Protein AF-0000000076581363 (afdb_homodimer)

pLDDT: mean 74.78, std 28.88, range [21.53, 98.62]

InterPro domains:
  IPR032396 Spindle assembly abnormal protein 6, N-terminal [PF16531] (77-187)
  IPR038558 SAS-6, N-terminal domain superfamily [G3DSA:2.170.210.20] (70-236)

Organism: Tetradesmus obliquus (NCBI:txid3088)

Solvent-accessible surface area (backbone atoms only — not comparable to full-atom values): 30279 Å² total; per-residue (Å²): 129,76,54,59,57,47,76,75,52,35,41,80,75,47,73,47,74,32,56,30,30,41,43,71,49,75,80,83,69,60,72,53,54,68,62,58,39,84,84,53,67,73,72,70,56,63,66,53,59,67,66,63,66,73,59,70,81,67,76,77,76,77,81,67,77,71,71,74,74,73,73,75,64,81,61,69,61,43,72,37,73,28,42,37,36,37,28,36,30,62,59,94,86,38,77,58,31,40,35,40,36,41,33,33,84,91,36,73,79,47,43,35,33,30,78,40,31,66,71,57,40,51,54,40,31,62,71,43,67,54,86,72,55,73,88,48,42,65,58,50,50,51,50,53,53,47,39,27,61,76,35,56,86,43,24,43,35,36,37,39,38,42,70,88,55,36,32,36,42,33,36,28,36,51,50,98,87,48,73,43,72,61,40,65,45,67,27,35,58,52,55,65,74,54,47,51,41,47,41,49,40,52,47,50,50,51,51,50,48,36,51,52,47,51,51,52,44,50,51,50,50,53,49,36,56,72,73,40,53,74,61,67,58,47,65,61,53,64,70,56,55,68,74,72,69,77,74,74,76,75,74,74,74,71,78,76,74,74,73,72,78,119,128,77,53,59,58,48,76,74,52,35,42,80,75,46,75,48,74,33,56,31,32,41,41,72,48,75,80,81,67,59,72,55,55,68,62,57,38,84,82,54,72,74,77,71,56,66,68,56,60,67,66,62,65,73,63,68,83,66,77,77,75,77,80,66,77,70,70,73,74,72,73,75,63,83,62,70,62,42,71,38,73,27,39,38,36,37,27,37,29,62,59,96,86,39,77,58,30,41,34,39,36,40,34,34,84,93,37,74,81,48,43,34,32,28,80,40,31,66,70,56,40,51,53,41,30,62,75,44,67,53,87,7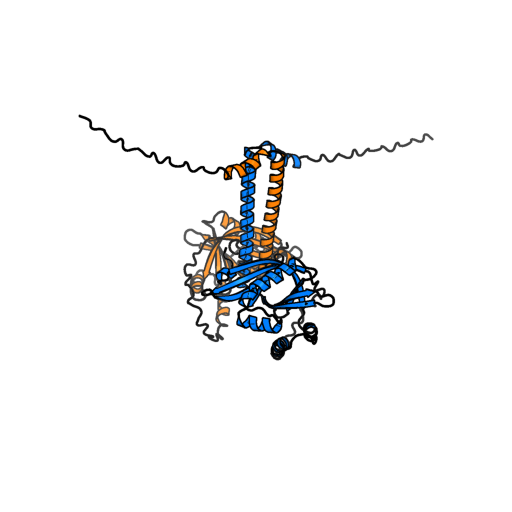0,56,71,89,49,41,66,58,49,52,51,50,53,53,48,40,27,60,77,35,56,86,42,25,44,34,36,37,39,37,40,71,88,56,37,32,38,42,33,36,28,36,51,51,98,87,48,74,43,72,62,40,65,44,68,27,35,57,54,54,65,74,54,47,51,41,47,42,50,40,52,46,49,50,52,52,49,49,35,51,51,46,51,51,51,45,50,52,50,50,52,48,37,55,72,74,39,55,73,61,67,56,46,65,60,49,64,69,55,55,67,75,71,69,77,74,76,75,76,76,74,75,72,79,75,78,76,77,80,77,135

Foldseek 3Di:
DDQLVVVVQKDWDDKDWFWAFEAEDAADDPVCVVCPPPPQDPVVVVVPVVVPPVPPVPPCPCPPDDPDPPCPVCSVRDTATKMKIWIFHDDPRDTQWIKIWIGHPVDLQDIKMFIAGQVNVVVQCVRQVNDDHPVCVVVVVVVLRVCRHPPVVFKHWYWYAYPVQKIKIWIWGDDPVDIRTNGIGIMHRDDPVSSVVSSVVVVVVVVVVVVVVVVVVVVVVVVCCVPPVVVVVVVVVVVPPPPPPPPPPPPPPPPPPPPPPD/DDQLVVVVQKDWDDKDWFWAFEAEDAADDDVCVVCPPPPQDPVVVVVPVVVPPPPPVPPCPCPPDDPDPPCPVCSVRDTATKMKIWIFHDDPRRTAWIKIWIGHPVDLLDIKMFIAGQVNVVVQCVRQVNDDHPVCVSVVVVVLRVCRHPPVVFKHWYWYAYPVQKIKIWIWGDDPVDIRTNGIGIMHRDDPVSSVVSSVVVVVVVVVVVVVVVVVVVVVVVVCCVPPVVVVVVVVVVVPPPPPVPPPPPPPPDPPPPPPDD

Structure (mmCIF, N/CA/C/O backbone):
data_AF-0000000076581363-model_v1
#
loop_
_entity.id
_entity.type
_entity.pdbx_description
1 polymer 'Spindle assembly abnormal protein 6 N-terminal domain-containing protein'
#
loop_
_atom_site.group_PDB
_atom_site.id
_atom_site.type_symbol
_atom_site.label_atom_id
_atom_site.label_alt_id
_atom_site.label_comp_id
_atom_site.label_asym_id
_atom_site.label_entity_id
_atom_site.label_seq_id
_atom_site.pdbx_PDB_ins_code
_atom_site.Cartn_x
_atom_site.Cartn_y
_atom_site.Cartn_z
_atom_site.occupancy
_atom_site.B_iso_or_equiv
_atom_site.auth_seq_id
_atom_site.auth_comp_id
_atom_site.auth_asym_id
_atom_site.auth_atom_id
_atom_site.pdbx_PDB_model_num
ATOM 1 N N . MET A 1 1 ? -6.855 0.628 -13.469 1 62.19 1 MET A N 1
ATOM 2 C CA . MET A 1 1 ? -5.555 0.586 -12.812 1 62.19 1 MET A CA 1
ATOM 3 C C . MET A 1 1 ? -4.73 -0.597 -13.312 1 62.19 1 MET A C 1
ATOM 5 O O . MET A 1 1 ? -5.27 -1.684 -13.531 1 62.19 1 MET A O 1
ATOM 9 N N . GLU A 1 2 ? -3.582 -0.281 -13.891 1 81.69 2 GLU A N 1
ATOM 10 C CA . GLU A 1 2 ? -2.859 -1.189 -14.781 1 81.69 2 GLU A CA 1
ATOM 11 C C . GLU A 1 2 ? -2 -2.168 -13.984 1 81.69 2 GLU A C 1
ATOM 13 O O . GLU A 1 2 ? -1.405 -1.799 -12.969 1 81.69 2 GLU A O 1
ATOM 18 N N . ASP A 1 3 ? -2.16 -3.365 -14.102 1 91.62 3 ASP A N 1
ATOM 19 C CA . ASP A 1 3 ? -1.344 -4.453 -13.578 1 91.62 3 ASP A CA 1
ATOM 20 C C . ASP A 1 3 ? 0.11 -4.312 -14.023 1 91.62 3 ASP A C 1
ATOM 22 O O . ASP A 1 3 ? 0.4 -4.32 -15.219 1 91.62 3 ASP A O 1
ATOM 26 N N . PRO A 1 4 ? 1.033 -4.121 -13.055 1 93.75 4 PRO A N 1
ATOM 27 C CA . PRO A 1 4 ? 2.436 -3.902 -13.406 1 93.75 4 PRO A CA 1
ATOM 28 C C . PRO A 1 4 ? 2.998 -5.004 -14.305 1 93.75 4 PRO A C 1
ATOM 30 O O . PRO A 1 4 ? 3.807 -4.73 -15.195 1 93.75 4 PRO A O 1
ATOM 33 N N . ALA A 1 5 ? 2.615 -6.266 -14.062 1 94.44 5 ALA A N 1
ATOM 34 C CA . ALA A 1 5 ? 3.111 -7.359 -14.898 1 94.44 5 ALA A CA 1
ATOM 35 C C . ALA A 1 5 ? 2.617 -7.223 -16.328 1 94.44 5 ALA A C 1
ATOM 37 O O . ALA A 1 5 ? 3.34 -7.547 -17.281 1 94.44 5 ALA A O 1
ATOM 38 N N . GLN A 1 6 ? 1.426 -6.734 -16.5 1 92.88 6 GLN A N 1
ATOM 39 C CA . GLN A 1 6 ? 0.857 -6.562 -17.828 1 92.88 6 GLN A CA 1
ATOM 40 C C . GLN A 1 6 ? 1.562 -5.441 -18.578 1 92.88 6 GLN A C 1
ATOM 42 O O . GLN A 1 6 ? 1.74 -5.523 -19.797 1 92.88 6 GLN A O 1
ATOM 47 N N . VAL A 1 7 ? 1.907 -4.41 -17.844 1 92 7 VAL A N 1
ATOM 48 C CA . VAL A 1 7 ? 2.65 -3.305 -18.438 1 92 7 VAL A CA 1
ATOM 49 C C . VAL A 1 7 ? 3.973 -3.818 -19 1 92 7 VAL A C 1
ATOM 51 O O . VAL A 1 7 ? 4.461 -3.311 -20.016 1 92 7 VAL A O 1
ATOM 54 N N . LEU A 1 8 ? 4.551 -4.879 -18.375 1 92.56 8 LEU A N 1
ATOM 55 C CA . LEU A 1 8 ? 5.82 -5.457 -18.812 1 92.56 8 LEU A CA 1
ATOM 56 C C . LEU A 1 8 ? 5.605 -6.488 -19.906 1 92.56 8 LEU A C 1
ATOM 58 O O . LEU A 1 8 ? 6.559 -7.141 -20.344 1 92.56 8 LEU A O 1
ATOM 62 N N . GLY A 1 9 ? 4.316 -6.719 -20.312 1 93.44 9 GLY A N 1
ATOM 63 C CA . GLY A 1 9 ? 4.031 -7.59 -21.438 1 93.44 9 GLY A CA 1
ATOM 64 C C . GLY A 1 9 ? 3.648 -9 -21.031 1 93.44 9 GLY A C 1
ATOM 65 O O . GLY A 1 9 ? 3.576 -9.898 -21.859 1 93.44 9 GLY A O 1
ATOM 66 N N . TYR A 1 10 ? 3.443 -9.242 -19.781 1 96 10 TYR A N 1
ATOM 67 C CA . TYR A 1 10 ? 3.064 -10.57 -19.312 1 96 10 TYR A CA 1
ATOM 68 C C . TYR A 1 10 ? 1.554 -10.758 -19.359 1 96 10 TYR A C 1
ATOM 70 O O . TYR A 1 10 ? 0.797 -9.805 -19.172 1 96 10 TYR A O 1
ATOM 78 N N . SER A 1 11 ? 1.166 -11.961 -19.641 1 96.56 11 SER A N 1
ATOM 79 C CA . SER A 1 11 ? -0.238 -12.359 -19.594 1 96.56 11 SER A CA 1
ATOM 80 C C . SER A 1 11 ? -0.472 -13.414 -18.516 1 96.56 11 SER A C 1
ATOM 82 O O . SER A 1 11 ? 0.333 -14.328 -18.344 1 96.56 11 SER A O 1
ATOM 84 N N . GLU A 1 12 ? -1.502 -13.242 -17.844 1 96.81 12 GLU A N 1
ATOM 85 C CA . GLU A 1 12 ? -1.804 -14.156 -16.75 1 96.81 12 GLU A CA 1
ATOM 86 C C . GLU A 1 12 ? -2.381 -15.469 -17.266 1 96.81 12 GLU A C 1
ATOM 88 O O . GLU A 1 12 ? -3.34 -15.469 -18.047 1 96.81 12 GLU A O 1
ATOM 93 N N . LEU A 1 13 ? -1.803 -16.547 -16.859 1 96.38 13 LEU A N 1
ATOM 94 C CA . LEU A 1 13 ? -2.275 -17.875 -17.234 1 96.38 13 LEU A CA 1
ATOM 95 C C . LEU A 1 13 ? -3.205 -18.453 -16.172 1 96.38 13 LEU A C 1
ATOM 97 O O . LEU A 1 13 ? -4.234 -19.047 -16.484 1 96.38 13 LEU A O 1
ATOM 101 N N . PHE A 1 14 ? -2.795 -18.281 -14.969 1 95.31 14 PHE A N 1
ATOM 102 C CA . PHE A 1 14 ? -3.623 -18.766 -13.875 1 95.31 14 PHE A CA 1
ATOM 103 C C . PHE A 1 14 ? -3.287 -18.047 -12.578 1 95.31 14 PHE A C 1
ATOM 105 O O . PHE A 1 14 ? -2.211 -17.453 -12.445 1 95.31 14 PHE A O 1
ATOM 112 N N . GLN A 1 15 ? -4.215 -18.031 -11.672 1 96.12 15 GLN A N 1
ATOM 113 C CA . GLN A 1 15 ? -4.09 -17.469 -10.328 1 96.12 15 GLN A CA 1
ATOM 114 C C . GLN A 1 15 ? -4.855 -18.312 -9.312 1 96.12 15 GLN A C 1
ATOM 116 O O . GLN A 1 15 ? -5.961 -18.781 -9.594 1 96.12 15 GLN A O 1
ATOM 121 N N . ARG A 1 16 ? -4.172 -18.531 -8.18 1 95.25 16 ARG A N 1
ATOM 122 C CA . ARG A 1 16 ? -4.824 -19.344 -7.148 1 95.25 16 ARG A CA 1
ATOM 123 C C . ARG A 1 16 ? -4.27 -19.016 -5.766 1 95.25 16 ARG A C 1
ATOM 125 O O . ARG A 1 16 ? -3.111 -18.609 -5.637 1 95.25 16 ARG A O 1
ATOM 132 N N . VAL A 1 17 ? -5.113 -19.172 -4.797 1 96.94 17 VAL A N 1
ATOM 133 C CA . VAL A 1 17 ? -4.656 -19.109 -3.414 1 96.94 17 VAL A CA 1
ATOM 134 C C . VAL A 1 17 ? -4.328 -20.5 -2.91 1 96.94 17 VAL A C 1
ATOM 136 O O . VAL A 1 17 ? -5.148 -21.422 -3.014 1 96.94 17 VAL A O 1
ATOM 139 N N . VAL A 1 18 ? -3.139 -20.688 -2.443 1 97.5 18 VAL A N 1
ATOM 140 C CA . VAL A 1 18 ? -2.691 -22.031 -2.064 1 97.5 18 VAL A CA 1
ATOM 141 C C . VAL A 1 18 ? -2.01 -21.984 -0.699 1 97.5 18 VAL A C 1
ATOM 143 O O . VAL A 1 18 ? -1.475 -20.938 -0.304 1 97.5 18 VAL A O 1
ATOM 146 N N . PRO A 1 19 ? -2.055 -23.078 -0 1 96.81 19 PRO A N 1
ATOM 147 C CA . PRO A 1 19 ? -1.322 -23.141 1.267 1 96.81 19 PRO A CA 1
ATOM 148 C C . PRO A 1 19 ? 0.18 -23.344 1.071 1 96.81 19 PRO A C 1
ATOM 150 O O . PRO A 1 19 ? 0.599 -24.25 0.349 1 96.81 19 PRO A O 1
ATOM 153 N N . ILE A 1 20 ? 0.962 -22.5 1.645 1 96.56 20 ILE A N 1
ATOM 154 C CA . ILE A 1 20 ? 2.416 -22.609 1.558 1 96.56 20 ILE A CA 1
ATOM 155 C C . ILE A 1 20 ? 3.027 -22.453 2.949 1 96.56 20 ILE A C 1
ATOM 157 O O . ILE A 1 20 ? 2.654 -21.562 3.709 1 96.56 20 ILE A O 1
ATOM 161 N N . GLU A 1 21 ? 3.871 -23.359 3.232 1 94.69 21 GLU A N 1
ATOM 162 C CA . GLU A 1 21 ? 4.602 -23.281 4.492 1 94.69 21 GLU A CA 1
ATOM 163 C C . GLU A 1 21 ? 5.805 -22.344 4.371 1 94.69 21 GLU A C 1
ATOM 165 O O . GLU A 1 21 ? 6.605 -22.469 3.441 1 94.69 21 GLU A O 1
ATOM 170 N N . LEU A 1 22 ? 5.93 -21.438 5.285 1 92.81 22 LEU A N 1
ATOM 171 C CA . LEU A 1 22 ? 7.039 -20.484 5.289 1 92.81 22 LEU A CA 1
ATOM 172 C C . LEU A 1 22 ? 8.117 -20.922 6.273 1 92.81 22 LEU A C 1
ATOM 174 O O . LEU A 1 22 ? 7.824 -21.25 7.422 1 92.81 22 LEU A O 1
ATOM 178 N N . ARG A 1 23 ? 9.328 -20.906 5.746 1 88.94 23 ARG A N 1
ATOM 179 C CA . ARG A 1 23 ? 10.477 -21.219 6.59 1 88.94 23 ARG A CA 1
ATOM 180 C C . ARG A 1 23 ? 11.586 -20.188 6.41 1 88.94 23 ARG A C 1
ATOM 182 O O . ARG A 1 23 ? 11.789 -19.672 5.312 1 88.94 23 ARG A O 1
ATOM 189 N N . SER A 1 24 ? 12.094 -19.656 7.477 1 82.44 24 SER A N 1
ATOM 190 C CA . SER A 1 24 ? 13.203 -18.719 7.391 1 82.44 24 SER A CA 1
ATOM 191 C C . SER A 1 24 ? 14.492 -19.328 7.938 1 82.44 24 SER A C 1
ATOM 193 O O . SER A 1 24 ? 14.461 -20.109 8.883 1 82.44 24 SER A O 1
ATOM 195 N N . PHE A 1 25 ? 15.508 -19.484 7.125 1 63.91 25 PHE A N 1
ATOM 196 C CA . PHE A 1 25 ? 16.766 -20 7.648 1 63.91 25 PHE A CA 1
ATOM 197 C C . PHE A 1 25 ? 17.719 -18.859 7.992 1 63.91 25 PHE A C 1
ATOM 199 O O . PHE A 1 25 ? 17.922 -17.953 7.188 1 63.91 25 PHE A O 1
ATOM 206 N N . PRO A 1 26 ? 18.016 -18.609 9.227 1 51.28 26 PRO A N 1
ATOM 207 C CA . PRO A 1 26 ? 19.047 -17.625 9.562 1 51.28 26 PRO A CA 1
ATOM 208 C C . PRO A 1 26 ? 20.328 -17.797 8.734 1 51.28 26 PRO A C 1
ATOM 210 O O . PRO A 1 26 ? 20.5 -18.844 8.086 1 51.28 26 PRO A O 1
ATOM 213 N N . SER A 1 27 ? 21.297 -16.781 8.672 1 42.31 27 SER A N 1
ATOM 214 C CA . SER A 1 27 ? 22.562 -16.719 7.941 1 42.31 27 SER A CA 1
ATOM 215 C C . SER A 1 27 ? 23.172 -18.109 7.785 1 42.31 27 SER A C 1
ATOM 217 O O . SER A 1 27 ? 23.625 -18.469 6.695 1 42.31 27 SER A O 1
ATOM 219 N N . SER A 1 28 ? 23.953 -18.562 8.898 1 38.03 28 SER A N 1
ATOM 220 C CA . SER A 1 28 ? 25.141 -19.422 8.883 1 38.03 28 SER A CA 1
ATOM 221 C C . SER A 1 28 ? 24.797 -20.828 8.414 1 38.03 28 SER A C 1
ATOM 223 O O . SER A 1 28 ? 25.453 -21.359 7.516 1 38.03 28 SER A O 1
ATOM 225 N N . THR A 1 29 ? 24.453 -21.875 9.469 1 36.19 29 THR A N 1
ATOM 226 C CA . THR A 1 29 ? 24.828 -23.266 9.68 1 36.19 29 THR A CA 1
ATOM 227 C C . THR A 1 29 ? 23.859 -24.203 8.984 1 36.19 29 THR A C 1
ATOM 229 O O . THR A 1 29 ? 24.234 -25.312 8.57 1 36.19 29 THR A O 1
ATOM 232 N N . LEU A 1 30 ? 22.562 -23.984 9.055 1 36.41 30 LEU A N 1
ATOM 233 C CA . LEU A 1 30 ? 21.688 -25.141 8.828 1 36.41 30 LEU A CA 1
ATOM 234 C C . LEU A 1 30 ? 21.516 -25.406 7.34 1 36.41 30 LEU A C 1
ATOM 236 O O . LEU A 1 30 ? 21.234 -26.547 6.938 1 36.41 30 LEU A O 1
ATOM 240 N N . LEU A 1 31 ? 21.438 -24.469 6.527 1 38.97 31 LEU A N 1
ATOM 241 C CA . LEU A 1 31 ? 21.266 -24.828 5.125 1 38.97 31 LEU A CA 1
ATOM 242 C C . LEU A 1 31 ? 22.375 -25.75 4.66 1 38.97 31 LEU A C 1
ATOM 244 O O . LEU A 1 31 ? 22.297 -26.344 3.582 1 38.97 31 LEU A O 1
ATOM 248 N N . GLN A 1 32 ? 23.531 -25.578 5.332 1 34.69 32 GLN A N 1
ATOM 249 C CA . GLN A 1 32 ? 24.609 -26.516 5.02 1 34.69 32 GLN A CA 1
ATOM 250 C C . GLN A 1 32 ? 24.156 -27.953 5.219 1 34.69 32 GLN A C 1
ATOM 252 O O . GLN A 1 32 ? 24.562 -28.844 4.469 1 34.69 32 GLN A O 1
ATOM 257 N N . ARG A 1 33 ? 23.406 -28.203 6.32 1 35.84 33 ARG A N 1
ATOM 258 C CA . ARG A 1 33 ? 23.094 -29.594 6.645 1 35.84 33 ARG A CA 1
ATOM 259 C C . ARG A 1 33 ? 22.047 -30.156 5.691 1 35.84 33 ARG A C 1
ATOM 261 O O . ARG A 1 33 ? 22 -31.359 5.445 1 35.84 33 ARG A O 1
ATOM 268 N N . LEU A 1 34 ? 21.016 -29.344 5.281 1 36.19 34 LEU A N 1
ATOM 269 C CA . LEU A 1 34 ? 20 -29.969 4.445 1 36.19 34 LEU A CA 1
ATOM 270 C C . LEU A 1 34 ? 20.578 -30.391 3.102 1 36.19 34 LEU A C 1
ATOM 272 O O . LEU A 1 34 ? 20.188 -31.422 2.543 1 36.19 34 LEU A O 1
ATOM 276 N N . PHE A 1 35 ? 21.391 -29.516 2.559 1 36.22 35 PHE A N 1
ATOM 277 C CA . PHE A 1 35 ? 21.984 -29.859 1.275 1 36.22 35 PHE A CA 1
ATOM 278 C C . PHE A 1 35 ? 23.156 -30.828 1.47 1 36.22 35 PHE A C 1
ATOM 280 O O . PHE A 1 35 ? 23.797 -31.25 0.499 1 36.22 35 PHE A O 1
ATOM 287 N N . THR A 1 36 ? 23.781 -30.781 2.617 1 34.94 36 THR A N 1
ATOM 288 C CA . THR A 1 36 ? 24.844 -31.766 2.773 1 34.94 36 THR A CA 1
ATOM 289 C C . THR A 1 36 ? 24.266 -33.188 2.85 1 34.94 36 THR A C 1
ATOM 291 O O . THR A 1 36 ? 25 -34.156 2.982 1 34.94 36 THR A O 1
ATOM 294 N N . SER A 1 37 ? 22.938 -33.188 3.082 1 34.16 37 SER A N 1
ATOM 295 C CA . SER A 1 37 ? 22.594 -34.594 3.004 1 34.16 37 SER A CA 1
ATOM 296 C C . SER A 1 37 ? 22.812 -35.125 1.594 1 34.16 37 SER A C 1
ATOM 298 O O . SER A 1 37 ? 22.703 -34.406 0.616 1 34.16 37 SER A O 1
ATOM 300 N N . SER A 1 38 ? 23.562 -36.156 1.401 1 36.81 38 SER A N 1
ATOM 301 C CA . SER A 1 38 ? 24.094 -36.938 0.306 1 36.81 38 SER A CA 1
ATOM 302 C C . SER A 1 38 ? 23.109 -37.062 -0.848 1 36.81 38 SER A C 1
ATOM 304 O O . SER A 1 38 ? 23.453 -37.531 -1.927 1 36.81 38 SER A O 1
ATOM 306 N N . SER A 1 39 ? 21.766 -36.906 -0.599 1 34.28 39 SER A N 1
ATOM 307 C CA . SER A 1 39 ? 20.875 -37.219 -1.71 1 34.28 39 SER A CA 1
ATOM 308 C C . SER A 1 39 ? 20.625 -36.031 -2.598 1 34.28 39 SER A C 1
ATOM 310 O O . SER A 1 39 ? 19.703 -36.031 -3.41 1 34.28 39 SER A O 1
ATOM 312 N N . CYS A 1 40 ? 21.203 -34.844 -2.248 1 34.81 40 CYS A N 1
ATOM 313 C CA . CYS A 1 40 ? 20.953 -33.688 -3.135 1 34.81 40 CYS A CA 1
ATOM 314 C C . CYS A 1 40 ? 21.766 -33.812 -4.418 1 34.81 40 CYS A C 1
ATOM 316 O O . CYS A 1 40 ? 22.969 -34.125 -4.375 1 34.81 40 CYS A O 1
ATOM 318 N N . PRO A 1 41 ? 21.188 -33.844 -5.664 1 32.19 41 PRO A N 1
ATOM 319 C CA . PRO A 1 41 ? 21.984 -34 -6.879 1 32.19 41 PRO A CA 1
ATOM 320 C C . PRO A 1 41 ? 23.125 -32.969 -6.969 1 32.19 41 PRO A C 1
ATOM 322 O O . PRO A 1 41 ? 23.062 -31.906 -6.344 1 32.19 41 PRO A O 1
ATOM 325 N N . SER A 1 42 ? 24.359 -33.219 -7.461 1 35.75 42 SER A N 1
ATOM 326 C CA . SER A 1 42 ? 25.656 -32.594 -7.66 1 35.75 42 SER A CA 1
ATOM 327 C C . SER A 1 42 ? 25.5 -31.141 -8.125 1 35.75 42 SER A C 1
ATOM 329 O O . SER A 1 42 ? 26.328 -30.281 -7.793 1 35.75 42 SER A O 1
ATOM 331 N N . GLY A 1 43 ? 24.625 -30.812 -8.945 1 34.62 43 GLY A N 1
ATOM 332 C CA . GLY A 1 43 ? 24.562 -29.516 -9.617 1 34.62 43 GLY A CA 1
ATOM 333 C C . GLY A 1 43 ? 24.234 -28.375 -8.68 1 34.62 43 GLY A C 1
ATOM 334 O O . GLY A 1 43 ? 24.5 -27.203 -9 1 34.62 43 GLY A O 1
ATOM 335 N N . LEU A 1 44 ? 23.516 -28.578 -7.711 1 35.16 44 LEU A N 1
ATOM 336 C CA . LEU A 1 44 ? 23.188 -27.484 -6.809 1 35.16 44 LEU A CA 1
ATOM 337 C C . LEU A 1 44 ? 24.359 -27.141 -5.906 1 35.16 44 LEU A C 1
ATOM 339 O O . LEU A 1 44 ? 24.312 -26.188 -5.133 1 35.16 44 LEU A O 1
ATOM 343 N N . LYS A 1 45 ? 25.406 -28.031 -5.816 1 35.62 45 LYS A N 1
ATOM 344 C CA . LYS A 1 45 ? 26.625 -27.828 -5.051 1 35.62 45 LYS A CA 1
ATOM 345 C C . LYS A 1 45 ? 27.438 -26.656 -5.594 1 35.62 45 LYS A C 1
ATOM 347 O O . LYS A 1 45 ? 28.031 -25.906 -4.828 1 35.62 45 LYS A O 1
ATOM 352 N N . GLU A 1 46 ? 27.578 -26.469 -6.871 1 37.5 46 GLU A N 1
ATOM 353 C CA . GLU A 1 46 ? 28.438 -25.484 -7.504 1 37.5 46 GLU A CA 1
ATOM 354 C C . GLU A 1 46 ? 27.922 -24.062 -7.266 1 37.5 46 GLU A C 1
ATOM 356 O O . GLU A 1 46 ? 28.688 -23.109 -7.191 1 37.5 46 GLU A O 1
ATOM 361 N N . LEU A 1 47 ? 26.703 -23.891 -7.09 1 33.22 47 LEU A N 1
ATOM 362 C CA . LEU A 1 47 ? 26.234 -22.516 -6.93 1 33.22 47 LEU A CA 1
ATOM 363 C C . LEU A 1 47 ? 26.656 -21.953 -5.578 1 33.22 47 LEU A C 1
ATOM 365 O O . LEU A 1 47 ? 26.891 -20.75 -5.453 1 33.22 47 LEU A O 1
ATOM 369 N N . TYR A 1 48 ? 26.922 -22.781 -4.578 1 35.28 48 TYR A N 1
ATOM 370 C CA . TYR A 1 48 ? 27.281 -22.297 -3.252 1 35.28 48 TYR A CA 1
ATOM 371 C C . TYR A 1 48 ? 28.75 -21.938 -3.182 1 35.28 48 TYR A C 1
ATOM 373 O O . TYR A 1 48 ? 29.188 -21.25 -2.262 1 35.28 48 TYR A O 1
ATOM 381 N N . SER A 1 49 ? 29.594 -22.578 -3.887 1 35.88 49 SER A N 1
ATOM 382 C CA . SER A 1 49 ? 31.016 -22.25 -3.723 1 35.88 49 SER A CA 1
ATOM 383 C C . SER A 1 49 ? 31.281 -20.781 -4.012 1 35.88 49 SER A C 1
ATOM 385 O O . SER A 1 49 ? 32.094 -20.156 -3.346 1 35.88 49 SER A O 1
ATOM 387 N N . ASP A 1 50 ? 30.703 -20.234 -4.961 1 36.06 50 ASP A N 1
ATOM 388 C CA . ASP A 1 50 ? 31.062 -18.875 -5.348 1 36.06 50 ASP A CA 1
ATOM 389 C C . ASP A 1 50 ? 30.578 -17.859 -4.312 1 36.06 50 ASP A C 1
ATOM 391 O O . ASP A 1 50 ? 31.062 -16.734 -4.262 1 36.06 50 ASP A O 1
ATOM 395 N N . LEU A 1 51 ? 29.594 -18.156 -3.535 1 34 51 LEU A N 1
ATOM 396 C CA . LEU A 1 51 ? 29.141 -17.141 -2.592 1 34 51 LEU A CA 1
ATOM 397 C C . LEU A 1 51 ? 30.062 -17.078 -1.387 1 34 51 LEU A C 1
ATOM 399 O O . LEU A 1 51 ? 30.125 -16.047 -0.698 1 34 51 LEU A O 1
ATOM 403 N N . SER A 1 52 ? 30.797 -18.125 -1.043 1 33.38 52 SER A N 1
ATOM 404 C CA . SER A 1 52 ? 31.641 -18.078 0.142 1 33.38 52 SER A CA 1
ATOM 405 C C . SER A 1 52 ? 32.812 -17.141 -0.063 1 33.38 52 SER A C 1
ATOM 407 O O . SER A 1 52 ? 33.312 -16.516 0.887 1 33.38 52 SER A O 1
ATOM 409 N N . ASP A 1 53 ? 33.438 -17.109 -1.224 1 34.66 53 ASP A N 1
ATOM 410 C CA . ASP A 1 53 ? 34.75 -16.484 -1.295 1 34.66 53 ASP A CA 1
ATOM 411 C C . ASP A 1 53 ? 34.656 -14.961 -1.172 1 34.66 53 ASP A C 1
ATOM 413 O O . ASP A 1 53 ? 35.625 -14.273 -0.938 1 34.66 53 ASP A O 1
ATOM 417 N N . SER A 1 54 ? 33.594 -14.359 -1.63 1 31.64 54 SER A N 1
ATOM 418 C CA . SER A 1 54 ? 33.75 -12.914 -1.713 1 31.64 54 SER A CA 1
ATOM 419 C C . SER A 1 54 ? 33.594 -12.258 -0.347 1 31.64 54 SER A C 1
ATOM 421 O O . SER A 1 54 ? 33.562 -11.031 -0.243 1 31.64 54 SER A O 1
ATOM 423 N N . ALA A 1 55 ? 33.281 -12.953 0.782 1 30.61 55 ALA A N 1
ATOM 424 C CA . ALA A 1 55 ? 33.188 -12.297 2.084 1 30.61 55 ALA A CA 1
ATOM 425 C C . ALA A 1 55 ? 34.562 -11.961 2.641 1 30.61 55 ALA A C 1
ATOM 427 O O . ALA A 1 55 ? 34.688 -11.609 3.816 1 30.61 55 ALA A O 1
ATOM 428 N N . GLU A 1 56 ? 35.562 -12.078 1.998 1 31.52 56 GLU A N 1
ATOM 429 C CA . GLU A 1 56 ? 36.781 -11.758 2.771 1 31.52 56 GLU A CA 1
ATOM 430 C C . GLU A 1 56 ? 36.75 -10.32 3.268 1 31.52 56 GLU A C 1
ATOM 432 O O . GLU A 1 56 ? 37.344 -10 4.297 1 31.52 56 GLU A O 1
ATOM 437 N N . GLY A 1 57 ? 36.375 -9.305 2.52 1 30.23 57 GLY A N 1
ATOM 438 C CA . GLY A 1 57 ? 36.75 -7.992 3.027 1 30.23 57 GLY A CA 1
ATOM 439 C C . GLY A 1 57 ? 35.812 -7.48 4.102 1 30.23 57 GLY A C 1
ATOM 440 O O . GLY A 1 57 ? 34.906 -6.695 3.818 1 30.23 57 GLY A O 1
ATOM 441 N N . THR A 1 58 ? 35.344 -8.328 5.051 1 27.67 58 THR A N 1
ATOM 442 C CA . THR A 1 58 ? 34.469 -8.016 6.164 1 27.67 58 THR A CA 1
ATOM 443 C C . THR A 1 58 ? 35.094 -6.98 7.094 1 27.67 58 THR A C 1
ATOM 445 O O . THR A 1 58 ? 36.094 -7.266 7.75 1 27.67 58 THR A O 1
ATOM 448 N N . SER A 1 59 ? 35.375 -5.73 6.652 1 25.86 59 SER A N 1
ATOM 449 C CA . SER A 1 59 ? 35.656 -4.793 7.734 1 25.86 59 SER A CA 1
ATOM 450 C C . SER A 1 59 ? 34.594 -4.875 8.82 1 25.86 59 SER A C 1
ATOM 452 O O . SER A 1 59 ? 33.375 -4.875 8.523 1 25.86 59 SER A O 1
ATOM 454 N N . LYS A 1 60 ? 34.938 -5.297 10 1 28.7 60 LYS A N 1
ATOM 455 C CA . LYS A 1 60 ? 34.344 -5.508 11.32 1 28.7 60 LYS A CA 1
ATOM 456 C C . LYS A 1 60 ? 33.594 -4.262 11.789 1 28.7 60 LYS A C 1
ATOM 458 O O . LYS A 1 60 ? 34.188 -3.373 12.406 1 28.7 60 LYS A O 1
ATOM 463 N N . SER A 1 61 ? 33 -3.352 11.07 1 25.7 61 SER A N 1
ATOM 464 C CA . SER A 1 61 ? 32.344 -2.352 11.883 1 25.7 61 SER A CA 1
ATOM 465 C C . SER A 1 61 ? 31.359 -3.008 12.867 1 25.7 61 SER A C 1
ATOM 467 O O . SER A 1 61 ? 30.594 -3.902 12.492 1 25.7 61 SER A O 1
ATOM 469 N N . THR A 1 62 ? 31.734 -3.184 14.133 1 25.31 62 THR A N 1
ATOM 470 C CA . THR A 1 62 ? 31.109 -3.578 15.391 1 25.31 62 THR A CA 1
ATOM 471 C C . THR A 1 62 ? 29.734 -2.932 15.547 1 25.31 62 THR A C 1
ATOM 473 O O . THR A 1 62 ? 29.625 -1.717 15.727 1 25.31 62 THR A O 1
ATOM 476 N N . LEU A 1 63 ? 28.828 -3.156 14.68 1 22.62 63 LEU A N 1
ATOM 477 C CA . LEU A 1 63 ? 27.469 -2.713 15 1 22.62 63 LEU A CA 1
ATOM 478 C C . LEU A 1 63 ? 27.016 -3.277 16.344 1 22.62 63 LEU A C 1
ATOM 480 O O . LEU A 1 63 ? 26.75 -4.477 16.453 1 22.62 63 LEU A O 1
ATOM 484 N N . SER A 1 64 ? 27.703 -2.967 17.516 1 23.41 64 SER A N 1
ATOM 485 C CA . SER A 1 64 ? 27.406 -3.355 18.891 1 23.41 64 SER A CA 1
ATOM 486 C C . SER A 1 64 ? 25.922 -3.314 19.172 1 23.41 64 SER A C 1
ATOM 488 O O . SER A 1 64 ? 25.375 -4.219 19.812 1 23.41 64 SER A O 1
ATOM 490 N N . GLY A 1 65 ? 25.359 -2.068 19.234 1 24.73 65 GLY A N 1
ATOM 491 C CA . GLY A 1 65 ? 24.312 -1.793 20.188 1 24.73 65 GLY A CA 1
ATOM 492 C C . GLY A 1 65 ? 23.031 -2.551 19.906 1 24.73 65 GLY A C 1
ATOM 493 O O . GLY A 1 65 ? 21.984 -2.238 20.469 1 24.73 65 GLY A O 1
ATOM 494 N N . CYS A 1 66 ? 22.844 -2.82 18.688 1 23.56 66 CYS A N 1
ATOM 495 C CA . CYS A 1 66 ? 21.453 -3.24 18.516 1 23.56 66 CYS A CA 1
ATOM 496 C C . CYS A 1 66 ? 21.156 -4.484 19.344 1 23.56 66 CYS A C 1
ATOM 498 O O . CYS A 1 66 ? 21.938 -5.434 19.359 1 23.56 66 CYS A O 1
ATOM 500 N N . SER A 1 67 ? 20.469 -4.293 20.516 1 26.12 67 SER A N 1
ATOM 501 C CA . SER A 1 67 ? 19.922 -5.34 21.375 1 26.12 67 SER A CA 1
ATOM 502 C C . SER A 1 67 ? 19.703 -6.637 20.609 1 26.12 67 SER A C 1
ATOM 504 O O . SER A 1 67 ? 19.609 -6.625 19.375 1 26.12 67 SER A O 1
ATOM 506 N N . SER A 1 68 ? 19.922 -7.68 21.375 1 26.95 68 SER A N 1
ATOM 507 C CA . SER A 1 68 ? 19.844 -9.109 21.078 1 26.95 68 SER A CA 1
ATOM 508 C C . SER A 1 68 ? 18.719 -9.422 20.109 1 26.95 68 SER A C 1
ATOM 510 O O . SER A 1 68 ? 17.656 -8.789 20.172 1 26.95 68 SER A O 1
ATOM 512 N N . PRO A 1 69 ? 19.078 -9.922 19.047 1 28.92 69 PRO A N 1
ATOM 513 C CA . PRO A 1 69 ? 18.109 -10.508 18.125 1 28.92 69 PRO A CA 1
ATOM 514 C C . PRO A 1 69 ? 16.984 -11.258 18.859 1 28.92 69 PRO A C 1
ATOM 516 O O . PRO A 1 69 ? 17.266 -11.977 19.828 1 28.92 69 PRO A O 1
ATOM 519 N N . MET A 1 70 ? 15.977 -10.523 19.406 1 27.34 70 MET A N 1
ATOM 520 C CA . MET A 1 70 ? 14.844 -11.352 19.812 1 27.34 70 MET A CA 1
ATOM 521 C C . MET A 1 70 ? 14.852 -12.695 19.078 1 27.34 70 MET A C 1
ATOM 523 O O . MET A 1 70 ? 15.031 -12.742 17.859 1 27.34 70 MET A O 1
ATOM 527 N N . SER A 1 71 ? 15.383 -13.719 19.703 1 30.84 71 SER A N 1
ATOM 528 C CA . SER A 1 71 ? 15.273 -15.133 19.375 1 30.84 71 SER A CA 1
ATOM 529 C C . SER A 1 71 ? 13.93 -15.438 18.719 1 30.84 71 SER A C 1
ATOM 531 O O . SER A 1 71 ? 12.93 -15.664 19.406 1 30.84 71 SER A O 1
ATOM 533 N N . THR A 1 72 ? 13.336 -14.469 18.141 1 32.91 72 THR A N 1
ATOM 534 C CA . THR A 1 72 ? 12.188 -15.023 17.422 1 32.91 72 THR A CA 1
ATOM 535 C C . THR A 1 72 ? 12.562 -16.328 16.734 1 32.91 72 THR A C 1
ATOM 537 O O . THR A 1 72 ? 13.117 -16.312 15.625 1 32.91 72 THR A O 1
ATOM 540 N N . THR A 1 73 ? 13.297 -17.219 17.422 1 32.75 73 THR A N 1
ATOM 541 C CA . THR A 1 73 ? 13.5 -18.625 17.109 1 32.75 73 THR A CA 1
ATOM 542 C C . THR A 1 73 ? 12.281 -19.203 16.391 1 32.75 73 THR A C 1
ATOM 544 O O . THR A 1 73 ? 12.422 -20.109 15.555 1 32.75 73 THR A O 1
ATOM 547 N N . ASN A 1 74 ? 11.156 -19.266 17.25 1 33.25 74 ASN A N 1
ATOM 548 C CA . ASN A 1 74 ? 10.062 -20.125 16.781 1 33.25 74 ASN A CA 1
ATOM 549 C C . ASN A 1 74 ? 9.562 -19.703 15.406 1 33.25 74 ASN A C 1
ATOM 551 O O . ASN A 1 74 ? 8.914 -18.656 15.273 1 33.25 74 ASN A O 1
ATOM 555 N N . SER A 1 75 ? 10.328 -19.672 14.406 1 41.19 75 SER A N 1
ATOM 556 C CA . SER A 1 75 ? 9.93 -19.781 13 1 41.19 75 SER A CA 1
ATOM 557 C C . SER A 1 75 ? 8.578 -20.469 12.859 1 41.19 75 SER A C 1
ATOM 559 O O . SER A 1 75 ? 8.508 -21.688 12.727 1 41.19 75 SER A O 1
ATOM 561 N N . SER A 1 76 ? 7.793 -20.453 13.719 1 42.38 76 SER A N 1
ATOM 562 C CA . SER A 1 76 ? 6.535 -21.156 13.508 1 42.38 76 SER A CA 1
ATOM 563 C C . SER A 1 76 ? 6.148 -21.172 12.031 1 42.38 76 SER A C 1
ATOM 565 O O . SER A 1 76 ? 6.004 -20.109 11.422 1 42.38 76 SER A O 1
ATOM 567 N N . ALA A 1 77 ? 6.816 -22.125 11.195 1 57.94 77 ALA A N 1
ATOM 568 C CA . ALA A 1 77 ? 6.426 -22.766 9.945 1 57.94 77 ALA A CA 1
ATOM 569 C C . ALA A 1 77 ? 4.91 -22.781 9.781 1 57.94 77 ALA A C 1
ATOM 571 O O . ALA A 1 77 ? 4.215 -23.578 10.398 1 57.94 77 ALA A O 1
ATOM 572 N N . GLY A 1 78 ? 4.461 -21.562 9.805 1 79.5 78 GLY A N 1
ATOM 573 C CA . GLY A 1 78 ? 3.023 -21.641 9.617 1 79.5 78 GLY A CA 1
ATOM 574 C C . GLY A 1 78 ? 2.613 -21.609 8.156 1 79.5 78 GLY A C 1
ATOM 575 O O . GLY A 1 78 ? 3.381 -21.156 7.301 1 79.5 78 GLY A O 1
ATOM 576 N N . VAL A 1 79 ? 1.732 -22.516 7.934 1 90.75 79 VAL A N 1
ATOM 577 C CA . VAL A 1 79 ? 1.103 -22.547 6.617 1 90.75 79 VAL A CA 1
ATOM 578 C C . VAL A 1 79 ? 0.301 -21.281 6.395 1 90.75 79 VAL A C 1
ATOM 580 O O . VAL A 1 79 ? -0.479 -20.859 7.258 1 90.75 79 VAL A O 1
ATOM 583 N N . GLU A 1 80 ? 0.692 -20.578 5.406 1 92.62 80 GLU A N 1
ATOM 584 C CA . GLU A 1 80 ? -0.017 -19.359 5.023 1 92.62 80 GLU A CA 1
ATOM 585 C C . GLU A 1 80 ? -0.749 -19.547 3.697 1 92.62 80 GLU A C 1
ATOM 587 O O . GLU A 1 80 ? -0.265 -20.25 2.807 1 92.62 80 GLU A O 1
ATOM 592 N N . MET A 1 81 ? -1.904 -18.984 3.625 1 95.38 81 MET A N 1
ATOM 593 C CA . MET A 1 81 ? -2.602 -18.938 2.344 1 95.38 81 MET A CA 1
ATOM 594 C C . MET A 1 81 ? -2.035 -17.844 1.457 1 95.38 81 MET A C 1
ATOM 596 O O . MET A 1 81 ? -2.141 -16.656 1.787 1 95.38 81 MET A O 1
ATOM 600 N N . MET A 1 82 ? -1.409 -18.188 0.342 1 96.5 82 MET A N 1
ATOM 601 C CA . MET A 1 82 ? -0.736 -17.219 -0.521 1 96.5 82 MET A CA 1
ATOM 602 C C . MET A 1 82 ? -1.363 -17.203 -1.911 1 96.5 82 MET A C 1
ATOM 604 O O . MET A 1 82 ? -1.817 -18.234 -2.404 1 96.5 82 MET A O 1
ATOM 608 N N . LYS A 1 83 ? -1.334 -16.062 -2.447 1 97.19 83 LYS A N 1
ATOM 609 C CA . LYS A 1 83 ? -1.764 -15.93 -3.836 1 97.19 83 LYS A CA 1
ATOM 610 C C . LYS A 1 83 ? -0.611 -16.203 -4.797 1 97.19 83 LYS A C 1
ATOM 612 O O . LYS A 1 83 ? 0.437 -15.562 -4.719 1 97.19 83 LYS A O 1
ATOM 617 N N . VAL A 1 84 ? -0.792 -17.156 -5.66 1 98.25 84 VAL A N 1
ATOM 618 C CA . VAL A 1 84 ? 0.214 -17.484 -6.664 1 98.25 84 VAL A CA 1
ATOM 619 C C . VAL A 1 84 ? -0.323 -17.156 -8.062 1 98.25 84 VAL A C 1
ATOM 621 O O . VAL A 1 84 ? -1.419 -17.594 -8.422 1 98.25 84 VAL A O 1
ATOM 624 N N . ARG A 1 85 ? 0.444 -16.391 -8.789 1 97.62 85 ARG A N 1
ATOM 625 C CA . ARG A 1 85 ? 0.12 -16.094 -10.18 1 97.62 85 ARG A CA 1
ATOM 626 C C . ARG A 1 85 ? 1.168 -16.672 -11.125 1 97.62 85 ARG A C 1
ATOM 628 O O . ARG A 1 85 ? 2.367 -16.594 -10.859 1 97.62 85 ARG A O 1
ATOM 635 N N . VAL A 1 86 ? 0.695 -17.297 -12.156 1 98.62 86 VAL A N 1
ATOM 636 C CA . VAL A 1 86 ? 1.567 -17.766 -13.234 1 98.62 86 VAL A CA 1
ATOM 637 C C . VAL A 1 86 ? 1.309 -16.953 -14.5 1 98.62 86 VAL A C 1
ATOM 639 O O . VAL A 1 86 ? 0.176 -16.891 -14.984 1 98.62 86 VAL A O 1
ATOM 642 N N . LEU A 1 87 ? 2.361 -16.312 -14.938 1 98.25 87 LEU A N 1
ATOM 643 C CA . LEU A 1 87 ? 2.256 -15.422 -16.094 1 98.25 87 LEU A CA 1
ATOM 644 C C . LEU A 1 87 ? 3.189 -15.875 -17.203 1 98.25 87 LEU A C 1
ATOM 646 O O . LEU A 1 87 ? 4.172 -16.578 -16.953 1 98.25 87 LEU A O 1
ATOM 650 N N . SER A 1 88 ? 2.867 -15.516 -18.406 1 97.94 88 SER A N 1
ATOM 651 C CA . SER A 1 88 ? 3.717 -15.844 -19.547 1 97.94 88 SER A CA 1
ATOM 652 C C . SER A 1 88 ? 4.027 -14.609 -20.375 1 97.94 88 SER A C 1
ATOM 654 O O . SER A 1 88 ? 3.201 -13.703 -20.484 1 97.94 88 SER A O 1
ATOM 656 N N . HIS A 1 89 ? 5.188 -14.469 -20.781 1 97.56 89 HIS A N 1
ATOM 657 C CA . HIS A 1 89 ? 5.621 -13.461 -21.75 1 97.56 89 HIS A CA 1
ATOM 658 C C . HIS A 1 89 ? 5.777 -14.062 -23.141 1 97.56 89 HIS A C 1
ATOM 660 O O . HIS A 1 89 ? 6.578 -14.977 -23.344 1 97.56 89 HIS A O 1
ATOM 666 N N . VAL A 1 90 ? 4.977 -13.562 -24.094 1 96.12 90 VAL A N 1
ATOM 667 C CA . VAL A 1 90 ? 4.961 -14.117 -25.453 1 96.12 90 VAL A CA 1
ATOM 668 C C . VAL A 1 90 ? 5.352 -13.039 -26.453 1 96.12 90 VAL A C 1
ATOM 670 O O . VAL A 1 90 ? 4.766 -11.953 -26.469 1 96.12 90 VAL A O 1
ATOM 673 N N . VAL A 1 91 ? 6.371 -13.305 -27.188 1 94.44 91 VAL A N 1
ATOM 674 C CA . VAL A 1 91 ? 6.812 -12.422 -28.266 1 94.44 91 VAL A CA 1
ATOM 675 C C . VAL A 1 91 ? 6.781 -13.172 -29.594 1 94.44 91 VAL A C 1
ATOM 677 O O . VAL A 1 91 ? 7.434 -14.203 -29.75 1 94.44 91 VAL A O 1
ATOM 680 N N . GLY A 1 92 ? 5.957 -12.641 -30.562 1 94 92 GLY A N 1
ATOM 681 C CA . GLY A 1 92 ? 5.863 -13.289 -31.859 1 94 92 GLY A CA 1
ATOM 682 C C . GLY A 1 92 ? 5.324 -14.703 -31.781 1 94 92 GLY A C 1
ATOM 683 O O . GLY A 1 92 ? 5.812 -15.602 -32.469 1 94 92 GLY A O 1
ATOM 684 N N . GLY A 1 93 ? 4.555 -14.984 -30.781 1 92.75 93 GLY A N 1
ATOM 685 C CA . GLY A 1 93 ? 3.924 -16.297 -30.656 1 92.75 93 GLY A CA 1
ATOM 686 C C . GLY A 1 93 ? 4.75 -17.281 -29.859 1 92.75 93 GLY A C 1
ATOM 687 O O . GLY A 1 93 ? 4.328 -18.422 -29.641 1 92.75 93 GLY A O 1
ATOM 688 N N . ILE A 1 94 ? 5.914 -16.875 -29.469 1 94 94 ILE A N 1
ATOM 689 C CA . ILE A 1 94 ? 6.789 -17.781 -28.719 1 94 94 ILE A CA 1
ATOM 690 C C . ILE A 1 94 ? 6.863 -17.328 -27.266 1 94 94 ILE A C 1
ATOM 692 O O . ILE A 1 94 ? 7.039 -16.141 -26.984 1 94 94 ILE A O 1
ATOM 696 N N . THR A 1 95 ? 6.703 -18.297 -26.391 1 96 95 THR A N 1
ATOM 697 C CA . THR A 1 95 ? 6.844 -17.984 -24.969 1 96 95 THR A CA 1
ATOM 698 C C . THR A 1 95 ? 8.312 -17.781 -24.609 1 96 95 THR A C 1
ATOM 700 O O . THR A 1 95 ? 9.117 -18.703 -24.688 1 96 95 THR A O 1
ATOM 703 N N . THR A 1 96 ? 8.664 -16.594 -24.141 1 96.88 96 THR A N 1
ATOM 704 C CA . THR A 1 96 ? 10.055 -16.266 -23.875 1 96.88 96 THR A CA 1
ATOM 705 C C . THR A 1 96 ? 10.367 -16.422 -22.391 1 96.88 96 THR A C 1
ATOM 707 O O . THR A 1 96 ? 11.531 -16.531 -22 1 96.88 96 THR A O 1
ATOM 710 N N . SER A 1 97 ? 9.305 -16.391 -21.594 1 97.69 97 SER A N 1
ATOM 711 C CA . SER A 1 97 ? 9.523 -16.547 -20.156 1 97.69 97 SER A CA 1
ATOM 712 C C . SER A 1 97 ? 8.227 -16.891 -19.438 1 97.69 97 SER A C 1
ATOM 714 O O . SER A 1 97 ? 7.141 -16.562 -19.922 1 97.69 97 SER A O 1
ATOM 716 N N . VAL A 1 98 ? 8.312 -17.641 -18.406 1 98.31 98 VAL A N 1
ATOM 717 C CA . VAL A 1 98 ? 7.219 -17.922 -17.484 1 98.31 98 VAL A CA 1
ATOM 718 C C . VAL A 1 98 ? 7.531 -17.312 -16.125 1 98.31 98 VAL A C 1
ATOM 720 O O . VAL A 1 98 ? 8.609 -17.531 -15.562 1 98.31 98 VAL A O 1
ATOM 723 N N . ARG A 1 99 ? 6.605 -16.516 -15.664 1 98.06 99 ARG A N 1
ATOM 724 C CA . ARG A 1 99 ? 6.805 -15.812 -14.406 1 98.06 99 ARG A CA 1
ATOM 725 C C . ARG A 1 99 ? 5.84 -16.312 -13.336 1 98.06 99 ARG A C 1
ATOM 727 O O . ARG A 1 99 ? 4.645 -16.453 -13.594 1 98.06 99 ARG A O 1
ATOM 734 N N . VAL A 1 100 ? 6.359 -16.625 -12.188 1 98.5 100 VAL A N 1
ATOM 735 C CA . VAL A 1 100 ? 5.562 -17.016 -11.031 1 98.5 100 VAL A CA 1
ATOM 736 C C . VAL A 1 100 ? 5.656 -15.945 -9.945 1 98.5 100 VAL A C 1
ATOM 738 O O . VAL A 1 100 ? 6.754 -15.523 -9.578 1 98.5 100 VAL A O 1
ATOM 741 N N . GLU A 1 101 ? 4.562 -15.492 -9.508 1 98.06 101 GLU A N 1
ATOM 742 C CA . GLU A 1 101 ? 4.523 -14.477 -8.453 1 98.06 101 GLU A CA 1
ATOM 743 C C . GLU A 1 101 ? 3.803 -15 -7.219 1 98.06 101 GLU A C 1
ATOM 745 O O . GLU A 1 101 ? 2.787 -15.688 -7.328 1 98.06 101 GLU A O 1
ATOM 750 N N . LEU A 1 102 ? 4.355 -14.648 -6.133 1 97.75 102 LEU A N 1
ATOM 751 C CA . LEU A 1 102 ? 3.775 -15 -4.844 1 97.75 102 LEU A CA 1
ATOM 752 C C . LEU A 1 102 ? 3.488 -13.75 -4.016 1 97.75 102 LEU A C 1
ATOM 754 O O . LEU A 1 102 ? 4.359 -12.891 -3.863 1 97.75 102 LEU A O 1
ATOM 758 N N . SER A 1 103 ? 2.307 -13.617 -3.594 1 96.62 103 SER A N 1
ATOM 759 C CA . SER A 1 103 ? 1.914 -12.516 -2.727 1 96.62 103 SER A CA 1
ATOM 760 C C . SER A 1 103 ? 0.96 -12.984 -1.631 1 96.62 103 SER A C 1
ATOM 762 O O . SER A 1 103 ? 0.46 -14.109 -1.675 1 96.62 103 SER A O 1
ATOM 764 N N . CYS A 1 104 ? 0.814 -12.156 -0.623 1 91.75 104 CYS A N 1
ATOM 765 C CA . CYS A 1 104 ? -0.017 -12.484 0.53 1 91.75 104 CYS A CA 1
ATOM 766 C C . CYS A 1 104 ? -0.934 -11.32 0.892 1 91.75 104 CYS A C 1
ATOM 768 O O . CYS A 1 104 ? -0.508 -10.164 0.883 1 91.75 104 CYS A O 1
ATOM 770 N N . ASP A 1 105 ? -2.133 -11.617 1.222 1 82.94 105 ASP A N 1
ATOM 771 C CA . ASP A 1 105 ? -3.082 -10.578 1.612 1 82.94 105 ASP A CA 1
ATOM 772 C C . ASP A 1 105 ? -2.754 -10.023 2.998 1 82.94 105 ASP A C 1
ATOM 774 O O . ASP A 1 105 ? -3.008 -8.852 3.281 1 82.94 105 ASP A O 1
ATOM 778 N N . ALA A 1 106 ? -2.23 -10.93 3.756 1 84.62 106 ALA A N 1
ATOM 779 C CA . ALA A 1 106 ? -1.927 -10.555 5.133 1 84.62 106 ALA A CA 1
ATOM 780 C C . ALA A 1 106 ? -0.72 -9.617 5.195 1 84.62 106 ALA A C 1
ATOM 782 O O . ALA A 1 106 ? -0.516 -8.922 6.191 1 84.62 106 ALA A O 1
ATOM 783 N N . SER A 1 107 ? 0.069 -9.617 4.18 1 90.94 10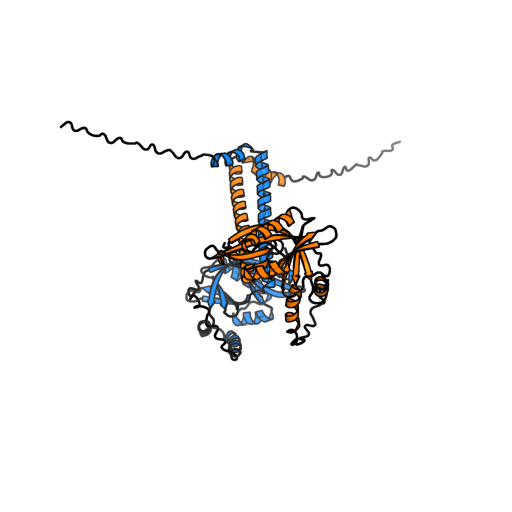7 SER A N 1
ATOM 784 C CA . SER A 1 107 ? 1.241 -8.75 4.086 1 90.94 107 SER A CA 1
ATOM 785 C C . SER A 1 107 ? 1.286 -8.016 2.75 1 90.94 107 SER A C 1
ATOM 787 O O . SER A 1 107 ? 1.773 -8.562 1.756 1 90.94 107 SER A O 1
ATOM 789 N N . LEU A 1 108 ? 0.949 -6.82 2.752 1 92.56 108 LEU A N 1
ATOM 790 C CA . LEU A 1 108 ? 0.719 -6.039 1.542 1 92.56 108 LEU A CA 1
ATOM 791 C C . LEU A 1 108 ? 1.993 -5.934 0.712 1 92.56 108 LEU A C 1
ATOM 793 O O . LEU A 1 108 ? 1.933 -5.828 -0.515 1 92.56 108 LEU A O 1
ATOM 797 N N . PHE A 1 109 ? 3.127 -6.004 1.376 1 95.31 109 PHE A N 1
ATOM 798 C CA . PHE A 1 109 ? 4.379 -5.723 0.682 1 95.31 109 PHE A CA 1
ATOM 799 C C . PHE A 1 109 ? 5.148 -7.008 0.416 1 95.31 109 PHE A C 1
ATOM 801 O O . PHE A 1 109 ? 6.242 -6.977 -0.153 1 95.31 109 PHE A O 1
ATOM 808 N N . PHE A 1 110 ? 4.652 -8.086 0.82 1 95.38 110 PHE A N 1
ATOM 809 C CA . PHE A 1 110 ? 5.25 -9.383 0.521 1 95.38 110 PHE A CA 1
ATOM 810 C C . PHE A 1 110 ? 4.984 -9.773 -0.926 1 95.38 110 PHE A C 1
ATOM 812 O O . PHE A 1 110 ? 3.84 -10.023 -1.309 1 95.38 110 PHE A O 1
ATOM 819 N N . HIS A 1 111 ? 6.078 -9.82 -1.667 1 97 111 HIS A N 1
ATOM 820 C CA . HIS A 1 111 ? 5.945 -10.141 -3.084 1 97 111 HIS A CA 1
ATOM 821 C C . HIS A 1 111 ? 7.242 -10.727 -3.637 1 97 111 HIS A C 1
ATOM 823 O O . HIS A 1 111 ? 8.273 -10.062 -3.646 1 97 111 HIS A O 1
ATOM 829 N N . TYR A 1 112 ? 7.176 -11.945 -4.051 1 97.88 112 TYR A N 1
ATOM 830 C CA . TYR A 1 112 ? 8.312 -12.641 -4.641 1 97.88 112 TYR A CA 1
ATOM 831 C C . TYR A 1 112 ? 7.984 -13.133 -6.043 1 97.88 112 TYR A C 1
ATOM 833 O O . TYR A 1 112 ? 6.816 -13.359 -6.371 1 97.88 112 TYR A O 1
ATOM 841 N N . SER A 1 113 ? 9.023 -13.234 -6.824 1 98.19 113 SER A N 1
ATOM 842 C CA . SER A 1 113 ? 8.781 -13.711 -8.18 1 98.19 113 SER A CA 1
ATOM 843 C C . SER A 1 113 ? 9.945 -14.547 -8.695 1 98.19 113 SER A C 1
ATOM 845 O O . SER A 1 113 ? 11.07 -14.414 -8.203 1 98.19 113 SER A O 1
ATOM 847 N N . ALA A 1 114 ? 9.695 -15.445 -9.508 1 98.12 114 ALA A N 1
ATOM 848 C CA . ALA A 1 114 ? 10.664 -16.188 -10.32 1 98.12 114 ALA A CA 1
ATOM 849 C C . ALA A 1 114 ? 10.367 -16.016 -11.805 1 98.12 114 ALA A C 1
ATOM 851 O O . ALA A 1 114 ? 9.227 -16.203 -12.242 1 98.12 114 ALA A O 1
ATOM 852 N N . ASN A 1 115 ? 11.344 -15.602 -12.484 1 97.69 115 ASN A N 1
ATOM 853 C CA . ASN A 1 115 ? 11.25 -15.523 -13.938 1 97.69 115 ASN A CA 1
ATOM 854 C C . ASN A 1 115 ? 12.086 -16.609 -14.617 1 97.69 115 ASN A C 1
ATOM 856 O O . ASN A 1 115 ? 13.312 -16.594 -14.523 1 97.69 115 ASN A O 1
ATOM 860 N N . VAL A 1 116 ? 11.43 -17.484 -15.359 1 98.31 116 VAL A N 1
ATOM 861 C CA . VAL A 1 116 ? 12.094 -18.656 -15.906 1 98.31 116 VAL A CA 1
ATOM 862 C C . VAL A 1 116 ? 12.102 -18.594 -17.422 1 98.31 116 VAL A C 1
ATOM 864 O O . VAL A 1 116 ? 11.055 -18.719 -18.062 1 98.31 116 VAL A O 1
ATOM 867 N N . SER A 1 117 ? 13.258 -18.391 -17.969 1 97.62 117 SER A N 1
ATOM 868 C CA . SER A 1 117 ? 13.461 -18.5 -19.406 1 97.62 117 SER A CA 1
ATOM 869 C C . SER A 1 117 ? 13.656 -19.938 -19.844 1 97.62 117 SER A C 1
ATOM 871 O O . SER A 1 117 ? 13.844 -20.828 -19 1 97.62 117 SER A O 1
ATOM 873 N N . PRO A 1 118 ? 13.602 -20.172 -21.156 1 97.44 118 PRO A N 1
ATOM 874 C CA . PRO A 1 118 ? 13.883 -21.531 -21.641 1 97.44 118 PRO A CA 1
ATOM 875 C C . PRO A 1 118 ? 15.25 -22.031 -21.203 1 97.44 118 PRO A C 1
ATOM 877 O O . PRO A 1 118 ? 15.383 -23.203 -20.828 1 97.44 118 PRO A O 1
ATOM 880 N N . SER A 1 119 ? 16.219 -21.172 -21.188 1 97.31 119 SER A N 1
ATOM 881 C CA . SER A 1 119 ? 17.562 -21.562 -20.766 1 97.31 119 SER A CA 1
ATOM 882 C C . SER A 1 119 ? 17.609 -21.844 -19.266 1 97.31 119 SER A C 1
ATOM 884 O O . SER A 1 119 ? 18.203 -22.844 -18.844 1 97.31 119 SER A O 1
ATOM 886 N N . ALA A 1 120 ? 16.984 -21 -18.469 1 96.88 120 ALA A N 1
ATOM 887 C CA . ALA A 1 120 ? 16.938 -21.219 -17.031 1 96.88 120 ALA A CA 1
ATOM 888 C C . ALA A 1 120 ? 16.188 -22.5 -16.688 1 96.88 120 ALA A C 1
ATOM 890 O O . ALA A 1 120 ? 16.531 -23.188 -15.727 1 96.88 120 ALA A O 1
ATOM 891 N N . TYR A 1 121 ? 15.195 -22.812 -17.531 1 97.81 121 TYR A N 1
ATOM 892 C CA . TYR A 1 121 ? 14.398 -24.016 -17.297 1 97.81 121 TYR A CA 1
ATOM 893 C C . TYR A 1 121 ? 15.242 -25.266 -17.453 1 97.81 121 TYR A C 1
ATOM 895 O O . TYR A 1 121 ? 15.016 -26.266 -16.766 1 97.81 121 TYR A O 1
ATOM 903 N N . GLU A 1 122 ? 16.156 -25.219 -18.359 1 97.31 122 GLU A N 1
ATOM 904 C CA . GLU A 1 122 ? 17.016 -26.391 -18.562 1 97.31 122 GLU A CA 1
ATOM 905 C C . GLU A 1 122 ? 17.781 -26.75 -17.281 1 97.31 122 GLU A C 1
ATOM 907 O O . GLU A 1 122 ? 17.938 -27.922 -16.953 1 97.31 122 GLU A O 1
ATOM 912 N N . ASP A 1 123 ? 18.188 -25.734 -16.594 1 96.75 123 ASP A N 1
ATOM 913 C CA . ASP A 1 123 ? 18.844 -25.969 -15.312 1 96.75 123 ASP A CA 1
ATOM 914 C C . ASP A 1 123 ? 17.891 -26.578 -14.297 1 96.75 123 ASP A C 1
ATOM 916 O O . ASP A 1 123 ? 18.266 -27.531 -13.586 1 96.75 123 ASP A O 1
ATOM 920 N N . ILE A 1 124 ? 16.703 -26.094 -14.234 1 96.56 124 ILE A N 1
ATOM 921 C CA . ILE A 1 124 ? 15.688 -26.594 -13.312 1 96.56 124 ILE A CA 1
ATOM 922 C C . ILE A 1 124 ? 15.344 -28.047 -13.664 1 96.56 124 ILE A C 1
ATOM 924 O O . ILE A 1 124 ? 15.234 -28.891 -12.773 1 96.56 124 ILE A O 1
ATOM 928 N N . LYS A 1 125 ? 15.172 -28.25 -14.969 1 96.75 125 LYS A N 1
ATOM 929 C CA . LYS A 1 125 ? 14.859 -29.578 -15.484 1 96.75 125 LYS A CA 1
ATOM 930 C C . LYS A 1 125 ? 15.906 -30.594 -15.047 1 96.75 125 LYS A C 1
ATOM 932 O O . LYS A 1 125 ? 15.57 -31.688 -14.578 1 96.75 125 LYS A O 1
ATOM 937 N N . GLU A 1 126 ? 17.109 -30.203 -15.188 1 96.12 126 GLU A N 1
ATOM 938 C CA . GLU A 1 126 ? 18.219 -31.078 -14.805 1 96.12 126 GLU A CA 1
ATOM 939 C C . GLU A 1 126 ? 18.281 -31.25 -13.289 1 96.12 126 GLU A C 1
ATOM 941 O O . GLU A 1 126 ? 18.375 -32.375 -12.805 1 96.12 126 GLU A O 1
ATOM 946 N N . ASP A 1 127 ? 18.141 -30.203 -12.547 1 94.06 127 ASP A N 1
ATOM 947 C CA . ASP A 1 127 ? 18.281 -30.203 -11.094 1 94.06 127 ASP A CA 1
ATOM 948 C C . ASP A 1 127 ? 17.156 -31.016 -10.445 1 94.06 127 ASP A C 1
ATOM 950 O O . ASP A 1 127 ? 17.375 -31.703 -9.438 1 94.06 127 ASP A O 1
ATOM 954 N N . CYS A 1 128 ? 15.922 -30.953 -11.016 1 92.94 128 CYS A N 1
ATOM 955 C CA . CYS A 1 128 ? 14.758 -31.578 -10.398 1 92.94 128 CYS A CA 1
ATOM 956 C C . CYS A 1 128 ? 14.398 -32.875 -11.102 1 92.94 128 CYS A C 1
ATOM 958 O O . CYS A 1 128 ? 13.438 -33.562 -10.719 1 92.94 128 CYS A O 1
ATOM 960 N N . GLY A 1 129 ? 15.195 -33.219 -12.109 1 95.94 129 GLY A N 1
ATOM 961 C CA . GLY A 1 129 ? 14.953 -34.469 -12.812 1 95.94 129 GLY A CA 1
ATOM 962 C C . GLY A 1 129 ? 13.617 -34.5 -13.539 1 95.94 129 GLY A C 1
ATOM 963 O O . GLY A 1 129 ? 12.922 -35.531 -13.516 1 95.94 129 GLY A O 1
ATOM 964 N N . LEU A 1 130 ? 13.289 -33.406 -14.125 1 95.31 130 LEU A N 1
ATOM 965 C CA . LEU A 1 130 ? 12.023 -33.344 -14.844 1 95.31 130 LEU A CA 1
ATOM 966 C C . LEU A 1 130 ? 12.156 -33.938 -16.25 1 95.31 130 LEU A C 1
ATOM 968 O O . LEU A 1 130 ? 13.234 -33.906 -16.844 1 95.31 130 LEU A O 1
ATOM 972 N N . VAL A 1 131 ? 11.008 -34.406 -16.781 1 95.5 131 VAL A N 1
ATOM 973 C CA . VAL A 1 131 ? 11.039 -35.031 -18.109 1 95.5 131 VAL A CA 1
ATOM 974 C C . VAL A 1 131 ? 10.234 -34.188 -19.094 1 95.5 131 VAL A C 1
ATOM 976 O O . VAL A 1 131 ? 10.258 -34.438 -20.297 1 95.5 131 VAL A O 1
ATOM 979 N N . V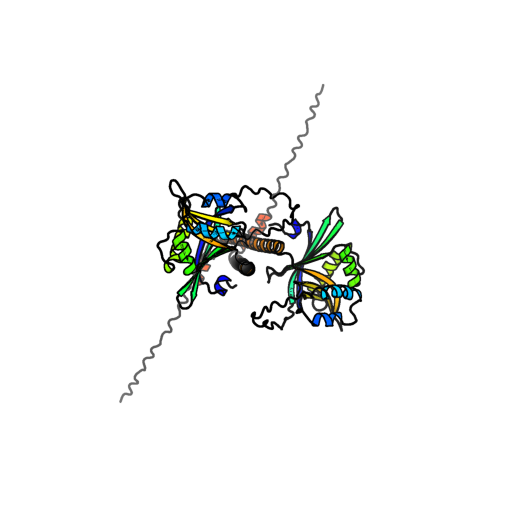AL A 1 132 ? 9.57 -33.25 -18.672 1 96.44 132 VAL A N 1
ATOM 980 C CA . VAL A 1 132 ? 8.742 -32.406 -19.531 1 96.44 132 VAL A CA 1
ATOM 981 C C . VAL A 1 132 ? 9.562 -31.234 -20.047 1 96.44 132 VAL A C 1
ATOM 983 O O . VAL A 1 132 ? 10.492 -30.781 -19.391 1 96.44 132 VAL A O 1
ATOM 986 N N . ASP A 1 133 ? 9.188 -30.703 -21.266 1 96.69 133 ASP A N 1
ATOM 987 C CA . ASP A 1 133 ? 9.898 -29.578 -21.875 1 96.69 133 ASP A CA 1
ATOM 988 C C . ASP A 1 133 ? 9.328 -28.25 -21.391 1 96.69 133 ASP A C 1
ATOM 990 O O . ASP A 1 133 ? 8.367 -28.219 -20.625 1 96.69 133 ASP A O 1
ATOM 994 N N . PHE A 1 134 ? 9.992 -27.125 -21.812 1 97.75 134 PHE A N 1
ATOM 995 C CA . PHE A 1 134 ? 9.625 -25.781 -21.391 1 97.75 134 PHE A CA 1
ATOM 996 C C . PHE A 1 134 ? 8.203 -25.453 -21.812 1 97.75 134 PHE A C 1
ATOM 998 O O . PHE A 1 134 ? 7.473 -24.766 -21.078 1 97.75 134 PHE A O 1
ATOM 1005 N N . ALA A 1 135 ? 7.727 -25.891 -22.891 1 95.69 135 ALA A N 1
ATOM 1006 C CA . ALA A 1 135 ? 6.379 -25.641 -23.391 1 95.69 135 ALA A CA 1
ATOM 1007 C C . ALA A 1 135 ? 5.324 -26.172 -22.422 1 95.69 135 ALA A C 1
ATOM 1009 O O . ALA A 1 135 ? 4.223 -25.625 -22.328 1 95.69 135 ALA A O 1
ATOM 1010 N N . SER A 1 136 ? 5.629 -27.234 -21.688 1 96.81 136 SER A N 1
ATOM 1011 C CA . SER A 1 136 ? 4.695 -27.891 -20.766 1 96.81 136 SER A CA 1
ATOM 1012 C C . SER A 1 136 ? 4.863 -27.359 -19.344 1 96.81 136 SER A C 1
ATOM 1014 O O . SER A 1 136 ? 4.121 -27.75 -18.438 1 96.81 136 SER A O 1
ATOM 1016 N N . PHE A 1 137 ? 5.801 -26.5 -19.188 1 97.62 137 PHE A N 1
ATOM 1017 C CA . PHE A 1 137 ? 6.16 -26.031 -17.844 1 97.62 137 PHE A CA 1
ATOM 1018 C C . PHE A 1 137 ? 4.984 -25.328 -17.188 1 97.62 137 PHE A C 1
ATOM 1020 O O . PHE A 1 137 ? 4.645 -25.625 -16.031 1 97.62 1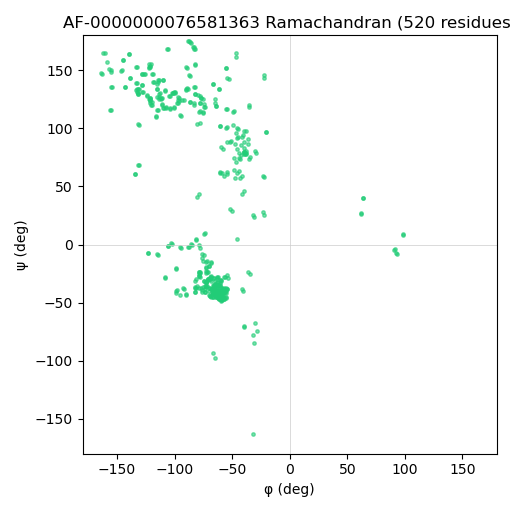37 PHE A O 1
ATOM 1027 N N . PRO A 1 138 ? 4.238 -24.406 -17.859 1 97.5 138 PRO A N 1
ATOM 1028 C CA . PRO A 1 138 ? 3.082 -23.766 -17.234 1 97.5 138 PRO A CA 1
ATOM 1029 C C . PRO A 1 138 ? 2.027 -24.766 -16.766 1 97.5 138 PRO A C 1
ATOM 1031 O O . PRO A 1 138 ? 1.474 -24.625 -15.68 1 97.5 138 PRO A O 1
ATOM 1034 N N . ALA A 1 139 ? 1.786 -25.75 -17.594 1 97.06 139 ALA A N 1
ATOM 1035 C CA . ALA A 1 139 ? 0.811 -26.766 -17.25 1 97.06 139 ALA A CA 1
ATOM 1036 C C . ALA A 1 139 ? 1.263 -27.562 -16.031 1 97.06 139 ALA A C 1
ATOM 1038 O O . ALA A 1 139 ? 0.443 -27.953 -15.188 1 97.06 139 ALA A O 1
ATOM 1039 N N . LEU A 1 140 ? 2.508 -27.875 -16 1 97.75 140 LEU A N 1
ATOM 1040 C CA . LEU A 1 140 ? 3.076 -28.547 -14.844 1 97.75 140 LEU A CA 1
ATOM 1041 C C . LEU A 1 140 ? 2.861 -27.734 -13.57 1 97.75 140 LEU A C 1
ATOM 1043 O O . LEU A 1 140 ? 2.443 -28.281 -12.547 1 97.75 140 LEU A O 1
ATOM 1047 N N . LEU A 1 141 ? 3.152 -26.453 -13.648 1 98 141 LEU A N 1
ATOM 1048 C CA . LEU A 1 141 ? 2.977 -25.562 -12.508 1 98 141 LEU A CA 1
ATOM 1049 C C . LEU A 1 141 ? 1.527 -25.562 -12.031 1 98 141 LEU A C 1
ATOM 1051 O O . LEU A 1 141 ? 1.262 -25.641 -10.828 1 98 141 LEU A O 1
ATOM 1055 N N . LEU A 1 142 ? 0.651 -25.469 -12.977 1 97.88 142 LEU A N 1
ATOM 1056 C CA . LEU A 1 142 ? -0.771 -25.469 -12.648 1 97.88 142 LEU A CA 1
ATOM 1057 C C . LEU A 1 142 ? -1.162 -26.766 -11.938 1 97.88 142 LEU A C 1
ATOM 1059 O O . LEU A 1 142 ? -1.909 -26.734 -10.953 1 97.88 142 LEU A O 1
ATOM 1063 N N . LYS A 1 143 ? -0.689 -27.812 -12.453 1 97.88 143 LYS A N 1
ATOM 1064 C CA . LYS A 1 143 ? -0.98 -29.109 -11.852 1 97.88 143 LYS A CA 1
ATOM 1065 C C . LYS A 1 143 ? -0.473 -29.172 -10.414 1 97.88 143 LYS A C 1
ATOM 1067 O O . LYS A 1 143 ? -1.203 -29.578 -9.508 1 97.88 143 LYS A O 1
ATOM 1072 N N . LEU A 1 144 ? 0.738 -28.766 -10.219 1 97.88 144 LEU A N 1
ATOM 1073 C CA . LEU A 1 144 ? 1.342 -28.797 -8.891 1 97.88 144 LEU A CA 1
ATOM 1074 C C . LEU A 1 144 ? 0.578 -27.906 -7.922 1 97.88 144 LEU A C 1
ATOM 1076 O O . LEU A 1 144 ? 0.303 -28.297 -6.785 1 97.88 144 LEU A O 1
ATOM 1080 N N . LEU A 1 145 ? 0.213 -26.734 -8.375 1 97.94 145 LEU A N 1
ATOM 1081 C CA . LEU A 1 145 ? -0.524 -25.797 -7.539 1 97.94 145 LEU A CA 1
ATOM 1082 C C . LEU A 1 145 ? -1.889 -26.359 -7.156 1 97.94 145 LEU A C 1
ATOM 1084 O O . LEU A 1 145 ? -2.332 -26.203 -6.016 1 97.94 145 LEU A O 1
ATOM 1088 N N . ASN A 1 146 ? -2.527 -27.016 -8.07 1 97.88 146 ASN A N 1
ATOM 1089 C CA . ASN A 1 146 ? -3.816 -27.641 -7.777 1 97.88 146 ASN A CA 1
ATOM 1090 C C . ASN A 1 146 ? -3.676 -28.766 -6.77 1 97.88 146 ASN A C 1
ATOM 1092 O O . ASN A 1 146 ? -4.539 -28.953 -5.91 1 97.88 146 ASN A O 1
ATOM 1096 N N . LEU A 1 147 ? -2.621 -29.5 -6.918 1 97.81 147 LEU A N 1
ATOM 1097 C CA . LEU A 1 147 ? -2.381 -30.594 -5.996 1 97.81 147 LEU A CA 1
ATOM 1098 C C . LEU A 1 147 ? -2.205 -30.094 -4.57 1 97.81 147 LEU A C 1
ATOM 1100 O O . LEU A 1 147 ? -2.643 -30.734 -3.617 1 97.81 147 LEU A O 1
ATOM 1104 N N . LEU A 1 148 ? -1.607 -28.922 -4.383 1 97.38 148 LEU A N 1
ATOM 1105 C CA . LEU A 1 148 ? -1.436 -28.344 -3.059 1 97.38 148 LEU A CA 1
ATOM 1106 C C . LEU A 1 148 ? -2.787 -28.062 -2.408 1 97.38 148 LEU A C 1
ATOM 1108 O O . LEU A 1 148 ? -2.922 -28.156 -1.186 1 97.38 148 LEU A O 1
ATOM 1112 N N . VAL A 1 149 ? -3.707 -27.688 -3.213 1 97.56 149 VAL A N 1
ATOM 1113 C CA . VAL A 1 149 ? -5.027 -27.312 -2.713 1 97.56 149 VAL A CA 1
ATOM 1114 C C . VAL A 1 149 ? -5.867 -28.578 -2.496 1 97.56 149 VAL A C 1
ATOM 1116 O O . VAL A 1 149 ? -6.535 -28.719 -1.47 1 97.56 149 VAL A O 1
ATOM 1119 N N . GLU A 1 150 ? -5.789 -29.5 -3.383 1 97.62 150 GLU A N 1
ATOM 1120 C CA . GLU A 1 150 ? -6.676 -30.656 -3.395 1 97.62 150 GLU A CA 1
ATOM 1121 C C . GLU A 1 150 ? -6.195 -31.734 -2.426 1 97.62 150 GLU A C 1
ATOM 1123 O O . GLU A 1 150 ? -7.004 -32.438 -1.827 1 97.62 150 GLU A O 1
ATOM 1128 N N . GLN A 1 151 ? -4.898 -31.875 -2.332 1 97.62 151 GLN A N 1
ATOM 1129 C CA . GLN A 1 151 ? -4.324 -32.938 -1.505 1 97.62 151 GLN A CA 1
ATOM 1130 C C . GLN A 1 151 ? -3.23 -32.375 -0.595 1 97.62 151 GLN A C 1
ATOM 1132 O O . GLN A 1 151 ? -2.076 -32.812 -0.675 1 97.62 151 GLN A O 1
ATOM 1137 N N . PRO A 1 152 ? -3.559 -31.562 0.382 1 94.12 152 PRO A N 1
ATOM 1138 C CA . PRO A 1 152 ? -2.559 -30.891 1.217 1 94.12 152 PRO A CA 1
ATOM 1139 C C . PRO A 1 152 ? -1.826 -31.859 2.148 1 94.12 152 PRO A C 1
ATOM 1141 O O . PRO A 1 152 ? -0.762 -31.516 2.674 1 94.12 152 PRO A O 1
ATOM 1144 N N . SER A 1 153 ? -2.379 -33.031 2.389 1 93.69 153 SER A N 1
ATOM 1145 C CA . SER A 1 153 ? -1.708 -34 3.234 1 93.69 153 SER A CA 1
ATOM 1146 C C . SER A 1 153 ? -0.597 -34.719 2.475 1 93.69 153 SER A C 1
ATOM 1148 O O . SER A 1 153 ? 0.357 -35.219 3.078 1 93.69 153 SER A O 1
ATOM 1150 N N . THR A 1 154 ? -0.783 -34.75 1.157 1 97 154 THR A N 1
ATOM 1151 C CA . THR A 1 154 ? 0.145 -35.5 0.314 1 97 154 THR A CA 1
ATOM 1152 C C . THR A 1 154 ? 1.173 -34.562 -0.317 1 97 154 THR A C 1
ATOM 1154 O O . THR A 1 154 ? 2.34 -34.938 -0.469 1 97 154 THR A O 1
ATOM 1157 N N . TYR A 1 155 ? 0.722 -33.438 -0.713 1 97.5 155 TYR A N 1
ATOM 1158 C CA . TYR A 1 155 ? 1.591 -32.469 -1.387 1 97.5 155 TYR A CA 1
ATOM 1159 C C . TYR A 1 155 ? 1.787 -31.234 -0.537 1 97.5 155 TYR A C 1
ATOM 1161 O O . TYR A 1 155 ? 0.85 -30.75 0.112 1 97.5 155 TYR A O 1
ATOM 1169 N N . LEU A 1 156 ? 3.031 -30.734 -0.591 1 95.38 156 LEU A N 1
ATOM 1170 C CA . LEU A 1 156 ? 3.396 -29.594 0.253 1 95.38 156 LEU A CA 1
ATOM 1171 C C . LEU A 1 156 ? 4.105 -28.516 -0.561 1 95.38 156 LEU A C 1
ATOM 1173 O O . LEU A 1 156 ? 4.961 -28.828 -1.395 1 95.38 156 LEU A O 1
ATOM 1177 N N . GLY A 1 157 ? 3.676 -27.328 -0.344 1 97.25 157 GLY A N 1
ATOM 1178 C CA . GLY A 1 157 ? 4.418 -26.172 -0.828 1 97.25 157 GLY A CA 1
ATOM 1179 C C . GLY A 1 157 ? 5.242 -25.5 0.25 1 97.25 157 GLY A C 1
ATOM 1180 O O . GLY A 1 157 ? 4.738 -25.203 1.338 1 97.25 157 GLY A O 1
ATOM 1181 N N . LEU A 1 158 ? 6.492 -25.25 -0.091 1 96.06 158 LEU A N 1
ATOM 1182 C CA . LEU A 1 158 ? 7.402 -24.672 0.887 1 96.06 158 LEU A CA 1
ATOM 1183 C C . LEU A 1 158 ? 8.102 -23.438 0.311 1 96.06 158 LEU A C 1
ATOM 1185 O O . LEU A 1 158 ? 8.609 -23.484 -0.812 1 96.06 158 LEU A O 1
ATOM 1189 N N . LEU A 1 159 ? 8.102 -22.406 1.017 1 96.62 159 LEU A N 1
ATOM 1190 C CA . LEU A 1 159 ? 8.883 -21.219 0.688 1 96.62 159 LEU A CA 1
ATOM 1191 C C . LEU A 1 159 ? 9.953 -20.969 1.741 1 96.62 159 LEU A C 1
ATOM 1193 O O . LEU A 1 159 ? 9.641 -20.672 2.895 1 96.62 159 LEU A O 1
ATOM 1197 N N . VAL A 1 160 ? 11.094 -21.062 1.339 1 94.44 160 VAL A N 1
ATOM 1198 C CA . VAL A 1 160 ? 12.227 -20.859 2.246 1 94.44 160 VAL A CA 1
ATOM 1199 C C . VAL A 1 160 ? 12.852 -19.5 1.998 1 94.44 160 VAL A C 1
ATOM 1201 O O . VAL A 1 160 ? 13.445 -19.266 0.944 1 94.44 160 VAL A O 1
ATOM 1204 N N . LEU A 1 161 ? 12.805 -18.672 2.973 1 92.94 161 LEU A N 1
ATOM 1205 C CA . LEU A 1 161 ? 13.398 -17.344 2.873 1 92.94 161 LEU A CA 1
ATOM 1206 C C . LEU A 1 161 ? 14.852 -17.359 3.328 1 92.94 161 LEU A C 1
ATOM 1208 O O . LEU A 1 161 ? 15.164 -17.891 4.395 1 92.94 161 LEU A O 1
ATOM 1212 N N . ARG A 1 162 ? 15.602 -16.734 2.523 1 89.75 162 ARG A N 1
ATOM 1213 C CA . ARG A 1 162 ? 17.031 -16.75 2.822 1 89.75 162 ARG A CA 1
ATOM 1214 C C . ARG A 1 162 ? 17.484 -15.391 3.354 1 89.75 162 ARG A C 1
ATOM 1216 O O . ARG A 1 162 ? 16.797 -14.391 3.188 1 89.75 162 ARG A O 1
ATOM 1223 N N . ALA A 1 163 ? 18.672 -15.352 3.877 1 84.44 163 ALA A N 1
ATOM 1224 C CA . ALA A 1 163 ? 19.219 -14.156 4.52 1 84.44 163 ALA A CA 1
ATOM 1225 C C . ALA A 1 163 ? 19.531 -13.078 3.492 1 84.44 163 ALA A C 1
ATOM 1227 O O . ALA A 1 163 ? 19.453 -11.883 3.795 1 84.44 163 ALA A O 1
ATOM 1228 N N . ASP A 1 164 ? 19.875 -13.516 2.266 1 86 164 ASP A N 1
ATOM 1229 C CA . ASP A 1 164 ? 20.266 -12.562 1.238 1 86 164 ASP A CA 1
ATOM 1230 C C . ASP A 1 164 ? 19.047 -11.93 0.578 1 86 164 ASP A C 1
ATOM 1232 O O . ASP A 1 164 ? 19.172 -11.156 -0.372 1 86 164 ASP A O 1
ATOM 1236 N N . GLY A 1 165 ? 17.922 -12.266 1.078 1 86.81 165 GLY A N 1
ATOM 1237 C CA . GLY A 1 165 ? 16.688 -11.695 0.546 1 86.81 165 GLY A CA 1
ATOM 1238 C C . GLY A 1 165 ? 16.062 -12.539 -0.539 1 86.81 165 GLY A C 1
ATOM 1239 O O . GLY A 1 165 ? 14.945 -12.266 -0.978 1 86.81 165 GLY A O 1
ATOM 1240 N N . SER A 1 166 ? 16.766 -13.562 -0.963 1 93.31 166 SER A N 1
ATOM 1241 C CA . SER A 1 166 ? 16.203 -14.492 -1.938 1 93.31 166 SER A CA 1
ATOM 1242 C C . SER A 1 166 ? 15.352 -15.555 -1.26 1 93.31 166 SER A C 1
ATOM 1244 O O . SER A 1 166 ? 15.25 -15.586 -0.032 1 93.31 166 SER A O 1
ATOM 1246 N N . ALA A 1 167 ? 14.633 -16.312 -2.098 1 96.19 167 ALA A N 1
ATOM 1247 C CA . ALA A 1 167 ? 13.805 -17.406 -1.573 1 96.19 167 ALA A CA 1
ATOM 1248 C C . ALA A 1 167 ? 13.789 -18.594 -2.529 1 96.19 167 ALA A C 1
ATOM 1250 O O . ALA A 1 167 ? 14.188 -18.469 -3.691 1 96.19 167 ALA A O 1
ATOM 1251 N N . VAL A 1 168 ? 13.461 -19.719 -1.972 1 96.62 168 VAL A N 1
ATOM 1252 C CA . VAL A 1 168 ? 13.273 -20.922 -2.775 1 96.62 168 VAL A CA 1
ATOM 1253 C C . VAL A 1 168 ? 11.859 -21.453 -2.578 1 96.62 168 VAL A C 1
ATOM 1255 O O . VAL A 1 168 ? 11.43 -21.688 -1.444 1 96.62 168 VAL A O 1
ATOM 1258 N N . LEU A 1 169 ? 11.195 -21.594 -3.621 1 97.62 169 LEU A N 1
ATOM 1259 C CA . LEU A 1 169 ? 9.891 -22.234 -3.605 1 97.62 169 LEU A CA 1
ATOM 1260 C C . LEU A 1 169 ? 10.008 -23.703 -3.984 1 97.62 169 LEU A C 1
ATOM 1262 O O . LEU A 1 169 ? 10.484 -24.031 -5.074 1 97.62 169 LEU A O 1
ATOM 1266 N N . GLU A 1 170 ? 9.5 -24.516 -3.061 1 97.06 170 GLU A N 1
ATOM 1267 C CA . GLU A 1 170 ? 9.633 -25.969 -3.268 1 97.06 170 GLU A CA 1
ATOM 1268 C C . GLU A 1 170 ? 8.273 -26.656 -3.24 1 97.06 170 GLU A C 1
ATOM 1270 O O . GLU A 1 170 ? 7.461 -26.406 -2.35 1 97.06 170 GLU A O 1
ATOM 1275 N N . PHE A 1 171 ? 8.039 -27.438 -4.277 1 98 171 PHE A N 1
ATOM 1276 C CA . PHE A 1 171 ? 6.918 -28.375 -4.301 1 98 171 PHE A CA 1
ATOM 1277 C C . PHE A 1 171 ? 7.371 -29.781 -3.918 1 98 171 PHE A C 1
ATOM 1279 O O . PHE A 1 171 ? 8.25 -30.344 -4.566 1 98 171 PHE A O 1
ATOM 1286 N N . ALA A 1 172 ? 6.719 -30.234 -2.867 1 97.31 172 ALA A N 1
ATOM 1287 C CA . ALA A 1 172 ? 7.168 -31.531 -2.379 1 97.31 172 ALA A CA 1
ATOM 1288 C C . ALA A 1 172 ? 5.996 -32.5 -2.221 1 97.31 172 ALA A C 1
ATOM 1290 O O . ALA A 1 172 ? 4.855 -32.062 -2.025 1 97.31 172 ALA A O 1
ATOM 1291 N N . GLN A 1 173 ? 6.23 -33.719 -2.438 1 96.88 173 GLN A N 1
ATOM 1292 C CA . GLN A 1 173 ? 5.281 -34.812 -2.162 1 96.88 173 GLN A CA 1
ATOM 1293 C C . GLN A 1 173 ? 5.676 -35.562 -0.904 1 96.88 173 GLN A C 1
ATOM 1295 O O . GLN A 1 173 ? 6.832 -35.969 -0.751 1 96.88 173 GLN A O 1
ATOM 1300 N N . ASN A 1 174 ? 4.742 -35.688 -0.051 1 94.38 174 ASN A N 1
ATOM 1301 C CA . ASN A 1 174 ? 4.957 -36.469 1.149 1 94.38 174 ASN A CA 1
ATOM 1302 C C . ASN A 1 174 ? 4.809 -37.969 0.86 1 94.38 174 ASN A C 1
ATOM 1304 O O . ASN A 1 174 ? 3.695 -38.469 0.688 1 94.38 174 ASN A O 1
ATOM 1308 N N . LEU A 1 175 ? 5.906 -38.562 0.8 1 91.81 175 LEU A N 1
ATOM 1309 C CA . LEU A 1 175 ? 5.891 -40.031 0.689 1 91.81 175 LEU A CA 1
ATOM 1310 C C . LEU A 1 175 ? 5.809 -40.656 2.066 1 91.81 175 LEU A C 1
ATOM 1312 O O . LEU A 1 175 ? 5.668 -39.969 3.076 1 91.81 175 LEU A O 1
ATOM 1316 N N . GLU A 1 176 ? 5.652 -42 2.156 1 90.06 176 GLU A N 1
ATOM 1317 C CA . GLU A 1 176 ? 5.469 -42.719 3.406 1 90.06 176 GLU A CA 1
ATOM 1318 C C . GLU A 1 176 ? 6.598 -42.438 4.391 1 90.06 176 GLU A C 1
ATOM 1320 O O . GLU A 1 176 ? 6.352 -42.219 5.582 1 90.06 176 GLU A O 1
ATOM 1325 N N . PHE A 1 177 ? 7.805 -42.312 3.895 1 91.38 177 PHE A N 1
ATOM 1326 C CA . PHE A 1 177 ? 8.938 -42.25 4.809 1 91.38 177 PHE A CA 1
ATOM 1327 C C . PHE A 1 177 ? 9.742 -40.969 4.59 1 91.38 177 PHE A C 1
ATOM 1329 O O . PHE A 1 177 ? 10.664 -40.656 5.352 1 91.38 177 PHE A O 1
ATOM 1336 N N . LYS A 1 178 ? 9.414 -40.188 3.553 1 90.88 178 LYS A N 1
ATOM 1337 C CA . LYS A 1 178 ? 10.164 -38.969 3.285 1 90.88 178 LYS A CA 1
ATOM 1338 C C . LYS A 1 178 ? 9.383 -38.031 2.379 1 90.88 178 LYS A C 1
ATOM 1340 O O . LYS A 1 178 ? 8.414 -38.438 1.736 1 90.88 178 LYS A O 1
ATOM 1345 N N . ALA A 1 179 ? 9.898 -36.781 2.375 1 89.5 179 ALA A N 1
ATOM 1346 C CA . ALA A 1 179 ? 9.352 -35.781 1.432 1 89.5 179 ALA A CA 1
ATOM 1347 C C . ALA A 1 179 ? 10.219 -35.719 0.178 1 89.5 179 ALA A C 1
ATOM 1349 O O . ALA A 1 179 ? 11.445 -35.594 0.268 1 89.5 179 ALA A O 1
ATOM 1350 N N . MET A 1 180 ? 9.586 -35.875 -0.972 1 94.5 180 MET A N 1
ATOM 1351 C CA . MET A 1 180 ? 10.297 -35.781 -2.242 1 94.5 180 MET A CA 1
ATOM 1352 C C . MET A 1 180 ? 10.055 -34.438 -2.898 1 94.5 180 MET A C 1
ATOM 1354 O O . MET A 1 180 ? 8.906 -34 -3.057 1 94.5 180 MET A O 1
ATOM 1358 N N . SER A 1 181 ? 11.133 -33.812 -3.291 1 94.44 181 SER A N 1
ATOM 1359 C CA . SER A 1 181 ? 11.023 -32.531 -4.016 1 94.44 181 SER A CA 1
ATOM 1360 C C . SER A 1 181 ? 10.641 -32.781 -5.473 1 94.44 181 SER A C 1
ATOM 1362 O O . SER A 1 181 ? 11.305 -33.531 -6.18 1 94.44 181 SER A O 1
ATOM 1364 N N . LEU A 1 182 ? 9.562 -32.219 -5.883 1 97.06 182 LEU A N 1
ATOM 1365 C CA . LEU A 1 182 ? 9.094 -32.344 -7.258 1 97.06 182 LEU A CA 1
ATOM 1366 C C . LEU A 1 182 ? 9.617 -31.203 -8.125 1 97.06 182 LEU A C 1
ATOM 1368 O O . LEU A 1 182 ? 9.969 -31.422 -9.289 1 97.06 182 LEU A O 1
ATOM 1372 N N . LEU A 1 183 ? 9.664 -30.078 -7.582 1 97.62 183 LEU A N 1
ATOM 1373 C CA . LEU A 1 183 ? 10.094 -28.859 -8.273 1 97.62 183 LEU A CA 1
ATOM 1374 C C . LEU A 1 183 ? 10.625 -27.828 -7.277 1 97.62 183 LEU A C 1
ATOM 1376 O O . LEU A 1 183 ? 10.047 -27.625 -6.211 1 97.62 183 LEU A O 1
ATOM 1380 N N . SER A 1 184 ? 11.703 -27.266 -7.652 1 97.19 184 SER A N 1
ATOM 1381 C CA . SER A 1 184 ? 12.32 -26.219 -6.848 1 97.19 184 SER A CA 1
ATOM 1382 C C . SER A 1 184 ? 12.727 -25.031 -7.719 1 97.19 184 SER A C 1
ATOM 1384 O O . SER A 1 184 ? 13.328 -25.219 -8.781 1 97.19 184 SER A O 1
ATOM 1386 N N . MET A 1 185 ? 12.383 -23.844 -7.246 1 96 185 MET A N 1
ATOM 1387 C CA . MET A 1 185 ? 12.703 -22.656 -8.023 1 96 185 MET A CA 1
ATOM 1388 C C . MET A 1 185 ? 13.195 -21.531 -7.125 1 96 185 MET A C 1
ATOM 1390 O O . MET A 1 185 ? 12.648 -21.312 -6.047 1 96 185 MET A O 1
ATOM 1394 N N . ARG A 1 186 ? 14.117 -20.844 -7.652 1 96.31 186 ARG A N 1
ATOM 1395 C CA . ARG A 1 186 ? 14.617 -19.672 -6.949 1 96.31 186 ARG A CA 1
ATOM 1396 C C . ARG A 1 186 ? 13.719 -18.469 -7.203 1 96.31 186 ARG A C 1
ATOM 1398 O O . ARG A 1 186 ? 13.305 -18.219 -8.336 1 96.31 186 ARG A O 1
ATOM 1405 N N . MET A 1 187 ? 13.484 -17.812 -6.105 1 97.62 187 MET A N 1
ATOM 1406 C CA . MET A 1 187 ? 12.656 -16.609 -6.195 1 97.62 187 MET A CA 1
ATOM 1407 C C . MET A 1 187 ? 13.414 -15.391 -5.688 1 97.62 187 MET A C 1
ATOM 1409 O O . MET A 1 187 ? 14.344 -15.516 -4.895 1 97.62 187 MET A O 1
ATOM 1413 N N . GLU A 1 188 ? 12.992 -14.297 -6.215 1 97.25 188 GLU A N 1
ATOM 1414 C CA . GLU A 1 188 ? 13.555 -13.023 -5.773 1 97.25 188 GLU A CA 1
ATOM 1415 C C . GLU A 1 188 ? 12.445 -12.055 -5.352 1 97.25 188 GLU A C 1
ATOM 1417 O O . GLU A 1 188 ? 11.344 -12.086 -5.898 1 97.25 188 GLU A O 1
ATOM 1422 N N . ALA A 1 189 ? 12.844 -11.297 -4.383 1 96.12 189 ALA A N 1
ATOM 1423 C CA . ALA A 1 189 ? 11.906 -10.234 -4.016 1 96.12 189 ALA A CA 1
ATOM 1424 C C . ALA A 1 189 ? 11.672 -9.289 -5.184 1 96.12 189 ALA A C 1
ATOM 1426 O O . ALA A 1 189 ? 12.609 -8.891 -5.875 1 96.12 189 ALA A O 1
ATOM 1427 N N . VAL A 1 190 ? 10.438 -8.992 -5.414 1 96.44 190 VAL A N 1
ATOM 1428 C CA . VAL A 1 190 ? 10.094 -8.047 -6.473 1 96.44 190 VAL A CA 1
ATOM 1429 C C . VAL A 1 190 ? 10.594 -6.656 -6.105 1 96.44 190 VAL A C 1
ATOM 1431 O O . VAL A 1 190 ? 10.523 -6.25 -4.945 1 96.44 190 VAL A O 1
ATOM 1434 N N . PRO A 1 191 ? 11.141 -5.949 -7.07 1 94.5 191 PRO A N 1
ATOM 1435 C CA . PRO A 1 191 ? 11.641 -4.602 -6.793 1 94.5 191 PRO A CA 1
ATOM 1436 C C . PRO A 1 191 ? 10.57 -3.688 -6.184 1 94.5 191 PRO A C 1
ATOM 1438 O O . PRO A 1 191 ? 9.398 -3.789 -6.535 1 94.5 191 PRO A O 1
ATOM 1441 N N . GLN A 1 192 ? 11.031 -2.785 -5.441 1 92.44 192 GLN A N 1
ATOM 1442 C CA . GLN A 1 192 ? 10.156 -1.918 -4.664 1 92.44 192 GLN A CA 1
ATOM 1443 C C . GLN A 1 192 ? 9.211 -1.131 -5.57 1 92.44 192 GLN A C 1
ATOM 1445 O O . GLN A 1 192 ? 8.031 -0.976 -5.262 1 92.44 192 GLN A O 1
ATOM 1450 N N . ALA A 1 193 ? 9.719 -0.609 -6.629 1 91.88 193 ALA A N 1
ATOM 1451 C CA . ALA A 1 193 ? 8.898 0.171 -7.551 1 91.88 193 ALA A CA 1
ATOM 1452 C C . ALA A 1 193 ? 7.723 -0.653 -8.07 1 91.88 193 ALA A C 1
ATOM 1454 O O . ALA A 1 193 ? 6.598 -0.156 -8.156 1 91.88 193 ALA A O 1
ATOM 1455 N N . MET A 1 194 ? 7.941 -1.868 -8.344 1 94.12 194 MET A N 1
ATOM 1456 C CA . MET A 1 194 ? 6.887 -2.75 -8.836 1 94.12 194 MET A CA 1
ATOM 1457 C C . MET A 1 194 ? 5.914 -3.119 -7.723 1 94.12 194 MET A C 1
ATOM 1459 O O . MET A 1 194 ? 4.703 -3.18 -7.941 1 94.12 194 MET A O 1
ATOM 1463 N N . VAL A 1 195 ? 6.457 -3.381 -6.539 1 95.81 195 VAL A N 1
ATOM 1464 C CA . VAL A 1 195 ? 5.613 -3.707 -5.395 1 95.81 195 VAL A CA 1
ATOM 1465 C C . VAL A 1 195 ? 4.656 -2.551 -5.113 1 95.81 195 VAL A C 1
ATOM 1467 O O . VAL A 1 195 ? 3.475 -2.77 -4.836 1 95.81 195 VAL A O 1
ATOM 1470 N N . ARG A 1 196 ? 5.137 -1.332 -5.211 1 94.62 196 ARG A N 1
ATOM 1471 C CA . ARG A 1 196 ? 4.281 -0.168 -5.012 1 94.62 196 ARG A CA 1
ATOM 1472 C C . ARG A 1 196 ? 3.125 -0.16 -6.008 1 94.62 196 ARG A C 1
ATOM 1474 O O . ARG A 1 196 ? 1.995 0.183 -5.652 1 94.62 196 ARG A O 1
ATOM 1481 N N . GLY A 1 197 ? 3.486 -0.557 -7.223 1 94.62 197 GLY A N 1
ATOM 1482 C CA . GLY A 1 197 ? 2.441 -0.673 -8.227 1 94.62 197 GLY A CA 1
ATOM 1483 C C . GLY A 1 197 ? 1.38 -1.695 -7.871 1 94.62 197 GLY A C 1
ATOM 1484 O O . GLY A 1 197 ? 0.184 -1.425 -7.992 1 94.62 197 GLY A O 1
ATOM 1485 N N . TYR A 1 198 ? 1.776 -2.768 -7.406 1 95.5 198 TYR A N 1
ATOM 1486 C CA . TYR A 1 198 ? 0.846 -3.824 -7.027 1 95.5 198 TYR A CA 1
ATOM 1487 C C . TYR A 1 198 ? -0.009 -3.398 -5.84 1 95.5 198 TYR A C 1
ATOM 1489 O O . TYR A 1 198 ? -1.217 -3.648 -5.812 1 95.5 198 TYR A O 1
ATOM 1497 N N . VAL A 1 199 ? 0.645 -2.832 -4.895 1 95.5 199 VAL A N 1
ATOM 1498 C CA . VAL A 1 199 ? -0.068 -2.385 -3.703 1 95.5 199 VAL A CA 1
ATOM 1499 C C . VAL A 1 199 ? -1.111 -1.338 -4.09 1 95.5 199 VAL A C 1
ATOM 1501 O O . VAL A 1 199 ? -2.252 -1.389 -3.621 1 95.5 199 VAL A O 1
ATOM 1504 N N . THR A 1 200 ? -0.711 -0.399 -4.902 1 94.44 200 THR A N 1
ATOM 1505 C CA . THR A 1 200 ? -1.641 0.616 -5.387 1 94.44 200 THR A CA 1
ATOM 1506 C C . THR A 1 200 ? -2.822 -0.03 -6.105 1 94.44 200 THR A C 1
ATOM 1508 O O . THR A 1 200 ? -3.975 0.338 -5.871 1 94.44 200 THR A O 1
ATOM 1511 N N . MET A 1 201 ? -2.531 -0.956 -6.934 1 93.88 201 MET A N 1
ATOM 1512 C CA . MET A 1 201 ? -3.574 -1.67 -7.664 1 93.88 201 MET A CA 1
ATOM 1513 C C . MET A 1 201 ? -4.535 -2.361 -6.707 1 93.88 201 MET A C 1
ATOM 1515 O O . MET A 1 201 ? -5.754 -2.285 -6.879 1 93.88 201 MET A O 1
ATOM 1519 N N . ARG A 1 202 ? -3.977 -3.025 -5.77 1 94.06 202 ARG A N 1
ATOM 1520 C CA . ARG A 1 202 ? -4.801 -3.721 -4.789 1 94.06 202 ARG A CA 1
ATOM 1521 C C . ARG A 1 202 ? -5.664 -2.74 -4.004 1 94.06 202 ARG A C 1
ATOM 1523 O O . ARG A 1 202 ? -6.848 -2.99 -3.777 1 94.06 202 ARG A O 1
ATOM 1530 N N . HIS A 1 203 ? -5.035 -1.701 -3.59 1 94.31 203 HIS A N 1
ATOM 1531 C CA . HIS A 1 203 ? -5.758 -0.674 -2.85 1 94.31 203 HIS A CA 1
ATOM 1532 C C . HIS A 1 203 ? -6.91 -0.107 -3.674 1 94.31 203 HIS A C 1
ATOM 1534 O O . HIS A 1 203 ? -8.031 0.022 -3.178 1 94.31 203 HIS A O 1
ATOM 1540 N N . ASN A 1 204 ? -6.633 0.206 -4.883 1 94.38 204 ASN A N 1
ATOM 1541 C CA . ASN A 1 204 ? -7.656 0.754 -5.766 1 94.38 204 ASN A CA 1
ATOM 1542 C C . ASN A 1 204 ? -8.781 -0.245 -6.004 1 94.38 204 ASN A C 1
ATOM 1544 O O . ASN A 1 204 ? -9.953 0.142 -6.105 1 94.38 204 ASN A O 1
ATOM 1548 N N . SER A 1 205 ? -8.445 -1.447 -6.105 1 94.25 205 SER A N 1
ATOM 1549 C CA . SER A 1 205 ? -9.453 -2.484 -6.285 1 94.25 205 SER A CA 1
ATOM 1550 C C . SER A 1 205 ? -10.438 -2.516 -5.117 1 94.25 205 SER A C 1
ATOM 1552 O O . SER A 1 205 ? -11.641 -2.637 -5.316 1 94.25 205 SER A O 1
ATOM 1554 N N . VAL A 1 206 ? -9.914 -2.426 -3.959 1 94.38 206 VAL A N 1
ATOM 1555 C CA . VAL A 1 206 ? -10.758 -2.443 -2.771 1 94.38 206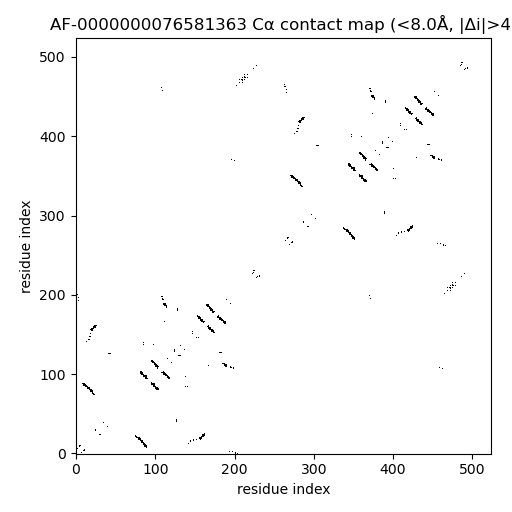 VAL A CA 1
ATOM 1556 C C . VAL A 1 206 ? -11.602 -1.172 -2.721 1 94.38 206 VAL A C 1
ATOM 1558 O O . VAL A 1 206 ? -12.773 -1.212 -2.332 1 94.38 206 VAL A O 1
ATOM 1561 N N . LEU A 1 207 ? -11.023 -0.046 -3.117 1 94.81 207 LEU A N 1
ATOM 1562 C CA . LEU A 1 207 ? -11.766 1.207 -3.184 1 94.81 207 LEU A CA 1
ATOM 1563 C C . LEU A 1 207 ? -12.945 1.089 -4.145 1 94.81 207 LEU A C 1
ATOM 1565 O O . LEU A 1 207 ? -14.055 1.537 -3.832 1 94.81 207 LEU A O 1
ATOM 1569 N N . GLU A 1 208 ? -12.664 0.51 -5.238 1 95.81 208 GLU A N 1
ATOM 1570 C CA . GLU A 1 208 ? -13.719 0.309 -6.227 1 95.81 208 GLU A CA 1
ATOM 1571 C C . GLU A 1 208 ? -14.828 -0.589 -5.684 1 95.81 208 GLU A C 1
ATOM 1573 O O . GLU A 1 208 ? -16.016 -0.316 -5.887 1 95.81 208 GLU A O 1
ATOM 1578 N N . ARG A 1 209 ? -14.438 -1.608 -5.039 1 96.62 209 ARG A N 1
ATOM 1579 C CA . ARG A 1 209 ? -15.414 -2.506 -4.43 1 96.62 209 ARG A CA 1
ATOM 1580 C C . ARG A 1 209 ? -16.266 -1.77 -3.402 1 96.62 209 ARG A C 1
ATOM 1582 O O . ARG A 1 209 ? -17.484 -1.974 -3.338 1 96.62 209 ARG A O 1
ATOM 1589 N N . CYS A 1 210 ? -15.648 -0.972 -2.633 1 96.56 210 CYS A N 1
ATOM 1590 C CA . CYS A 1 210 ? -16.375 -0.167 -1.654 1 96.56 210 CYS A CA 1
ATOM 1591 C C . CYS A 1 210 ? -17.391 0.737 -2.338 1 96.56 210 CYS A C 1
ATOM 1593 O O . CYS A 1 210 ? -18.531 0.838 -1.89 1 96.56 210 CYS A O 1
ATOM 1595 N N . ALA A 1 211 ? -16.938 1.328 -3.338 1 96.44 211 ALA A N 1
ATOM 1596 C CA . ALA A 1 211 ? -17.812 2.219 -4.082 1 96.44 211 ALA A CA 1
ATOM 1597 C C . ALA A 1 211 ? -19.016 1.458 -4.648 1 96.44 211 ALA A C 1
ATOM 1599 O O . ALA A 1 211 ? -20.141 1.958 -4.629 1 96.44 211 ALA A O 1
ATOM 1600 N N . GLU A 1 212 ? -18.766 0.301 -5.156 1 97.19 212 GLU A N 1
ATOM 1601 C CA . GLU A 1 212 ? -19.812 -0.549 -5.688 1 97.19 212 GLU A CA 1
ATOM 1602 C C . GLU A 1 212 ? -20.828 -0.919 -4.602 1 97.19 212 GLU A C 1
ATOM 1604 O O . GLU A 1 212 ? -22.031 -0.864 -4.824 1 97.19 212 GLU A O 1
ATOM 1609 N N . LEU A 1 213 ? -20.328 -1.308 -3.494 1 96.81 213 LEU A N 1
ATOM 1610 C CA . LEU A 1 213 ? -21.172 -1.693 -2.377 1 96.81 213 LEU A CA 1
ATOM 1611 C C . LEU A 1 213 ? -22 -0.509 -1.892 1 96.81 213 LEU A C 1
ATOM 1613 O O . LEU A 1 213 ? -23.188 -0.664 -1.565 1 96.81 213 LEU A O 1
ATOM 1617 N N . GLU A 1 214 ? -21.406 0.632 -1.851 1 97 214 GLU A N 1
ATOM 1618 C CA . GLU A 1 214 ? -22.125 1.844 -1.457 1 97 214 GLU A CA 1
ATOM 1619 C C . GLU A 1 214 ? -23.266 2.156 -2.428 1 97 214 GLU A C 1
ATOM 1621 O O . GLU A 1 214 ? -24.359 2.525 -2.008 1 97 214 GLU A O 1
ATOM 1626 N N . ALA A 1 215 ? -22.953 2.025 -3.652 1 96.81 215 ALA A N 1
ATOM 1627 C CA . ALA A 1 215 ? -23.969 2.266 -4.68 1 96.81 215 ALA A CA 1
ATOM 1628 C C . ALA A 1 215 ? -25.109 1.27 -4.559 1 96.81 215 ALA A C 1
ATOM 1630 O O . ALA A 1 215 ? -26.281 1.646 -4.668 1 96.81 215 ALA A O 1
ATOM 1631 N N . GLU A 1 216 ? -24.781 0.048 -4.375 1 95.5 216 GLU A N 1
ATOM 1632 C CA . GLU A 1 216 ? -25.781 -0.993 -4.211 1 95.5 216 GLU A CA 1
ATOM 1633 C C . GLU A 1 216 ? -26.656 -0.726 -2.986 1 95.5 216 GLU A C 1
ATOM 1635 O O . GLU A 1 216 ? -27.875 -0.891 -3.039 1 95.5 216 GLU A O 1
ATOM 1640 N N . LEU A 1 217 ? -26.062 -0.387 -1.938 1 95.12 217 LEU A N 1
ATOM 1641 C CA . LEU A 1 217 ? -26.781 -0.093 -0.704 1 95.12 217 LEU A CA 1
ATOM 1642 C C . LEU A 1 217 ? -27.719 1.098 -0.892 1 95.12 217 LEU A C 1
ATOM 1644 O O . LEU A 1 217 ? -28.859 1.08 -0.415 1 95.12 217 LEU A O 1
ATOM 1648 N N . PHE A 1 218 ? -27.156 2.051 -1.539 1 95.06 218 PHE A N 1
ATOM 1649 C CA . PHE A 1 218 ? -27.969 3.236 -1.807 1 95.06 218 PHE A CA 1
ATOM 1650 C C . PHE A 1 218 ? -29.188 2.881 -2.641 1 95.06 218 PHE A C 1
ATOM 1652 O O . PHE A 1 218 ? -30.312 3.312 -2.332 1 95.06 218 PHE A O 1
ATOM 1659 N N . GLU A 1 219 ? -28.969 2.109 -3.639 1 93.06 219 GLU A N 1
ATOM 1660 C CA . GLU A 1 219 ? -30.062 1.68 -4.508 1 93.06 219 GLU A CA 1
ATOM 1661 C C . GLU A 1 219 ? -31.094 0.862 -3.732 1 93.06 219 GLU A C 1
ATOM 1663 O O . GLU A 1 219 ? -32.312 1.07 -3.883 1 93.06 219 GLU A O 1
ATOM 1668 N N . LEU A 1 220 ? -30.688 0.003 -2.979 1 91.75 220 LEU A N 1
ATOM 1669 C CA . LEU A 1 220 ? -31.594 -0.848 -2.207 1 91.75 220 LEU A CA 1
ATOM 1670 C C . LEU A 1 220 ? -32.375 -0.028 -1.188 1 91.75 220 LEU A C 1
ATOM 1672 O O . LEU A 1 220 ? -33.562 -0.247 -0.999 1 91.75 220 LEU A O 1
ATOM 1676 N N . ARG A 1 221 ? -31.719 0.878 -0.574 1 91.12 221 ARG A N 1
ATOM 1677 C CA . ARG A 1 221 ? -32.375 1.748 0.385 1 91.12 221 ARG A CA 1
ATOM 1678 C C . ARG A 1 221 ? -33.469 2.58 -0.294 1 91.12 221 ARG A C 1
ATOM 1680 O O . ARG A 1 221 ? -34.562 2.762 0.256 1 91.12 221 ARG A O 1
ATOM 1687 N N . SER A 1 222 ? -33.094 3.061 -1.427 1 90.94 222 SER A N 1
ATOM 1688 C CA . SER A 1 222 ? -34.031 3.846 -2.189 1 90.94 222 SER A CA 1
ATOM 1689 C C . SER A 1 222 ? -35.25 3.008 -2.572 1 90.94 222 SER A C 1
ATOM 1691 O O . SER A 1 222 ? -36.406 3.482 -2.492 1 90.94 222 SER A O 1
ATOM 1693 N N . LEU A 1 223 ? -35.031 1.797 -2.928 1 86 223 LEU A N 1
ATOM 1694 C CA . LEU A 1 223 ? -36.125 0.885 -3.293 1 86 223 LEU A CA 1
ATOM 1695 C C . LEU A 1 223 ? -37 0.576 -2.088 1 86 223 LEU A C 1
ATOM 1697 O O . LEU A 1 223 ? -38.219 0.544 -2.201 1 86 223 LEU A O 1
ATOM 1701 N N . VAL A 1 224 ? -36.406 0.359 -0.994 1 86.56 224 VAL A N 1
ATOM 1702 C CA . VAL A 1 224 ? -37.156 0.042 0.229 1 86.56 224 VAL A CA 1
ATOM 1703 C C . VAL A 1 224 ? -37.969 1.248 0.663 1 86.56 224 VAL A C 1
ATOM 1705 O O . VAL A 1 224 ? -39.125 1.1 1.089 1 86.56 224 VAL A O 1
ATOM 1708 N N . ARG A 1 225 ? -37.375 2.416 0.586 1 87.31 225 ARG A N 1
ATOM 1709 C CA . ARG A 1 225 ? -38.094 3.639 0.946 1 87.31 225 ARG A CA 1
ATOM 1710 C C . ARG A 1 225 ? -39.312 3.838 0.068 1 87.31 225 ARG A C 1
ATOM 1712 O O . ARG A 1 225 ? -40.344 4.305 0.542 1 87.31 225 ARG A O 1
ATOM 1719 N N . GLN A 1 226 ? -39.156 3.467 -1.128 1 84.62 226 GLN A N 1
ATOM 1720 C CA . GLN A 1 226 ? -40.25 3.668 -2.084 1 84.62 226 GLN A CA 1
ATOM 1721 C C . GLN A 1 226 ? -41.312 2.602 -1.925 1 84.62 226 GLN A C 1
ATOM 1723 O O . GLN A 1 226 ? -42.531 2.906 -1.983 1 84.62 226 GLN A O 1
ATOM 1728 N N . ARG A 1 227 ? -40.969 1.339 -1.643 1 81.56 227 ARG A N 1
ATOM 1729 C CA . ARG A 1 227 ? -41.906 0.229 -1.755 1 81.56 227 ARG A CA 1
ATOM 1730 C C . ARG A 1 227 ? -42.312 -0.293 -0.378 1 81.56 227 ARG A C 1
ATOM 1732 O O . ARG A 1 227 ? -43.344 -0.938 -0.23 1 81.56 227 ARG A O 1
ATOM 1739 N N . CYS A 1 228 ? -41.469 -0.175 0.594 1 77.38 228 CYS A N 1
ATOM 1740 C CA . CYS A 1 228 ? -41.781 -0.664 1.938 1 77.38 228 CYS A CA 1
ATOM 1741 C C . CYS A 1 228 ? -41.406 0.377 2.988 1 77.38 228 CYS A C 1
ATOM 1743 O O . CYS A 1 228 ? -40.5 0.159 3.795 1 77.38 228 CYS A O 1
ATOM 1745 N N . PRO A 1 229 ? -42 1.55 2.934 1 72.5 229 PRO A N 1
ATOM 1746 C CA . PRO A 1 229 ? -41.625 2.648 3.83 1 72.5 229 PRO A CA 1
ATOM 1747 C C . PRO A 1 229 ? -41.656 2.246 5.305 1 72.5 229 PRO A C 1
ATOM 1749 O O . PRO A 1 229 ? -40.938 2.811 6.121 1 72.5 229 PRO A O 1
ATOM 1752 N N . ASN A 1 230 ? -42.562 1.231 5.676 1 71.94 230 ASN A N 1
ATOM 1753 C CA . ASN A 1 230 ? -42.688 0.847 7.074 1 71.94 230 ASN A CA 1
ATOM 1754 C C . ASN A 1 230 ? -41.469 0.078 7.566 1 71.94 230 ASN A C 1
ATOM 1756 O O . ASN A 1 230 ? -41.281 -0.107 8.773 1 71.94 230 ASN A O 1
ATOM 1760 N N . LEU A 1 231 ? -40.594 -0.404 6.703 1 67.12 231 LEU A N 1
ATOM 1761 C CA . LEU A 1 231 ? -39.438 -1.226 7.07 1 67.12 231 LEU A CA 1
ATOM 1762 C C . LEU A 1 231 ? -38.344 -0.371 7.672 1 67.12 231 LEU A C 1
ATOM 1764 O O . LEU A 1 231 ? -37.594 -0.823 8.562 1 67.12 231 LEU A O 1
ATOM 1768 N N . LEU A 1 232 ? -38.062 0.783 7.176 1 61.12 232 LEU A N 1
ATOM 1769 C CA . LEU A 1 232 ? -36.938 1.596 7.633 1 61.12 232 LEU A CA 1
ATOM 1770 C C . LEU A 1 232 ? -37.281 2.295 8.945 1 61.12 232 LEU A C 1
ATOM 1772 O O . LEU A 1 232 ? -36.375 2.703 9.688 1 61.12 232 LEU A O 1
ATOM 1776 N N . GLN A 1 233 ? -38.531 2.482 9.203 1 57.25 233 GLN A N 1
ATOM 1777 C CA . GLN A 1 233 ? -38.969 3.092 10.461 1 57.25 233 GLN A CA 1
ATOM 1778 C C . GLN A 1 233 ? -38.594 2.209 11.648 1 57.25 233 GLN A C 1
ATOM 1780 O O . GLN A 1 233 ? -38.344 2.713 12.75 1 57.25 233 GLN A O 1
ATOM 1785 N N . LEU A 1 234 ? -38.625 0.945 11.477 1 49.19 234 LEU A N 1
ATOM 1786 C CA . LEU A 1 234 ? -38.406 0.051 12.609 1 49.19 234 LEU A CA 1
ATOM 1787 C C . LEU A 1 234 ? -36.938 0.01 13.008 1 49.19 234 LEU A C 1
ATOM 1789 O O . LEU A 1 234 ? -36.625 -0.168 14.188 1 49.19 234 LEU A O 1
ATOM 1793 N N . GLY A 1 235 ? -36.062 0.157 12.164 1 48.03 235 GLY A N 1
ATOM 1794 C CA . GLY A 1 235 ? -34.688 0.057 12.609 1 48.03 235 GLY A CA 1
ATOM 1795 C C . GLY A 1 235 ? -34.281 1.169 13.562 1 48.03 235 GLY A C 1
ATOM 1796 O O . GLY A 1 235 ? -33.375 1.008 14.359 1 48.03 235 GLY A O 1
ATOM 1797 N N . LYS A 1 236 ? -34.812 2.408 13.578 1 45.97 236 LYS A N 1
ATOM 1798 C CA . LYS A 1 236 ? -34.594 3.43 14.602 1 45.97 236 LYS A CA 1
ATOM 1799 C C . LYS A 1 236 ? -35.344 3.096 15.883 1 45.97 236 LYS A C 1
ATOM 1801 O O . LYS A 1 236 ? -34.906 3.443 16.984 1 45.97 236 LYS A O 1
ATOM 1806 N N . THR A 1 237 ? -36.469 2.539 15.82 1 39.12 237 THR A N 1
ATOM 1807 C CA . THR A 1 237 ? -37.25 2.258 17.031 1 39.12 237 THR A CA 1
ATOM 1808 C C . THR A 1 237 ? -36.625 1.112 17.812 1 39.12 237 THR A C 1
ATOM 1810 O O . THR A 1 237 ? -36.875 0.962 19.016 1 39.12 237 THR A O 1
ATOM 1813 N N . ALA A 1 238 ? -36.062 0.138 17.125 1 40.31 238 ALA A N 1
ATOM 1814 C CA . ALA A 1 238 ? -35.531 -0.915 17.984 1 40.31 238 ALA A CA 1
ATOM 1815 C C . ALA A 1 238 ? -34.375 -0.39 18.828 1 40.31 238 ALA A C 1
ATOM 1817 O O . ALA A 1 238 ? -34 -1.002 19.844 1 40.31 238 ALA A O 1
ATOM 1818 N N . ARG A 1 239 ? -33.562 0.507 18.281 1 38.16 239 ARG A N 1
ATOM 1819 C CA . ARG A 1 239 ? -32.5 0.958 19.203 1 38.16 239 ARG A CA 1
ATOM 1820 C C . ARG A 1 239 ? -33.094 1.799 20.328 1 38.16 239 ARG A C 1
ATOM 1822 O O . ARG A 1 239 ? -32.438 1.972 21.375 1 38.16 239 ARG A O 1
ATOM 1829 N N . ALA A 1 240 ? -34.156 2.463 20.062 1 37.81 240 ALA A N 1
ATOM 1830 C CA . ALA A 1 240 ? -34.625 3.35 21.125 1 37.81 240 ALA A CA 1
ATOM 1831 C C . ALA A 1 240 ? -35.281 2.559 22.25 1 37.81 240 ALA A C 1
ATOM 1833 O O . ALA A 1 240 ? -35.875 3.141 23.156 1 37.81 240 ALA A O 1
ATOM 1834 N N . SER A 1 241 ? -35.5 1.237 22 1 34.78 241 SER A N 1
ATOM 1835 C CA . SER A 1 241 ? -36.219 0.771 23.188 1 34.78 241 SER A CA 1
ATOM 1836 C C . SER A 1 241 ? -35.375 0.974 24.453 1 34.78 241 SER A C 1
ATOM 1838 O O . SER A 1 241 ? -34.25 0.443 24.547 1 34.78 241 SER A O 1
ATOM 1840 N N . PRO A 1 242 ? -35.438 2.154 24.984 1 34.75 242 PRO A N 1
ATOM 1841 C CA . PRO A 1 242 ? -34.812 2.354 26.297 1 34.75 242 PRO A CA 1
ATOM 1842 C C . PRO A 1 242 ? -35.031 1.164 27.234 1 34.75 242 PRO A C 1
ATOM 1844 O O . PRO A 1 242 ? -36.156 0.721 27.422 1 34.75 242 PRO A O 1
ATOM 1847 N N . MET A 1 243 ? -34.281 0.135 27.031 1 33.28 243 MET A N 1
ATOM 1848 C CA . MET A 1 243 ? -34.312 -0.869 28.094 1 33.28 243 MET A CA 1
ATOM 1849 C C . MET A 1 243 ? -34.469 -0.213 29.469 1 33.28 243 MET A C 1
ATOM 1851 O O . MET A 1 243 ? -33.625 0.571 29.891 1 33.28 243 MET A O 1
ATOM 1855 N N . THR A 1 244 ? -35.688 0.24 29.766 1 34.38 244 THR A N 1
ATOM 1856 C CA . THR A 1 244 ? -36.062 0.589 31.125 1 34.38 244 THR A CA 1
ATOM 1857 C C . THR A 1 244 ? -35.438 -0.403 32.125 1 34.38 244 THR A C 1
ATOM 1859 O O . THR A 1 244 ? -35.688 -1.608 32.031 1 34.38 244 THR A O 1
ATOM 1862 N N . SER A 1 245 ? -34.188 -0.246 32.406 1 33.69 245 SER A N 1
ATOM 1863 C CA . SER A 1 245 ? -33.562 -0.996 33.469 1 33.69 245 SER A CA 1
ATOM 1864 C C . SER A 1 245 ? -34.5 -1.151 34.656 1 33.69 245 SER A C 1
ATOM 1866 O O . SER A 1 245 ? -35.125 -0.184 35.094 1 33.69 245 SER A O 1
ATOM 1868 N N . PRO A 1 246 ? -35.188 -2.285 34.781 1 31.95 246 PRO A N 1
ATOM 1869 C CA . PRO A 1 246 ? -36.062 -2.498 35.938 1 31.95 246 PRO A CA 1
ATOM 1870 C C . PRO A 1 246 ? -35.438 -2.016 37.25 1 31.95 246 PRO A C 1
ATOM 1872 O O . PRO A 1 246 ? -34.25 -2.248 37.469 1 31.95 246 PRO A O 1
ATOM 1875 N N . ALA A 1 247 ? -35.688 -0.739 37.688 1 28.69 247 ALA A N 1
ATOM 1876 C CA . ALA A 1 247 ? -35.344 -0.214 39 1 28.69 247 ALA A CA 1
ATOM 1877 C C . ALA A 1 247 ? -35.594 -1.26 40.094 1 28.69 247 ALA A C 1
ATOM 1879 O O . ALA A 1 247 ? -36.688 -1.812 40.188 1 28.69 247 ALA A O 1
ATOM 1880 N N . SER A 1 248 ? -34.562 -2.133 40.219 1 27.84 248 SER A N 1
ATOM 1881 C CA . SER A 1 248 ? -34.531 -3.051 41.375 1 27.84 248 SER A CA 1
ATOM 1882 C C . SER A 1 248 ? -35.062 -2.398 42.625 1 27.84 248 SER A C 1
ATOM 1884 O O . SER A 1 248 ? -34.594 -1.32 43.031 1 27.84 248 SER A O 1
ATOM 1886 N N . MET A 1 249 ? -36.375 -2.516 42.875 1 28.55 249 MET A N 1
ATOM 1887 C CA . MET A 1 249 ? -37.125 -2.197 44.094 1 28.55 249 MET A CA 1
ATOM 1888 C C . MET A 1 249 ? -36.312 -2.594 45.344 1 28.55 249 MET A C 1
ATOM 1890 O O . MET A 1 249 ? -35.938 -3.762 45.5 1 28.55 249 MET A O 1
ATOM 1894 N N . ARG A 1 250 ? -35.312 -1.803 45.75 1 26.72 250 ARG A N 1
ATOM 1895 C CA . ARG A 1 250 ? -34.625 -1.963 47.031 1 26.72 250 ARG A CA 1
ATOM 1896 C C . ARG A 1 250 ? -35.625 -2.148 48.188 1 26.72 250 ARG A C 1
ATOM 1898 O O . ARG A 1 250 ? -36.406 -1.246 48.469 1 26.72 250 ARG A O 1
ATOM 1905 N N . SER A 1 251 ? -36.25 -3.367 48.156 1 28.19 251 SER A N 1
ATOM 1906 C CA . SER A 1 251 ? -37.062 -3.746 49.312 1 28.19 251 SER A CA 1
ATOM 1907 C C . SER A 1 251 ? -36.375 -3.414 50.625 1 28.19 251 SER A C 1
ATOM 1909 O O . SER A 1 251 ? -35.25 -3.867 50.875 1 28.19 251 SER A O 1
ATOM 1911 N N . THR A 1 252 ? -36.312 -2.133 51 1 26.64 252 THR A N 1
ATOM 1912 C CA . THR A 1 252 ? -35.906 -1.702 52.344 1 26.64 252 THR A CA 1
ATOM 1913 C C . THR A 1 252 ? -36.562 -2.543 53.406 1 26.64 252 THR A C 1
ATOM 1915 O O . THR A 1 252 ? -37.781 -2.457 53.594 1 26.64 252 THR A O 1
ATOM 1918 N N . GLN A 1 253 ? -36.25 -3.867 53.438 1 25.23 253 GLN A N 1
ATOM 1919 C CA . GLN A 1 253 ? -36.719 -4.656 54.562 1 25.23 253 GLN A CA 1
ATOM 1920 C C . GLN A 1 253 ? -36.344 -3.975 55.906 1 25.23 253 GLN A C 1
ATOM 1922 O O . GLN A 1 253 ? -35.188 -3.617 56.125 1 25.23 253 GLN A O 1
ATOM 1927 N N . SER A 1 254 ? -37.25 -3.102 56.375 1 29.16 254 SER A N 1
ATOM 1928 C CA . SER A 1 254 ? -37.25 -2.5 57.688 1 29.16 254 SER A CA 1
ATOM 1929 C C . SER A 1 254 ? -37 -3.541 58.781 1 29.16 254 SER A C 1
ATOM 1931 O O . SER A 1 254 ? -37.594 -4.617 58.781 1 29.16 254 SER A O 1
ATOM 1933 N N . PRO A 1 255 ? -35.688 -3.658 59.219 1 28.12 255 PRO A N 1
ATOM 1934 C CA . PRO A 1 255 ? -35.406 -4.512 60.375 1 28.12 255 PRO A CA 1
ATOM 1935 C C . PRO A 1 255 ? -36.375 -4.289 61.531 1 28.12 255 PRO A C 1
ATOM 1937 O O . PRO A 1 255 ? -36.75 -3.15 61.812 1 28.12 255 PRO A O 1
ATOM 1940 N N . THR A 1 256 ? -37.469 -5.059 61.562 1 25.92 256 THR A N 1
ATOM 1941 C CA . THR A 1 256 ? -38.406 -5.141 62.688 1 25.92 256 THR A CA 1
ATOM 1942 C C . THR A 1 256 ? -37.625 -5.199 64 1 25.92 256 THR A C 1
ATOM 1944 O O . THR A 1 256 ? -36.75 -6.023 64.188 1 25.92 256 THR A O 1
ATOM 1947 N N . HIS A 1 257 ? -37.281 -4.031 64.5 1 27.7 257 HIS A N 1
ATOM 1948 C CA . HIS A 1 257 ? -36.844 -3.859 65.875 1 27.7 257 HIS A CA 1
ATOM 1949 C C . HIS A 1 257 ? -37.75 -4.637 66.812 1 27.7 257 HIS A C 1
ATOM 1951 O O . HIS A 1 257 ? -38.938 -4.387 66.875 1 27.7 257 HIS A O 1
ATOM 1957 N N . ASN A 1 258 ? -37.562 -5.988 66.812 1 24.5 258 ASN A N 1
ATOM 1958 C CA . ASN A 1 258 ? -38.219 -6.746 67.875 1 24.5 258 ASN A CA 1
ATOM 1959 C C . ASN A 1 258 ? -38.031 -6.09 69.25 1 24.5 258 ASN A C 1
ATOM 1961 O O . ASN A 1 258 ? -36.906 -5.906 69.688 1 24.5 258 ASN A O 1
ATOM 1965 N N . ASN A 1 259 ? -38.844 -5.141 69.5 1 25.34 259 ASN A N 1
ATOM 1966 C CA . ASN A 1 259 ? -39.094 -4.598 70.875 1 25.34 259 ASN A CA 1
ATOM 1967 C C . ASN A 1 259 ? -39.281 -5.711 71.875 1 25.34 259 ASN A C 1
ATOM 1969 O O . ASN A 1 259 ? -40.281 -6.426 71.875 1 25.34 259 ASN A O 1
ATOM 1973 N N . TYR A 1 260 ? -38.219 -6.578 72.062 1 23.2 260 TYR A N 1
ATOM 1974 C CA . TYR A 1 260 ? -38.375 -7.387 73.25 1 23.2 260 TYR A CA 1
ATOM 1975 C C . TYR A 1 260 ? -38.75 -6.527 74.5 1 23.2 260 TYR A C 1
ATOM 1977 O O . TYR A 1 260 ? -38.156 -5.48 74.75 1 23.2 260 TYR A O 1
ATOM 1985 N N . ALA A 1 261 ? -40 -6.566 74.875 1 25.12 261 ALA A N 1
ATOM 1986 C CA . ALA A 1 261 ? -40.75 -6.207 76.062 1 25.12 261 ALA A CA 1
ATOM 1987 C C . ALA A 1 261 ? -40.031 -6.734 77.312 1 25.12 261 ALA A C 1
ATOM 1989 O O . ALA A 1 261 ? -40.406 -6.352 78.438 1 25.12 261 ALA A O 1
ATOM 1990 N N . MET A 1 262 ? -38.844 -7.34 77.375 1 23.34 262 MET A N 1
ATOM 1991 C CA . MET A 1 262 ? -38.656 -7.41 78.812 1 23.34 262 MET A CA 1
ATOM 1992 C C . MET A 1 262 ? -38.375 -6.027 79.375 1 23.34 262 MET A C 1
ATOM 1994 O O . MET A 1 262 ? -37.688 -5.223 78.812 1 23.34 262 MET A O 1
ATOM 1998 N N . MET B 1 1 ? -5.562 -1.712 13.812 1 61.72 1 MET B N 1
ATOM 1999 C CA . MET B 1 1 ? -4.336 -1.442 13.062 1 61.72 1 MET B CA 1
ATOM 2000 C C . MET B 1 1 ? -3.709 -0.124 13.5 1 61.72 1 MET B C 1
ATOM 2002 O O . MET B 1 1 ? -4.418 0.85 13.758 1 61.72 1 MET B O 1
ATOM 2006 N N . GLU B 1 2 ? -2.488 -0.219 13.977 1 81.5 2 GLU B N 1
ATOM 2007 C CA . GLU B 1 2 ? -1.872 0.808 14.812 1 81.5 2 GLU B CA 1
ATOM 2008 C C . GLU B 1 2 ? -1.283 1.932 13.969 1 81.5 2 GLU B C 1
ATOM 2010 O O . GLU B 1 2 ? -0.717 1.68 12.898 1 81.5 2 GLU B O 1
ATOM 2015 N N . ASP B 1 3 ? -1.659 3.068 14.086 1 91.69 3 ASP B N 1
ATOM 2016 C CA . ASP B 1 3 ? -1.114 4.293 13.508 1 91.69 3 ASP B CA 1
ATOM 2017 C C . ASP B 1 3 ? 0.369 4.441 13.844 1 91.69 3 ASP B C 1
ATOM 2019 O O . ASP B 1 3 ? 0.746 4.512 15.016 1 91.69 3 ASP B O 1
ATOM 2023 N N . PRO B 1 4 ? 1.226 4.426 12.805 1 93.88 4 PRO B N 1
ATOM 2024 C CA . PRO B 1 4 ? 2.668 4.488 13.047 1 93.88 4 PRO B CA 1
ATOM 2025 C C . PRO B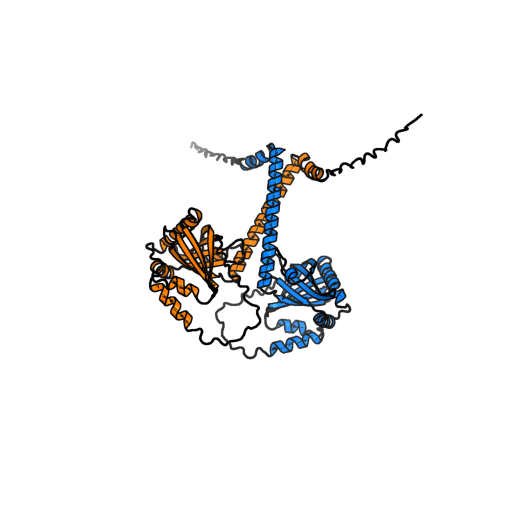 1 4 ? 3.072 5.684 13.906 1 93.88 4 PRO B C 1
ATOM 2027 O O . PRO B 1 4 ? 3.986 5.578 14.727 1 93.88 4 PRO B O 1
ATOM 2030 N N . ALA B 1 5 ? 2.43 6.84 13.711 1 94.56 5 ALA B N 1
ATOM 2031 C CA . ALA B 1 5 ? 2.764 8.016 14.516 1 94.56 5 ALA B CA 1
ATOM 2032 C C . ALA B 1 5 ? 2.42 7.789 15.984 1 94.56 5 ALA B C 1
ATOM 2034 O O . ALA B 1 5 ? 3.139 8.25 16.875 1 94.56 5 ALA B O 1
ATOM 2035 N N . GLN B 1 6 ? 1.355 7.094 16.234 1 93 6 GLN B N 1
ATOM 2036 C CA . GLN B 1 6 ? 0.936 6.816 17.609 1 93 6 GLN B CA 1
ATOM 2037 C C . GLN B 1 6 ? 1.904 5.859 18.297 1 93 6 GLN B C 1
ATOM 2039 O O . GLN B 1 6 ? 2.16 5.984 19.5 1 93 6 GLN B O 1
ATOM 2044 N N . VAL B 1 7 ? 2.389 4.914 17.516 1 92.06 7 VAL B N 1
ATOM 2045 C CA . VAL B 1 7 ? 3.377 3.979 18.047 1 92.06 7 VAL B CA 1
ATOM 2046 C C . VAL B 1 7 ? 4.617 4.742 18.516 1 92.06 7 VAL B C 1
ATOM 2048 O O . VAL B 1 7 ? 5.27 4.348 19.469 1 92.06 7 VAL B O 1
ATOM 2051 N N . LEU B 1 8 ? 4.945 5.871 17.859 1 92.62 8 LEU B N 1
ATOM 2052 C CA . LEU B 1 8 ? 6.109 6.688 18.188 1 92.62 8 LEU B CA 1
ATOM 2053 C C . LEU B 1 8 ? 5.785 7.668 19.312 1 92.62 8 LEU B C 1
ATOM 2055 O O . LEU B 1 8 ? 6.621 8.492 19.688 1 92.62 8 LEU B O 1
ATOM 2059 N N . GLY B 1 9 ? 4.508 7.645 19.812 1 93.44 9 GLY B N 1
ATOM 2060 C CA . GLY B 1 9 ? 4.148 8.453 20.969 1 93.44 9 GLY B CA 1
ATOM 2061 C C . GLY B 1 9 ? 3.461 9.75 20.609 1 93.44 9 GLY B C 1
ATOM 2062 O O . GLY B 1 9 ? 3.275 10.625 21.453 1 93.44 9 GLY B O 1
ATOM 2063 N N . TYR B 1 10 ? 3.111 9.953 19.375 1 96.06 10 TYR B N 1
ATOM 2064 C CA . TYR B 1 10 ? 2.443 11.18 18.953 1 96.06 10 TYR B CA 1
ATOM 2065 C C . TYR B 1 10 ? 0.934 11.07 19.125 1 96.06 10 TYR B C 1
ATOM 2067 O O . TYR B 1 10 ? 0.367 9.984 18.984 1 96.06 10 TYR B O 1
ATOM 2075 N N . SER B 1 11 ? 0.338 12.172 19.469 1 96.56 11 SER B N 1
ATOM 2076 C CA . SER B 1 11 ? -1.115 12.289 19.516 1 96.56 11 SER B CA 1
ATOM 2077 C C . SER B 1 11 ? -1.636 13.266 18.469 1 96.56 11 SER B C 1
ATOM 2079 O O . SER B 1 11 ? -1.043 14.328 18.266 1 96.56 11 SER B O 1
ATOM 2081 N N . GLU B 1 12 ? -2.674 12.914 17.891 1 96.75 12 GLU B N 1
ATOM 2082 C CA . GLU B 1 12 ? -3.234 13.742 16.828 1 96.75 12 GLU B CA 1
ATOM 2083 C C . GLU B 1 12 ? -4.016 14.922 17.406 1 96.75 12 GLU B C 1
ATOM 2085 O O . GLU B 1 12 ? -4.887 14.742 18.25 1 96.75 12 GLU B O 1
ATOM 2090 N N . LEU B 1 13 ? -3.713 16.094 16.938 1 96.25 13 LEU B N 1
ATOM 2091 C CA . LEU B 1 13 ? -4.395 17.312 17.359 1 96.25 13 LEU B CA 1
ATOM 2092 C C . LEU B 1 13 ? -5.473 17.719 16.359 1 96.25 13 LEU B C 1
ATOM 2094 O O . LEU B 1 13 ? -6.547 18.172 16.75 1 96.25 13 LEU B O 1
ATOM 2098 N N . PHE B 1 14 ? -5.047 17.562 15.188 1 95.25 14 PHE B N 1
ATOM 2099 C CA . PHE B 1 14 ? -5.938 18.016 14.125 1 95.25 14 PHE B CA 1
ATOM 2100 C C . PHE B 1 14 ? -5.648 17.266 12.82 1 95.25 14 PHE B C 1
ATOM 2102 O O . PHE B 1 14 ? -4.535 16.781 12.609 1 95.25 14 PHE B O 1
ATOM 2109 N N . GLN B 1 15 ? -6.699 17.062 11.992 1 96.12 15 GLN B N 1
ATOM 2110 C CA . GLN B 1 15 ? -6.598 16.516 10.648 1 96.12 15 GLN B CA 1
ATOM 2111 C C . GLN B 1 15 ? -7.594 17.172 9.695 1 96.12 15 GLN B C 1
ATOM 2113 O O . GLN B 1 15 ? -8.742 17.406 10.07 1 96.12 15 GLN B O 1
ATOM 2118 N N . ARG B 1 16 ? -7.098 17.5 8.516 1 95.5 16 ARG B N 1
ATOM 2119 C CA . ARG B 1 16 ? -7.984 18.125 7.543 1 95.5 16 ARG B CA 1
ATOM 2120 C C . ARG B 1 16 ? -7.473 17.938 6.121 1 95.5 16 ARG B C 1
ATOM 2122 O O . ARG B 1 16 ? -6.266 17.781 5.906 1 95.5 16 ARG B O 1
ATOM 2129 N N . VAL B 1 17 ? -8.391 17.906 5.207 1 97.06 17 VAL B N 1
ATOM 2130 C CA . VAL B 1 17 ? -8.031 17.938 3.795 1 97.06 17 VAL B CA 1
ATOM 2131 C C . VAL B 1 17 ? -8.016 19.375 3.295 1 97.06 17 VAL B C 1
ATOM 2133 O O . VAL B 1 17 ? -8.992 20.109 3.473 1 97.06 17 VAL B O 1
ATOM 2136 N N . VAL B 1 18 ? -6.93 19.797 2.754 1 97.56 18 VAL B N 1
ATOM 2137 C CA . VAL B 1 18 ? -6.777 21.188 2.361 1 97.56 18 VAL B CA 1
ATOM 2138 C C . VAL B 1 18 ? -6.211 21.281 0.948 1 97.56 18 VAL B C 1
ATOM 2140 O O . VAL B 1 18 ? -5.52 20.359 0.496 1 97.56 18 VAL B O 1
ATOM 2143 N N . PRO B 1 19 ? -6.516 22.344 0.27 1 96.81 19 PRO B N 1
ATOM 2144 C CA . PRO B 1 19 ? -5.914 22.562 -1.05 1 96.81 19 PRO B CA 1
ATOM 2145 C C . PRO B 1 19 ? -4.469 23.047 -0.969 1 96.81 19 PRO B C 1
ATOM 2147 O O . PRO B 1 19 ? -4.18 24.016 -0.273 1 96.81 19 PRO B O 1
ATOM 2150 N N . ILE B 1 20 ? -3.584 22.375 -1.621 1 96.62 20 ILE B N 1
ATOM 2151 C CA . ILE B 1 20 ? -2.176 22.75 -1.646 1 96.62 20 ILE B CA 1
ATOM 2152 C C . ILE B 1 20 ? -1.659 22.734 -3.084 1 96.62 20 ILE B C 1
ATOM 2154 O O . ILE B 1 20 ? -1.908 21.766 -3.82 1 96.62 20 ILE B O 1
ATOM 2158 N N . GLU B 1 21 ? -1.036 23.781 -3.422 1 94.75 21 GLU B N 1
ATOM 2159 C CA . GLU B 1 21 ? -0.404 23.844 -4.734 1 94.75 21 GLU B CA 1
ATOM 2160 C C . GLU B 1 21 ? 0.962 23.156 -4.723 1 94.75 21 GLU B C 1
ATOM 2162 O O . GLU B 1 21 ? 1.793 23.438 -3.855 1 94.75 21 GLU B O 1
ATOM 2167 N N . LEU B 1 22 ? 1.196 22.281 -5.656 1 92.88 22 LEU B N 1
ATOM 2168 C CA . LEU B 1 22 ? 2.463 21.562 -5.758 1 92.88 22 LEU B CA 1
ATOM 2169 C C . LEU B 1 22 ? 3.361 22.188 -6.816 1 92.88 22 LEU B C 1
ATOM 2171 O O . LEU B 1 22 ? 2.92 22.453 -7.938 1 92.88 22 LEU B O 1
ATOM 2175 N N . ARG B 1 23 ? 4.59 22.422 -6.379 1 89.25 23 ARG B N 1
ATOM 2176 C CA . ARG B 1 23 ? 5.586 22.953 -7.305 1 89.25 23 ARG B CA 1
ATOM 2177 C C . ARG B 1 23 ? 6.887 22.156 -7.219 1 89.25 23 ARG B C 1
ATOM 2179 O O . ARG B 1 23 ? 7.258 21.672 -6.148 1 89.25 23 ARG B O 1
ATOM 2186 N N . SER B 1 24 ? 7.418 21.719 -8.328 1 82.5 24 SER B N 1
ATOM 2187 C CA . SER B 1 24 ? 8.695 21.016 -8.328 1 82.5 24 SER B CA 1
ATOM 2188 C C . SER B 1 24 ? 9.797 21.859 -8.945 1 82.5 24 SER B C 1
ATOM 2190 O O . SER B 1 24 ? 9.547 22.641 -9.875 1 82.5 24 SER B O 1
ATOM 2192 N N . PHE B 1 25 ? 10.828 22.219 -8.195 1 63.97 25 PHE B N 1
ATOM 2193 C CA . PHE B 1 25 ? 11.93 22.984 -8.789 1 63.97 25 PHE B CA 1
ATOM 2194 C C . PHE B 1 25 ? 13.047 22.047 -9.242 1 63.97 25 PHE B C 1
ATOM 2196 O O . PHE B 1 25 ? 13.484 21.172 -8.477 1 63.97 25 PHE B O 1
ATOM 2203 N N . PRO B 1 26 ? 13.289 21.859 -10.508 1 51.41 26 PRO B N 1
ATOM 2204 C CA . PRO B 1 26 ? 14.469 21.109 -10.945 1 51.41 26 PRO B CA 1
ATOM 2205 C C . PRO B 1 26 ? 15.742 21.547 -10.227 1 51.41 26 PRO B C 1
ATOM 2207 O O . PRO B 1 26 ? 15.766 22.594 -9.586 1 51.41 26 PRO B O 1
ATOM 2210 N N . SER B 1 27 ? 16.891 20.734 -10.203 1 42.66 27 SER B N 1
ATOM 2211 C CA . SER B 1 27 ? 18.188 20.938 -9.57 1 42.66 27 SER B CA 1
ATOM 2212 C C . SER B 1 27 ? 18.562 22.406 -9.523 1 42.66 27 SER B C 1
ATOM 2214 O O . SER B 1 27 ? 19.094 22.891 -8.516 1 42.66 27 SER B O 1
ATOM 2216 N N . SER B 1 28 ? 19.047 22.969 -10.75 1 38.19 28 SER B N 1
ATOM 2217 C CA . SER B 1 28 ? 20.016 24.047 -10.875 1 38.19 28 SER B CA 1
ATOM 2218 C C . SER B 1 28 ? 19.469 25.359 -10.312 1 38.19 28 SER B C 1
ATOM 2220 O O . SER B 1 28 ? 20.109 26 -9.484 1 38.19 28 SER B O 1
ATOM 2222 N N . THR B 1 29 ? 18.875 26.359 -11.297 1 36.06 29 THR B N 1
ATOM 2223 C CA . THR B 1 29 ? 18.969 27.812 -11.492 1 36.06 29 THR B CA 1
ATOM 2224 C C . THR B 1 29 ? 17.875 28.531 -10.703 1 36.06 29 THR B C 1
ATOM 2226 O O . THR B 1 29 ? 18.047 29.688 -10.328 1 36.06 29 THR B O 1
ATOM 2229 N N . LEU B 1 30 ? 16.641 28.047 -10.68 1 36 30 LEU B N 1
ATOM 2230 C CA . LEU B 1 30 ? 15.602 29.031 -10.367 1 36 30 LEU B CA 1
ATOM 2231 C C . LEU B 1 30 ? 15.516 29.266 -8.867 1 36 30 LEU B C 1
ATOM 2233 O O . LEU B 1 30 ? 15.062 30.328 -8.43 1 36 30 LEU B O 1
ATOM 2237 N N . LEU B 1 31 ? 15.703 28.328 -8.062 1 38.56 31 LEU B N 1
ATOM 2238 C CA . LEU B 1 31 ? 15.578 28.672 -6.648 1 38.56 31 LEU B CA 1
ATOM 2239 C C . LEU B 1 31 ? 16.531 29.797 -6.281 1 38.56 31 LEU B C 1
ATOM 2241 O O . LEU B 1 31 ? 16.422 30.375 -5.195 1 38.56 31 LEU B O 1
ATOM 2245 N N . GLN B 1 32 ? 17.641 29.844 -7.062 1 34.09 32 GLN B N 1
ATOM 2246 C CA . GLN B 1 32 ? 18.531 30.984 -6.84 1 34.09 32 GLN B CA 1
ATOM 2247 C C . GLN B 1 32 ? 17.797 32.312 -6.992 1 34.09 32 GLN B C 1
ATOM 2249 O O . GLN B 1 32 ? 18.078 33.281 -6.281 1 34.09 32 GLN B O 1
ATOM 2254 N N . ARG B 1 33 ? 16.906 32.375 -8.023 1 35.5 33 ARG B N 1
ATOM 2255 C CA . ARG B 1 33 ? 16.312 33.688 -8.312 1 35.5 33 ARG B CA 1
ATOM 2256 C C . ARG B 1 33 ? 15.258 34.031 -7.27 1 35.5 33 ARG B C 1
ATOM 2258 O O . ARG B 1 33 ? 15 35.219 -7.023 1 35.5 33 ARG B O 1
ATOM 2265 N N . LEU B 1 34 ? 14.445 33.062 -6.746 1 35.84 34 LEU B N 1
ATOM 2266 C CA . LEU B 1 34 ? 13.406 33.5 -5.816 1 35.84 34 LEU B CA 1
ATOM 2267 C C . LEU B 1 34 ? 14.023 34.031 -4.527 1 35.84 34 LEU B C 1
ATOM 2269 O O . LEU B 1 34 ? 13.492 34.969 -3.928 1 35.84 34 LEU B O 1
ATOM 2273 N N . PHE B 1 35 ? 15.047 33.344 -4.074 1 35.59 35 PHE B N 1
ATOM 2274 C CA . PHE B 1 35 ? 15.68 33.812 -2.857 1 35.59 35 PHE B CA 1
ATOM 2275 C C . PHE B 1 35 ? 16.609 35 -3.17 1 35.59 35 PHE B C 1
ATOM 2277 O O . PHE B 1 35 ? 17.25 35.531 -2.27 1 35.59 35 PHE B O 1
ATOM 2284 N N . THR B 1 36 ? 17.109 35.062 -4.375 1 34.47 36 THR B N 1
ATOM 2285 C CA . THR B 1 36 ? 17.922 36.25 -4.633 1 34.47 36 THR B CA 1
ATOM 2286 C C . THR B 1 36 ? 17.062 37.5 -4.656 1 34.47 36 THR B C 1
ATOM 2288 O O . THR B 1 36 ? 17.578 38.594 -4.871 1 34.47 36 THR B O 1
ATOM 2291 N N . SER B 1 37 ? 15.766 37.219 -4.77 1 33.66 37 SER B N 1
ATOM 2292 C CA . SER B 1 37 ? 15.164 38.531 -4.66 1 33.66 37 SER B CA 1
ATOM 2293 C C . SER B 1 37 ? 15.383 39.156 -3.273 1 33.66 37 SER B C 1
ATOM 2295 O O . SER B 1 37 ? 15.492 38.406 -2.287 1 33.66 37 SER B O 1
ATOM 2297 N N . SER B 1 38 ? 15.969 40.281 -3.158 1 36.31 38 SER B N 1
ATOM 2298 C CA . SER B 1 38 ? 16.453 41.188 -2.121 1 36.31 38 SER B CA 1
ATOM 2299 C C . SER B 1 38 ? 15.555 41.156 -0.891 1 36.31 38 SER B C 1
ATOM 2301 O O . SER B 1 38 ? 15.883 41.75 0.141 1 36.31 38 SER B O 1
ATOM 2303 N N . SER B 1 39 ? 14.242 40.781 -1.041 1 33.78 39 SER B N 1
ATOM 2304 C CA . SER B 1 39 ? 13.406 41 0.138 1 33.78 39 SER B CA 1
ATOM 2305 C C . SER B 1 39 ? 13.453 39.812 1.088 1 33.78 39 SER B C 1
ATOM 2307 O O . SER B 1 39 ? 12.617 39.688 1.986 1 33.78 39 SER B O 1
ATOM 2309 N N . CYS B 1 40 ? 14.188 38.719 0.717 1 34.34 40 CYS B N 1
ATOM 2310 C CA . CYS B 1 40 ? 14.211 37.625 1.67 1 34.34 40 CYS B CA 1
ATOM 2311 C C . CYS B 1 40 ? 15.109 37.938 2.859 1 34.34 40 CYS B C 1
ATOM 2313 O O . CYS B 1 40 ? 16.219 38.438 2.686 1 34.34 40 CYS B O 1
ATOM 2315 N N . PRO B 1 41 ? 14.664 37.875 4.152 1 31.91 41 PRO B N 1
ATOM 2316 C CA . PRO B 1 41 ? 15.531 38.219 5.281 1 31.91 41 PRO B CA 1
ATOM 2317 C C . PRO B 1 41 ? 16.844 37.438 5.285 1 31.91 41 PRO B C 1
ATOM 2319 O O . PRO B 1 41 ? 16.922 36.344 4.684 1 31.91 41 PRO B O 1
ATOM 2322 N N . SER B 1 42 ? 18.062 37.906 5.656 1 35.34 42 SER B N 1
ATOM 2323 C CA . SER B 1 42 ? 19.469 37.562 5.742 1 35.34 42 SER B CA 1
ATOM 2324 C C . SER B 1 42 ? 19.641 36.125 6.234 1 35.34 42 SER B C 1
ATOM 2326 O O . SER B 1 42 ? 20.609 35.438 5.867 1 35.34 42 SER B O 1
ATOM 2328 N N . GLY B 1 43 ? 18.906 35.625 7.121 1 34.25 43 GLY B N 1
ATOM 2329 C CA . GLY B 1 43 ? 19.188 34.375 7.816 1 34.25 43 GLY B CA 1
ATOM 2330 C C . GLY B 1 43 ? 19.031 33.156 6.938 1 34.25 43 GLY B C 1
ATOM 2331 O O . GLY B 1 43 ? 19.484 32.062 7.297 1 34.25 43 GLY B O 1
ATOM 2332 N N . LEU B 1 44 ? 18.234 33.156 6.02 1 34.81 44 LEU B N 1
ATOM 2333 C CA . LEU B 1 44 ? 18.062 31.969 5.195 1 34.81 44 LEU B CA 1
ATOM 2334 C C . LEU B 1 44 ? 19.219 31.828 4.215 1 34.81 44 LEU B C 1
ATOM 2336 O O . LEU B 1 44 ? 19.297 30.844 3.471 1 34.81 44 LEU B O 1
ATOM 2340 N N . LYS B 1 45 ? 20.094 32.844 4.035 1 35.12 45 LYS B N 1
ATOM 2341 C CA . LYS B 1 45 ? 21.266 32.844 3.168 1 35.12 45 LYS B CA 1
ATOM 2342 C C . LYS B 1 45 ? 22.297 31.828 3.635 1 35.12 45 LYS B C 1
ATOM 2344 O O . LYS B 1 45 ? 22.953 31.188 2.814 1 35.12 45 LYS B O 1
ATOM 2349 N N . GLU B 1 46 ? 22.594 31.688 4.895 1 36.53 46 GLU B N 1
ATOM 2350 C CA . GLU B 1 46 ? 23.672 30.875 5.445 1 36.53 46 GLU B CA 1
ATOM 2351 C C . GLU B 1 46 ? 23.406 29.391 5.242 1 36.53 46 GLU B C 1
ATOM 2353 O O . GLU B 1 46 ? 24.344 28.594 5.145 1 36.53 46 GLU B O 1
ATOM 2358 N N . LEU B 1 47 ? 22.25 28.984 5.148 1 32.5 47 LEU B N 1
ATOM 2359 C CA . LEU B 1 47 ? 22.062 27.547 5.055 1 32.5 47 LEU B CA 1
ATOM 2360 C C . LEU B 1 47 ? 22.5 27.031 3.688 1 32.5 47 LEU B C 1
ATOM 2362 O O . LEU B 1 47 ? 22.922 25.875 3.561 1 32.5 47 LEU B O 1
ATOM 2366 N N . TYR B 1 48 ? 22.516 27.844 2.65 1 34.28 48 TYR B N 1
ATOM 2367 C CA . TYR B 1 48 ? 22.859 27.375 1.312 1 34.28 48 TYR B CA 1
ATOM 2368 C C . TYR B 1 48 ? 24.375 27.297 1.133 1 34.28 48 TYR B C 1
ATOM 2370 O O . TYR B 1 48 ? 24.859 26.703 0.177 1 34.28 48 TYR B O 1
ATOM 2378 N N . SER B 1 49 ? 25.141 28.094 1.771 1 35.22 49 SER B N 1
ATOM 2379 C CA . SER B 1 49 ? 26.578 28.047 1.473 1 35.22 49 SER B CA 1
ATOM 2380 C C . SER B 1 49 ? 27.141 26.641 1.718 1 35.22 49 SER B C 1
ATOM 2382 O O . SER B 1 49 ? 28.016 26.188 0.98 1 35.22 49 SER B O 1
ATOM 2384 N N . ASP B 1 50 ? 26.75 25.984 2.711 1 35.59 50 ASP B N 1
ATOM 2385 C CA . ASP B 1 50 ? 27.422 24.734 3.055 1 35.59 50 ASP B CA 1
ATOM 2386 C C . ASP B 1 50 ? 27.078 23.625 2.059 1 35.59 50 ASP B C 1
ATOM 2388 O O . ASP B 1 50 ? 27.781 22.625 1.97 1 35.59 50 ASP B O 1
ATOM 2392 N N . LEU B 1 51 ? 25.984 23.719 1.364 1 33.44 51 LEU B N 1
ATOM 2393 C CA . LEU B 1 51 ? 25.672 22.594 0.477 1 33.44 51 LEU B CA 1
ATOM 2394 C C . LEU B 1 51 ? 26.5 22.672 -0.804 1 33.44 51 LEU B C 1
ATOM 2396 O O . LEU B 1 51 ? 26.625 21.688 -1.528 1 33.44 51 LEU B O 1
ATOM 2400 N N . SER B 1 52 ? 26.984 23.828 -1.209 1 32.94 52 SER B N 1
ATOM 2401 C CA . SER B 1 52 ? 27.719 23.922 -2.467 1 32.94 52 SER B CA 1
ATOM 2402 C C . SER B 1 52 ? 29.062 23.203 -2.377 1 32.94 52 SER B C 1
ATOM 2404 O O . SER B 1 52 ? 29.547 22.672 -3.375 1 32.94 52 SER B O 1
ATOM 2406 N N . ASP B 1 53 ? 29.766 23.266 -1.267 1 34.16 53 ASP B N 1
ATOM 2407 C CA . ASP B 1 53 ? 31.172 22.875 -1.328 1 34.16 53 ASP B CA 1
ATOM 2408 C C . ASP B 1 53 ? 31.312 21.359 -1.463 1 34.16 53 ASP B C 1
ATOM 2410 O O . ASP B 1 53 ? 32.406 20.875 -1.799 1 34.16 53 ASP B O 1
ATOM 2414 N N . SER B 1 54 ? 30.422 20.578 -0.899 1 31 54 SER B N 1
ATOM 2415 C CA . SER B 1 54 ? 30.875 19.203 -0.835 1 31 54 SER B CA 1
ATOM 2416 C C . SER B 1 54 ? 30.703 18.5 -2.176 1 31 54 SER B C 1
ATOM 2418 O O . SER B 1 54 ? 30.875 17.281 -2.273 1 31 54 SER B O 1
ATOM 2420 N N . ALA B 1 55 ? 30.188 19.094 -3.285 1 30.53 55 ALA B N 1
ATOM 2421 C CA . ALA B 1 55 ? 30.094 18.406 -4.574 1 30.53 55 ALA B CA 1
ATOM 2422 C C . ALA B 1 55 ? 31.453 18.266 -5.23 1 30.53 55 ALA B C 1
ATOM 2424 O O . ALA B 1 55 ? 31.547 17.938 -6.418 1 30.53 55 ALA B O 1
ATOM 2425 N N . GLU B 1 56 ? 32.5 18.516 -4.672 1 30.81 56 GLU B N 1
ATOM 2426 C CA . GLU B 1 56 ? 33.656 18.375 -5.543 1 30.81 56 GLU B CA 1
ATOM 2427 C C . GLU B 1 56 ? 33.781 16.938 -6.059 1 30.81 56 GLU B C 1
ATOM 2429 O O . GLU B 1 56 ? 34.312 16.719 -7.148 1 30.81 56 GLU B O 1
ATOM 2434 N N . GLY B 1 57 ? 33.688 15.883 -5.293 1 30.06 57 GLY B N 1
ATOM 2435 C CA . GLY B 1 57 ? 34.219 14.648 -5.852 1 30.06 57 GLY B CA 1
ATOM 2436 C C . GLY B 1 57 ? 33.281 13.984 -6.84 1 30.06 57 GLY B C 1
ATOM 2437 O O . GLY B 1 57 ? 32.531 13.07 -6.477 1 30.06 57 GLY B O 1
ATOM 2438 N N . THR B 1 58 ? 32.625 14.742 -7.773 1 27.33 58 THR B N 1
ATOM 2439 C CA . THR B 1 58 ? 31.703 14.289 -8.82 1 27.33 58 THR B CA 1
ATOM 2440 C C . THR B 1 58 ? 32.406 13.32 -9.766 1 27.33 58 THR B C 1
ATOM 2442 O O . THR B 1 58 ? 33.312 13.711 -10.492 1 27.33 58 THR B O 1
ATOM 2445 N N . SER B 1 59 ? 32.906 12.133 -9.305 1 25.61 59 SER B N 1
ATOM 2446 C CA . SER B 1 59 ? 33.25 11.219 -10.391 1 25.61 59 SER B CA 1
ATOM 2447 C C . SER B 1 59 ? 32.094 11.094 -11.391 1 25.61 59 SER B C 1
ATOM 2449 O O . SER B 1 59 ? 30.953 10.883 -11 1 25.61 59 SER B O 1
ATOM 2451 N N . LYS B 1 60 ? 32.312 11.57 -12.609 1 28.83 60 LYS B N 1
ATOM 2452 C CA . LYS B 1 60 ? 31.578 11.641 -13.875 1 28.83 60 LYS B CA 1
ATOM 2453 C C . LYS B 1 60 ? 31.062 10.266 -14.297 1 28.83 60 LYS B C 1
ATOM 2455 O O . LYS B 1 60 ? 31.766 9.5 -14.945 1 28.83 60 LYS B O 1
ATOM 2460 N N . SER B 1 61 ? 30.703 9.281 -13.508 1 25.73 61 SER B N 1
ATOM 2461 C CA . SER B 1 61 ? 30.172 8.156 -14.273 1 25.73 61 SER B CA 1
ATOM 2462 C C . SER B 1 61 ? 29.031 8.602 -15.18 1 25.73 61 SER B C 1
ATOM 2464 O O . SER B 1 61 ? 28.141 9.344 -14.75 1 25.73 61 SER B O 1
ATOM 2466 N N . THR B 1 62 ? 29.266 8.805 -16.5 1 25.36 62 THR B N 1
ATOM 2467 C CA . THR B 1 62 ? 28.5 9.062 -17.703 1 25.36 62 THR B CA 1
ATOM 2468 C C . THR B 1 62 ? 27.266 8.172 -17.766 1 25.36 62 THR B C 1
ATOM 2470 O O . THR B 1 62 ? 27.375 6.961 -17.953 1 25.36 62 THR B O 1
ATOM 2473 N N . LEU B 1 63 ? 26.406 8.211 -16.797 1 22.83 63 LEU B N 1
ATOM 2474 C CA . LEU B 1 63 ? 25.141 7.52 -17.016 1 22.83 63 LEU B CA 1
ATOM 2475 C C . LEU B 1 63 ? 24.469 8 -18.297 1 22.83 63 LEU B C 1
ATOM 2477 O O . LEU B 1 63 ? 23.984 9.133 -18.375 1 22.83 63 LEU B O 1
ATOM 2481 N N . SER B 1 64 ? 25.094 7.805 -19.531 1 23.27 64 SER B N 1
ATOM 2482 C CA . SER B 1 64 ? 24.641 8.141 -20.875 1 23.27 64 SER B CA 1
ATOM 2483 C C . SER B 1 64 ? 23.156 7.867 -21.047 1 23.27 64 SER B C 1
ATOM 2485 O O . SER B 1 64 ? 22.422 8.672 -21.641 1 23.27 64 SER B O 1
ATOM 2487 N N . GLY B 1 65 ? 22.797 6.543 -21.062 1 24.62 65 GLY B N 1
ATOM 2488 C CA . GLY B 1 65 ? 21.75 6.098 -21.969 1 24.62 65 GLY B CA 1
ATOM 2489 C C . GLY B 1 65 ? 20.375 6.641 -21.578 1 24.62 65 GLY B C 1
ATOM 2490 O O . GLY B 1 65 ? 19.359 6.18 -22.094 1 24.62 65 GLY B O 1
ATOM 2491 N N . CYS B 1 66 ? 20.234 6.875 -20.359 1 23.47 66 CYS B N 1
ATOM 2492 C CA . CYS B 1 66 ? 18.812 7.043 -20.078 1 23.47 66 CYS B CA 1
ATOM 2493 C C . CYS B 1 66 ? 18.234 8.211 -20.859 1 23.47 66 CYS B C 1
ATOM 2495 O O . CYS B 1 66 ? 18.859 9.273 -20.938 1 23.47 66 CYS B O 1
ATOM 2497 N N . SER B 1 67 ? 17.5 7.895 -22 1 25.94 67 SER B N 1
ATOM 2498 C CA . SER B 1 67 ? 16.719 8.828 -22.797 1 25.94 67 SER B CA 1
ATOM 2499 C C . SER B 1 67 ? 16.328 10.062 -21.984 1 25.94 67 SER B C 1
ATOM 2501 O O . SER B 1 67 ? 16.328 10.031 -20.75 1 25.94 67 SER B O 1
ATOM 2503 N N . SER B 1 68 ? 16.344 11.156 -22.719 1 26.83 68 SER B N 1
ATOM 2504 C CA . SER B 1 68 ? 16.062 12.547 -22.391 1 26.83 68 SER B CA 1
ATOM 2505 C C . SER B 1 68 ? 14.93 12.641 -21.359 1 26.83 68 SER B C 1
ATOM 2507 O O . SER B 1 68 ? 14 11.828 -21.375 1 26.83 68 SER B O 1
ATOM 2509 N N . PRO B 1 69 ? 15.266 13.203 -20.297 1 28.89 69 PRO B N 1
ATOM 2510 C CA . PRO B 1 69 ? 14.234 13.586 -19.328 1 28.89 69 PRO B CA 1
ATOM 2511 C C . PRO B 1 69 ? 12.977 14.133 -19.984 1 28.89 69 PRO B C 1
ATOM 2513 O O . PRO B 1 69 ? 13.062 14.906 -20.953 1 28.89 69 PRO B O 1
ATOM 2516 N N . MET B 1 70 ? 12.078 13.242 -20.5 1 27.55 70 MET B N 1
ATOM 2517 C CA . MET B 1 70 ? 10.797 13.852 -20.844 1 27.55 70 MET B CA 1
ATOM 2518 C C . MET B 1 70 ? 10.602 15.164 -20.094 1 27.55 70 MET B C 1
ATOM 2520 O O . MET B 1 70 ? 10.82 15.227 -18.891 1 27.55 70 MET B O 1
ATOM 2524 N N . SER B 1 71 ? 10.906 16.266 -20.734 1 30.45 71 SER B N 1
ATOM 2525 C CA . SER B 1 71 ? 10.547 17.625 -20.359 1 30.45 71 SER B CA 1
ATOM 2526 C C . SER B 1 71 ? 9.195 17.672 -19.641 1 30.45 71 SER B C 1
ATOM 2528 O O . SER B 1 71 ? 8.148 17.688 -20.297 1 30.45 71 SER B O 1
ATOM 2530 N N . THR B 1 72 ? 8.828 16.625 -19.047 1 32.75 72 THR B N 1
ATOM 2531 C CA . THR B 1 72 ? 7.641 16.969 -18.266 1 32.75 72 THR B CA 1
ATOM 2532 C C . THR B 1 72 ? 7.805 18.344 -17.625 1 32.75 72 THR B C 1
ATOM 2534 O O . THR B 1 72 ? 8.438 18.469 -16.562 1 32.75 72 THR B O 1
ATOM 2537 N N . THR B 1 73 ? 8.273 19.344 -18.391 1 32.75 73 THR B N 1
ATOM 2538 C CA . THR B 1 73 ? 8.234 20.781 -18.125 1 32.75 73 THR B CA 1
ATOM 2539 C C . THR B 1 73 ? 7.035 21.141 -17.25 1 32.75 73 THR B C 1
ATOM 2541 O O . THR B 1 73 ? 7.129 22 -16.391 1 32.75 73 THR B O 1
ATOM 2544 N N . ASN B 1 74 ? 5.824 21.078 -18.016 1 33.44 74 ASN B N 1
ATOM 2545 C CA . ASN B 1 74 ? 4.676 21.781 -17.453 1 33.44 74 ASN B CA 1
ATOM 2546 C C . ASN B 1 74 ? 4.324 21.25 -16.062 1 33.44 74 ASN B C 1
ATOM 2548 O O . ASN B 1 74 ? 3.834 20.125 -15.922 1 33.44 74 ASN B O 1
ATOM 2552 N N . SER B 1 75 ? 5.137 21.328 -15.094 1 41.25 75 SER B N 1
ATOM 2553 C CA . SER B 1 75 ? 4.812 21.328 -13.672 1 41.25 75 SER B CA 1
ATOM 2554 C C . SER B 1 75 ? 3.379 21.797 -13.438 1 41.25 75 SER B C 1
ATOM 2556 O O . SER B 1 75 ? 3.121 22.984 -13.289 1 41.25 75 SER B O 1
ATOM 2558 N N . SER B 1 76 ? 2.551 21.656 -14.234 1 42.31 76 SER B N 1
ATOM 2559 C CA . SER B 1 76 ? 1.209 22.141 -13.922 1 42.31 76 SER B CA 1
ATOM 2560 C C . SER B 1 76 ? 0.934 22.078 -12.422 1 42.31 76 SER B C 1
ATOM 2562 O O . SER B 1 76 ? 1.017 21 -11.82 1 42.31 76 SER B O 1
ATOM 2564 N N . ALA B 1 77 ? 1.467 23.141 -11.609 1 57.97 77 ALA B N 1
ATOM 2565 C CA . ALA B 1 77 ? 1.069 23.703 -10.32 1 57.97 77 ALA B CA 1
ATOM 2566 C C . ALA B 1 77 ? -0.4 23.422 -10.031 1 57.97 77 ALA B C 1
ATOM 2568 O O . ALA B 1 77 ? -1.288 24.094 -10.547 1 57.97 77 ALA B O 1
ATOM 2569 N N . GLY B 1 78 ? -0.613 22.141 -10.047 1 79.75 78 GLY B N 1
ATOM 2570 C CA . GLY B 1 78 ? -2.018 21.922 -9.742 1 79.75 78 GLY B CA 1
ATOM 2571 C C . GLY B 1 78 ? -2.291 21.812 -8.25 1 79.75 78 GLY B C 1
ATOM 2572 O O . GLY B 1 78 ? -1.382 21.516 -7.469 1 79.75 78 GLY B O 1
ATOM 2573 N N . VAL B 1 79 ? -3.316 22.531 -7.953 1 90.88 79 VAL B N 1
ATOM 2574 C CA . VAL B 1 79 ? -3.832 22.438 -6.594 1 90.88 79 VAL B CA 1
ATOM 2575 C C . VAL B 1 79 ? -4.352 21.031 -6.328 1 90.88 79 VAL B C 1
ATOM 2577 O O . VAL B 1 79 ? -5.098 20.469 -7.137 1 90.88 79 VAL B O 1
ATOM 2580 N N . GLU B 1 80 ? -3.762 20.422 -5.383 1 92.81 80 GLU B N 1
ATOM 2581 C CA . GLU B 1 80 ? -4.191 19.094 -4.965 1 92.81 80 GLU B CA 1
ATOM 2582 C C . GLU B 1 80 ? -4.836 19.125 -3.584 1 92.81 80 GLU B C 1
ATOM 2584 O O . GLU B 1 80 ? -4.426 19.906 -2.719 1 92.81 80 GLU B O 1
ATOM 2589 N N . MET B 1 81 ? -5.855 18.359 -3.426 1 95.5 81 MET B N 1
ATOM 2590 C CA . MET B 1 81 ? -6.426 18.172 -2.096 1 95.5 81 MET B CA 1
ATOM 2591 C C . MET B 1 81 ? -5.59 17.203 -1.271 1 95.5 81 MET B C 1
ATOM 2593 O O . MET B 1 81 ? -5.477 16.031 -1.612 1 95.5 81 MET B O 1
ATOM 2597 N N . MET B 1 82 ? -4.977 17.672 -0.195 1 96.56 82 MET B N 1
ATOM 2598 C CA . MET B 1 82 ? -4.062 16.859 0.6 1 96.56 82 MET B CA 1
ATOM 2599 C C . MET B 1 82 ? -4.559 16.719 2.035 1 96.56 82 MET B C 1
ATOM 2601 O O . MET B 1 82 ? -5.16 17.656 2.576 1 96.56 82 MET B O 1
ATOM 2605 N N . LYS B 1 83 ? -4.266 15.609 2.555 1 97.19 83 LYS B N 1
ATOM 2606 C CA . LYS B 1 83 ? -4.547 15.398 3.971 1 97.19 83 LYS B CA 1
ATOM 2607 C C . LYS B 1 83 ? -3.4 15.898 4.844 1 97.19 83 LYS B C 1
ATOM 2609 O O . LYS B 1 83 ? -2.256 15.469 4.676 1 97.19 83 LYS B O 1
ATOM 2614 N N . VAL B 1 84 ? -3.699 16.781 5.734 1 98.31 84 VAL B N 1
ATOM 2615 C CA . VAL B 1 84 ? -2.703 17.312 6.66 1 98.31 84 VAL B CA 1
ATOM 2616 C C . VAL B 1 84 ? -3.055 16.906 8.086 1 98.31 84 VAL B C 1
ATOM 2618 O O . VAL B 1 84 ? -4.188 17.094 8.539 1 98.31 84 VAL B O 1
ATOM 2621 N N . ARG B 1 85 ? -2.09 16.312 8.742 1 97.69 85 ARG B N 1
ATOM 2622 C CA . ARG B 1 85 ? -2.234 15.969 10.156 1 97.69 85 ARG B CA 1
ATOM 2623 C C . ARG B 1 85 ? -1.251 16.75 11.016 1 97.69 85 ARG B C 1
ATOM 2625 O O . ARG B 1 85 ? -0.083 16.906 10.648 1 97.69 85 ARG B O 1
ATOM 2632 N N . VAL B 1 86 ? -1.752 17.281 12.078 1 98.62 86 VAL B N 1
ATOM 2633 C CA . VAL B 1 86 ? -0.911 17.922 13.078 1 98.62 86 VAL B CA 1
ATOM 2634 C C . VAL B 1 86 ? -0.901 17.078 14.352 1 98.62 86 VAL B C 1
ATOM 2636 O O . VAL B 1 86 ? -1.956 16.797 14.93 1 98.62 86 VAL B O 1
ATOM 2639 N N . LEU B 1 87 ? 0.298 16.672 14.711 1 98.25 87 LEU B N 1
ATOM 2640 C CA . LEU B 1 87 ? 0.462 15.781 15.859 1 98.25 87 LEU B CA 1
ATOM 2641 C C . LEU B 1 87 ? 1.372 16.406 16.906 1 98.25 87 LEU B C 1
ATOM 2643 O O . LEU B 1 87 ? 2.178 17.281 16.594 1 98.25 87 LEU B O 1
ATOM 2647 N N . SER B 1 88 ? 1.213 16 18.109 1 97.94 88 SER B N 1
ATOM 2648 C CA . SER B 1 88 ? 2.068 16.5 19.188 1 97.94 88 SER B CA 1
ATOM 2649 C C . SER B 1 88 ? 2.678 15.344 19.984 1 97.94 88 SER B C 1
ATOM 2651 O O . SER B 1 88 ? 2.053 14.297 20.141 1 97.94 88 SER B O 1
ATOM 2653 N N . HIS B 1 89 ? 3.879 15.43 20.297 1 97.62 89 HIS B N 1
ATOM 2654 C CA . HIS B 1 89 ? 4.57 14.539 21.219 1 97.62 89 HIS B CA 1
ATOM 2655 C C . HIS B 1 89 ? 4.711 15.164 22.594 1 97.62 89 HIS B C 1
ATOM 2657 O O . HIS B 1 89 ? 5.32 16.219 22.75 1 97.62 89 HIS B O 1
ATOM 2663 N N . VAL B 1 90 ? 4.113 14.523 23.625 1 96.06 90 VAL B N 1
ATOM 2664 C CA . VAL B 1 90 ? 4.094 15.078 24.969 1 96.06 90 VAL B CA 1
ATOM 2665 C C . VAL B 1 90 ? 4.766 14.102 25.938 1 96.06 90 VAL B C 1
ATOM 2667 O O . VAL B 1 90 ? 4.41 12.922 25.984 1 96.06 90 VAL B O 1
ATOM 2670 N N . VAL B 1 91 ? 5.762 14.562 26.578 1 94.56 91 VAL B N 1
ATOM 2671 C CA . VAL B 1 91 ? 6.449 13.781 27.609 1 94.56 91 VAL B CA 1
ATOM 2672 C C . VAL B 1 91 ? 6.375 14.516 28.953 1 94.56 91 VAL B C 1
ATOM 2674 O O . VAL B 1 91 ? 6.824 15.664 29.062 1 94.56 91 VAL B O 1
ATOM 2677 N N . GLY B 1 92 ? 5.754 13.844 29.984 1 93.94 92 GLY B N 1
ATOM 2678 C CA . GLY B 1 92 ? 5.637 14.469 31.281 1 93.94 92 GLY B CA 1
ATOM 2679 C C . GLY B 1 92 ? 4.828 15.75 31.266 1 93.94 92 GLY B C 1
ATOM 2680 O O . GLY B 1 92 ? 5.184 16.734 31.922 1 93.94 92 GLY B O 1
ATOM 2681 N N . GLY B 1 93 ? 3.924 15.875 30.344 1 92.75 93 GLY B N 1
ATOM 2682 C CA . GLY B 1 93 ? 3.043 17.031 30.281 1 92.75 93 GLY B CA 1
ATOM 2683 C C . GLY B 1 93 ? 3.594 18.156 29.422 1 92.75 93 GLY B C 1
ATOM 2684 O O . GLY B 1 93 ? 2.945 19.188 29.25 1 92.75 93 GLY B O 1
ATOM 2685 N N . ILE B 1 94 ? 4.789 17.984 28.938 1 94 94 ILE B N 1
ATOM 2686 C CA . ILE B 1 94 ? 5.414 19.031 28.141 1 94 94 ILE B CA 1
ATOM 2687 C C . ILE B 1 94 ? 5.457 18.594 26.672 1 94 94 ILE B C 1
ATOM 2689 O O . ILE B 1 94 ? 5.84 17.469 26.359 1 94 94 ILE B O 1
ATOM 2693 N N . THR B 1 95 ? 5.043 19.5 25.828 1 96 95 THR B N 1
ATOM 2694 C CA . THR B 1 95 ? 5.133 19.219 24.391 1 96 95 THR B CA 1
ATOM 2695 C C . THR B 1 95 ? 6.582 19.297 23.922 1 96 95 THR B C 1
ATOM 2697 O O . THR B 1 95 ? 7.191 20.375 23.938 1 96 95 THR B O 1
ATOM 2700 N N . THR B 1 96 ? 7.105 18.219 23.422 1 96.88 96 THR B N 1
ATOM 2701 C CA . THR B 1 96 ? 8.508 18.156 23.031 1 96.88 96 THR B CA 1
ATOM 2702 C C . THR B 1 96 ? 8.672 18.359 21.531 1 96.88 96 THR B C 1
ATOM 2704 O O . THR B 1 96 ? 9.766 18.688 21.062 1 96.88 96 THR B O 1
ATOM 2707 N N . SER B 1 97 ? 7.582 18.109 20.828 1 97.69 97 SER B N 1
ATOM 2708 C CA . SER B 1 97 ? 7.656 18.297 19.391 1 97.69 97 SER B CA 1
ATOM 2709 C C . SER B 1 97 ? 6.266 18.375 18.766 1 97.69 97 SER B C 1
ATOM 2711 O O . SER B 1 97 ? 5.297 17.859 19.328 1 97.69 97 SER B O 1
ATOM 2713 N N . VAL B 1 98 ? 6.121 19.125 17.75 1 98.31 98 VAL B N 1
ATOM 2714 C CA . VAL B 1 98 ? 4.93 19.188 16.906 1 98.31 98 VAL B CA 1
ATOM 2715 C C . VAL B 1 98 ? 5.25 18.625 15.516 1 98.31 98 VAL B C 1
ATOM 2717 O O . VAL B 1 98 ? 6.215 19.062 14.875 1 98.31 98 VAL B O 1
ATOM 2720 N N . ARG B 1 99 ? 4.465 17.672 15.117 1 98.06 99 ARG B N 1
ATOM 2721 C CA . ARG B 1 99 ? 4.699 17 13.836 1 98.06 99 ARG B CA 1
ATOM 2722 C C . ARG B 1 99 ? 3.574 17.297 12.852 1 98.06 99 ARG B C 1
ATOM 2724 O O . ARG B 1 99 ? 2.395 17.219 13.203 1 98.06 99 ARG B O 1
ATOM 2731 N N . VAL B 1 100 ? 3.914 17.719 11.672 1 98.56 100 VAL B N 1
ATOM 2732 C CA . VAL B 1 100 ? 2.967 17.938 10.586 1 98.56 100 VAL B CA 1
ATOM 2733 C C . VAL B 1 100 ? 3.186 16.906 9.484 1 98.56 100 VAL B C 1
ATOM 2735 O O . VAL B 1 100 ? 4.312 16.703 9.031 1 98.56 100 VAL B O 1
ATOM 2738 N N . GLU B 1 101 ? 2.18 16.234 9.133 1 98.06 101 GLU B N 1
ATOM 2739 C CA . GLU B 1 101 ? 2.254 15.234 8.07 1 98.06 101 GLU B CA 1
ATOM 2740 C C . GLU B 1 101 ? 1.352 15.602 6.898 1 98.06 101 GLU B C 1
ATOM 2742 O O . GLU B 1 101 ? 0.234 16.078 7.094 1 98.06 101 GLU B O 1
ATOM 2747 N N . LEU B 1 102 ? 1.868 15.367 5.773 1 97.81 102 LEU B N 1
ATOM 2748 C CA . LEU B 1 102 ? 1.133 15.594 4.535 1 97.81 102 LEU B CA 1
ATOM 2749 C C . LEU B 1 102 ? 1.029 14.305 3.719 1 97.81 102 LEU B C 1
ATOM 2751 O O . LEU B 1 102 ? 2.035 13.633 3.488 1 97.81 102 LEU B O 1
ATOM 2755 N N . SER B 1 103 ? -0.133 13.938 3.383 1 96.69 103 SER B N 1
ATOM 2756 C CA . SER B 1 103 ? -0.369 12.773 2.535 1 96.69 103 SER B CA 1
ATOM 2757 C C . SER B 1 103 ? -1.479 13.039 1.524 1 96.69 103 SER B C 1
ATOM 2759 O O . SER B 1 103 ? -2.182 14.047 1.619 1 96.69 103 SER B O 1
ATOM 2761 N N . CYS B 1 104 ? -1.544 12.203 0.527 1 91.81 104 CYS B N 1
ATOM 2762 C CA . CYS B 1 104 ? -2.51 12.367 -0.553 1 91.81 104 CYS B CA 1
ATOM 2763 C C . CYS B 1 104 ? -3.205 11.047 -0.865 1 91.81 104 CYS B C 1
ATOM 2765 O O . CYS B 1 104 ? -2.561 9.992 -0.914 1 91.81 104 CYS B O 1
ATOM 2767 N N . ASP B 1 105 ? -4.457 11.086 -1.098 1 83.12 105 ASP B N 1
ATOM 2768 C CA . ASP B 1 105 ? -5.215 9.883 -1.427 1 83.12 105 ASP B CA 1
ATOM 2769 C C . ASP B 1 105 ? -4.898 9.406 -2.842 1 83.12 105 ASP B C 1
ATOM 2771 O O . ASP B 1 105 ? -4.938 8.203 -3.121 1 83.12 105 ASP B O 1
ATOM 2775 N N . ALA B 1 106 ? -4.621 10.391 -3.633 1 84.94 106 ALA B N 1
ATOM 2776 C CA . ALA B 1 106 ? -4.359 10.07 -5.035 1 84.94 106 ALA B CA 1
ATOM 2777 C C . ALA B 1 106 ? -3.002 9.398 -5.199 1 84.94 106 ALA B C 1
ATOM 2779 O O . ALA B 1 106 ? -2.744 8.75 -6.215 1 84.94 106 ALA B O 1
ATOM 2780 N N . SER B 1 107 ? -2.146 9.547 -4.242 1 91.06 107 SER B N 1
ATOM 2781 C CA . SER B 1 107 ? -0.824 8.93 -4.254 1 91.06 107 SER B CA 1
ATOM 2782 C C . SER B 1 107 ? -0.532 8.227 -2.932 1 91.06 107 SER B C 1
ATOM 2784 O O . SER B 1 107 ? -0.081 8.852 -1.974 1 91.06 107 SER B O 1
ATOM 2786 N N . LEU B 1 108 ? -0.62 6.988 -2.928 1 92.69 108 LEU B N 1
ATOM 2787 C CA . LEU B 1 108 ? -0.601 6.184 -1.713 1 92.69 108 LEU B CA 1
ATOM 2788 C C . LEU B 1 108 ? 0.731 6.328 -0.984 1 92.69 108 LEU B C 1
ATOM 2790 O O . LEU B 1 108 ? 0.788 6.219 0.243 1 92.69 108 LEU B O 1
ATOM 2794 N N . PHE B 1 109 ? 1.78 6.609 -1.729 1 95.38 109 PHE B N 1
ATOM 2795 C CA . PHE B 1 109 ? 3.111 6.578 -1.135 1 95.38 109 PHE B CA 1
ATOM 2796 C C . PHE B 1 109 ? 3.639 7.992 -0.916 1 95.38 109 PHE B C 1
ATOM 2798 O O . PHE B 1 109 ? 4.758 8.172 -0.431 1 95.38 109 PHE B O 1
ATOM 2805 N N . PHE B 1 110 ? 2.912 8.953 -1.271 1 95.44 110 PHE B N 1
ATOM 2806 C CA . PHE B 1 110 ? 3.264 10.344 -1.006 1 95.44 110 PHE B CA 1
ATOM 2807 C C . PHE B 1 110 ? 3.037 10.688 0.461 1 95.44 110 PHE B C 1
ATOM 2809 O O . PHE B 1 110 ? 1.897 10.703 0.932 1 95.44 110 PHE B O 1
ATOM 2816 N N . HIS B 1 111 ? 4.148 10.945 1.122 1 97 111 HIS B N 1
ATOM 2817 C CA . HIS B 1 111 ? 4.062 11.242 2.547 1 97 111 HIS B CA 1
ATOM 2818 C C . HIS B 1 111 ? 5.254 12.07 3.01 1 97 111 HIS B C 1
ATOM 2820 O O . HIS B 1 111 ? 6.398 11.617 2.93 1 97 111 HIS B O 1
ATOM 2826 N N . TYR B 1 112 ? 4.992 13.258 3.441 1 97.88 112 TYR B N 1
ATOM 2827 C CA . TYR B 1 112 ? 6.016 14.164 3.951 1 97.88 112 TYR B CA 1
ATOM 2828 C C . TYR B 1 112 ? 5.707 14.586 5.383 1 97.88 112 TYR B C 1
ATOM 2830 O O . TYR B 1 112 ? 4.547 14.578 5.797 1 97.88 112 TYR B O 1
ATOM 2838 N N . SER B 1 113 ? 6.758 14.891 6.086 1 98.19 113 SER B N 1
ATOM 2839 C CA . SER B 1 113 ? 6.527 15.312 7.465 1 98.19 113 SER B CA 1
ATOM 2840 C C . SER B 1 113 ? 7.551 16.359 7.895 1 98.19 113 SER B C 1
ATOM 2842 O O . SER B 1 113 ? 8.641 16.453 7.32 1 98.19 113 SER B O 1
ATOM 2844 N N . ALA B 1 114 ? 7.195 17.203 8.734 1 98.12 114 ALA B N 1
ATOM 2845 C CA . ALA B 1 114 ? 8.062 18.109 9.469 1 98.12 114 ALA B CA 1
ATOM 2846 C C . ALA B 1 114 ? 7.926 17.906 10.977 1 98.12 114 ALA B C 1
ATOM 2848 O O . ALA B 1 114 ? 6.812 17.844 11.5 1 98.12 114 ALA B O 1
ATOM 2849 N N . ASN B 1 115 ? 9.016 17.688 11.578 1 97.69 115 ASN B N 1
ATOM 2850 C CA . ASN B 1 115 ? 9.055 17.594 13.039 1 97.69 115 ASN B CA 1
ATOM 2851 C C . ASN B 1 115 ? 9.711 18.828 13.664 1 97.69 115 ASN B C 1
ATOM 2853 O O . ASN B 1 115 ? 10.906 19.062 13.469 1 97.69 115 ASN B O 1
ATOM 2857 N N . VAL B 1 116 ? 8.969 19.562 14.461 1 98.31 116 VAL B N 1
ATOM 2858 C CA . VAL B 1 116 ? 9.438 20.859 14.961 1 98.31 116 VAL B CA 1
ATOM 2859 C C . VAL B 1 116 ? 9.578 20.797 16.484 1 98.31 116 VAL B C 1
ATOM 2861 O O . VAL B 1 116 ? 8.578 20.719 17.203 1 98.31 116 VAL B O 1
ATOM 2864 N N . SER B 1 117 ? 10.781 20.828 16.922 1 97.62 117 SER B N 1
ATOM 2865 C CA . SER B 1 117 ? 11.07 20.969 18.344 1 97.62 117 SER B CA 1
ATOM 2866 C C . SER B 1 117 ? 11.023 22.438 18.766 1 97.62 117 SER B C 1
ATOM 2868 O O . SER B 1 117 ? 10.969 23.328 17.922 1 97.62 117 SER B O 1
ATOM 2870 N N . PRO B 1 118 ? 11.039 22.656 20.094 1 97.44 118 PRO B N 1
ATOM 2871 C CA . PRO B 1 118 ? 11.086 24.047 20.562 1 97.44 118 PRO B CA 1
ATOM 2872 C C . PRO B 1 118 ? 12.297 24.812 20.016 1 97.44 118 PRO B C 1
ATOM 2874 O O . PRO B 1 118 ? 12.172 25.984 19.641 1 97.44 118 PRO B O 1
ATOM 2877 N N . SER B 1 119 ? 13.406 24.141 19.922 1 97.31 119 SER B N 1
ATOM 2878 C CA . SER B 1 119 ? 14.609 24.781 19.391 1 97.31 119 SER B CA 1
ATOM 2879 C C . SER B 1 119 ? 14.469 25.062 17.891 1 97.31 119 SER B C 1
ATOM 2881 O O . SER B 1 119 ? 14.82 26.156 17.438 1 97.31 119 SER B O 1
ATOM 2883 N N . ALA B 1 120 ? 13.969 24.094 17.156 1 96.88 120 ALA B N 1
ATOM 2884 C CA . ALA B 1 120 ? 13.758 24.297 15.719 1 96.88 120 ALA B CA 1
ATOM 2885 C C . ALA B 1 120 ? 12.75 25.406 15.461 1 96.88 120 ALA B C 1
ATOM 2887 O O . ALA B 1 120 ? 12.875 26.141 14.477 1 96.88 120 ALA B O 1
ATOM 2888 N N . TYR B 1 121 ? 11.789 25.531 16.391 1 97.81 121 TYR B N 1
ATOM 2889 C CA . TYR B 1 121 ? 10.766 26.547 16.234 1 97.81 121 TYR B CA 1
ATOM 2890 C C . TYR B 1 121 ? 11.359 27.953 16.344 1 97.81 121 TYR B C 1
ATOM 2892 O O . TYR B 1 121 ? 10.898 28.875 15.68 1 97.81 121 TYR B O 1
ATOM 2900 N N . GLU B 1 122 ? 12.336 28.094 17.172 1 97.31 122 GLU B N 1
ATOM 2901 C CA . GLU B 1 122 ? 12.969 29.391 17.312 1 97.31 122 GLU B CA 1
ATOM 2902 C C . GLU B 1 122 ? 13.539 29.891 15.984 1 97.31 122 GLU B C 1
ATOM 2904 O O . GLU B 1 122 ? 13.438 31.062 15.656 1 97.31 122 GLU B O 1
ATOM 2909 N N . ASP B 1 123 ? 14.07 28.969 15.242 1 96.75 123 ASP B N 1
ATOM 2910 C CA . ASP B 1 123 ? 14.578 29.312 13.922 1 96.75 123 ASP B CA 1
ATOM 2911 C C . ASP B 1 123 ? 13.445 29.734 12.992 1 96.75 123 ASP B C 1
ATOM 2913 O O . ASP B 1 123 ? 13.57 30.719 12.266 1 96.75 123 ASP B O 1
ATOM 2917 N N . ILE B 1 124 ? 12.359 29.016 13.023 1 96.62 124 ILE B N 1
ATOM 2918 C CA . ILE B 1 124 ? 11.203 29.312 12.188 1 96.62 124 ILE B CA 1
ATOM 2919 C C . ILE B 1 124 ? 10.625 30.672 12.578 1 96.62 124 ILE B C 1
ATOM 2921 O O . ILE B 1 124 ? 10.281 31.484 11.711 1 96.62 124 ILE B O 1
ATOM 2925 N N . LYS B 1 125 ? 10.508 30.859 13.891 1 96.69 125 LYS B N 1
ATOM 2926 C CA . LYS B 1 125 ? 9.984 32.094 14.438 1 96.69 125 LYS B CA 1
ATOM 2927 C C . LYS B 1 125 ? 10.781 33.312 13.938 1 96.69 125 LYS B C 1
ATOM 2929 O O . LYS B 1 125 ? 10.203 34.312 13.508 1 96.69 125 LYS B O 1
ATOM 2934 N N . GLU B 1 126 ? 12.062 33.156 13.977 1 96.12 126 GLU B N 1
ATOM 2935 C CA . GLU B 1 126 ? 12.945 34.219 13.508 1 96.12 126 GLU B CA 1
ATOM 2936 C C . GLU B 1 126 ? 12.844 34.406 12 1 96.12 126 GLU B C 1
ATOM 2938 O O . GLU B 1 126 ? 12.672 35.5 11.516 1 96.12 126 GLU B O 1
ATOM 2943 N N . ASP B 1 127 ? 12.859 33.312 11.258 1 94.19 127 ASP B N 1
ATOM 2944 C CA . ASP B 1 127 ? 12.867 33.344 9.797 1 94.19 127 ASP B CA 1
ATOM 2945 C C . ASP B 1 127 ? 11.562 33.938 9.25 1 94.19 127 ASP B C 1
ATOM 2947 O O . ASP B 1 127 ? 11.562 34.625 8.242 1 94.19 127 ASP B O 1
ATOM 2951 N N . CYS B 1 128 ? 10.414 33.625 9.93 1 93.06 128 CYS B N 1
ATOM 2952 C CA . CYS B 1 128 ? 9.109 34 9.414 1 93.06 128 CYS B CA 1
ATOM 2953 C C . CYS B 1 128 ? 8.562 35.219 10.148 1 93.06 128 CYS B C 1
ATOM 2955 O O . CYS B 1 128 ? 7.461 35.688 9.852 1 93.06 128 CYS B O 1
ATOM 2957 N N . GLY B 1 129 ? 9.344 35.719 11.086 1 96 129 GLY B N 1
ATOM 2958 C CA . GLY B 1 129 ? 8.922 36.906 11.82 1 96 129 GLY B CA 1
ATOM 2959 C C . GLY B 1 129 ? 7.676 36.688 12.648 1 96 129 GLY B C 1
ATOM 2960 O O . GLY B 1 129 ? 6.785 37.531 12.688 1 96 129 GLY B O 1
ATOM 2961 N N . LEU B 1 130 ? 7.613 35.531 13.266 1 95.25 130 LEU B N 1
ATOM 2962 C CA . LEU B 1 130 ? 6.449 35.219 14.086 1 95.25 130 LEU B CA 1
ATOM 2963 C C . LEU B 1 130 ? 6.574 35.844 15.477 1 95.25 130 LEU B C 1
ATOM 2965 O O . LEU B 1 130 ? 7.684 36 15.984 1 95.25 130 LEU B O 1
ATOM 2969 N N . VAL B 1 131 ? 5.395 36.094 16.109 1 95.19 131 VAL B N 1
ATOM 2970 C CA . VAL B 1 131 ? 5.406 36.719 17.438 1 95.19 131 VAL B CA 1
ATOM 2971 C C . VAL B 1 131 ? 4.867 35.719 18.469 1 95.19 131 VAL B C 1
ATOM 2973 O O . VAL B 1 131 ? 4.945 35.969 19.672 1 95.19 131 VAL B O 1
ATOM 2976 N N . VAL B 1 132 ? 4.375 34.688 18.078 1 96.31 132 VAL B N 1
ATOM 2977 C CA . VAL B 1 132 ? 3.797 33.719 19 1 96.31 132 VAL B CA 1
ATOM 2978 C C . VAL B 1 132 ? 4.867 32.719 19.438 1 96.31 132 VAL B C 1
ATOM 2980 O O . VAL B 1 132 ? 5.816 32.438 18.703 1 96.31 132 VAL B O 1
ATOM 2983 N N . ASP B 1 133 ? 4.711 32.125 20.672 1 96.69 133 ASP B N 1
ATOM 2984 C CA . ASP B 1 133 ? 5.68 31.172 21.203 1 96.69 133 ASP B CA 1
ATOM 2985 C C . ASP B 1 133 ? 5.336 29.75 20.766 1 96.69 133 ASP B C 1
ATOM 2987 O O . ASP B 1 133 ? 4.336 29.531 20.062 1 96.69 133 ASP B O 1
ATOM 2991 N N . PHE B 1 134 ? 6.223 28.781 21.109 1 97.81 134 PHE B N 1
ATOM 2992 C CA . PHE B 1 134 ? 6.086 27.391 20.703 1 97.81 134 PHE B CA 1
ATOM 2993 C C . PHE B 1 134 ? 4.789 26.781 21.234 1 97.81 134 PHE B C 1
ATOM 2995 O O . PHE B 1 134 ? 4.148 25.969 20.562 1 97.81 134 PHE B O 1
ATOM 3002 N N . ALA B 1 135 ? 4.328 27.156 22.344 1 95.62 135 ALA B N 1
ATOM 3003 C CA . ALA B 1 135 ? 3.1 26.641 22.953 1 95.62 135 ALA B CA 1
ATOM 3004 C C . ALA B 1 135 ? 1.89 26.969 22.078 1 95.62 135 ALA B C 1
ATOM 3006 O O . ALA B 1 135 ? 0.909 26.219 22.062 1 95.62 135 ALA B O 1
ATOM 3007 N N . SER B 1 136 ? 1.924 28.047 21.328 1 96.81 136 SER B N 1
ATOM 3008 C CA . SER B 1 136 ? 0.814 28.5 20.484 1 96.81 136 SER B CA 1
ATOM 3009 C C . SER B 1 136 ? 0.967 28.016 19.047 1 96.81 136 SER B C 1
ATOM 3011 O O . SER B 1 136 ? 0.093 28.25 18.219 1 96.81 136 SER B O 1
ATOM 3013 N N . PHE B 1 137 ? 2.039 27.344 18.828 1 97.62 137 PHE B N 1
ATOM 3014 C CA . PHE B 1 137 ? 2.373 26.953 17.453 1 97.62 137 PHE B CA 1
ATOM 3015 C C . PHE B 1 137 ? 1.307 26.031 16.891 1 97.62 137 PHE B C 1
ATOM 3017 O O . PHE B 1 137 ? 0.826 26.25 15.773 1 97.62 137 PHE B O 1
ATOM 3024 N N . PRO B 1 138 ? 0.813 24.984 17.609 1 97.5 138 PRO B N 1
ATOM 3025 C CA . PRO B 1 138 ? -0.242 24.125 17.078 1 97.5 138 PRO B CA 1
ATOM 3026 C C . PRO B 1 138 ? -1.503 24.891 16.703 1 97.5 138 PRO B C 1
ATOM 3028 O O . PRO B 1 138 ? -2.1 24.641 15.648 1 97.5 138 PRO B O 1
ATOM 3031 N N . ALA B 1 139 ? -1.865 25.812 17.547 1 97.06 139 ALA B N 1
ATOM 3032 C CA . ALA B 1 139 ? -3.047 26.641 17.281 1 97.06 139 ALA B CA 1
ATOM 3033 C C . ALA B 1 139 ? -2.854 27.484 16.031 1 97.06 139 ALA B C 1
ATOM 3035 O O . ALA B 1 139 ? -3.793 27.703 15.266 1 97.06 139 ALA B O 1
ATOM 3036 N N . LEU B 1 140 ? -1.706 28.031 15.906 1 97.75 140 LEU B N 1
ATOM 3037 C CA . LEU B 1 140 ? -1.372 28.797 14.719 1 97.75 140 LEU B CA 1
ATOM 3038 C C . LEU B 1 140 ? -1.525 27.953 13.461 1 97.75 140 LEU B C 1
ATOM 3040 O O . LEU B 1 140 ? -2.127 28.391 12.477 1 97.75 140 LEU B O 1
ATOM 3044 N N . LEU B 1 141 ? -0.975 26.734 13.5 1 98.06 141 LEU B N 1
ATOM 3045 C CA . LEU B 1 141 ? -1.064 25.828 12.375 1 98.06 141 LEU B CA 1
ATOM 3046 C C . LEU B 1 141 ? -2.52 25.531 12.016 1 98.06 141 LEU B C 1
ATOM 3048 O O . LEU B 1 141 ? -2.893 25.562 10.844 1 98.06 141 LEU B O 1
ATOM 3052 N N . LEU B 1 142 ? -3.277 25.297 13.031 1 97.94 142 LEU B N 1
ATOM 3053 C CA . LEU B 1 142 ? -4.691 25.016 12.82 1 97.94 142 LEU B CA 1
ATOM 3054 C C . LEU B 1 142 ? -5.387 26.203 12.148 1 97.94 142 LEU B C 1
ATOM 3056 O O . LEU B 1 142 ? -6.188 26.016 11.234 1 97.94 142 LEU B O 1
ATOM 3060 N N . LYS B 1 143 ? -5.098 27.312 12.633 1 97.88 143 LYS B N 1
ATOM 3061 C CA . LYS B 1 143 ? -5.688 28.531 12.062 1 97.88 143 LYS B CA 1
ATOM 3062 C C . LYS B 1 143 ? -5.316 28.672 10.586 1 97.88 143 LYS B C 1
ATOM 3064 O O . LYS B 1 143 ? -6.184 28.922 9.75 1 97.88 143 LYS B O 1
ATOM 3069 N N . LEU B 1 144 ? -4.078 28.531 10.289 1 97.88 144 LEU B N 1
ATOM 3070 C CA . LEU B 1 144 ? -3.598 28.672 8.922 1 97.88 144 LEU B CA 1
ATOM 3071 C C . LEU B 1 144 ? -4.246 27.641 8.008 1 97.88 144 LEU B C 1
ATOM 3073 O O . LEU B 1 144 ? -4.684 27.969 6.902 1 97.88 144 LEU B O 1
ATOM 3077 N N . LEU B 1 145 ? -4.336 26.422 8.461 1 98 145 LEU B N 1
ATOM 3078 C CA . LEU B 1 145 ? -4.938 25.344 7.684 1 98 145 LEU B CA 1
ATOM 3079 C C . LEU B 1 145 ? -6.41 25.625 7.418 1 98 145 LEU B C 1
ATOM 3081 O O . LEU B 1 145 ? -6.902 25.375 6.312 1 98 145 LEU B O 1
ATOM 3085 N N . ASN B 1 146 ? -7.09 26.141 8.391 1 97.94 146 ASN B N 1
ATOM 3086 C CA . ASN B 1 146 ? -8.5 26.5 8.203 1 97.94 146 ASN B CA 1
ATOM 3087 C C . ASN B 1 146 ? -8.664 27.625 7.203 1 97.94 146 ASN B C 1
ATOM 3089 O O . ASN B 1 146 ? -9.617 27.641 6.418 1 97.94 146 ASN B O 1
ATOM 3093 N N . LEU B 1 147 ? -7.77 28.547 7.273 1 97.81 147 LEU B N 1
ATOM 3094 C CA . LEU B 1 147 ? -7.828 29.672 6.352 1 97.81 147 LEU B CA 1
ATOM 3095 C C . LEU B 1 147 ? -7.676 29.203 4.906 1 97.81 147 LEU B C 1
ATOM 3097 O O . LEU B 1 147 ? -8.305 29.766 4 1 97.81 147 LEU B O 1
ATOM 3101 N N . LEU B 1 148 ? -6.871 28.172 4.656 1 97.44 148 LEU B N 1
ATOM 3102 C CA . LEU B 1 148 ? -6.695 27.641 3.314 1 97.44 148 LEU B CA 1
ATOM 3103 C C . LEU B 1 148 ? -8.016 27.094 2.771 1 97.44 148 LEU B C 1
ATOM 3105 O O . LEU B 1 148 ? -8.258 27.141 1.564 1 97.44 148 LEU B O 1
ATOM 3109 N N . VAL B 1 149 ? -8.773 26.547 3.637 1 97.69 149 VAL B N 1
ATOM 3110 C CA . VAL B 1 149 ? -10.031 25.922 3.24 1 97.69 149 VAL B CA 1
ATOM 3111 C C . VAL B 1 149 ? -11.117 27 3.109 1 97.69 149 VAL B C 1
ATOM 3113 O O . VAL B 1 149 ? -11.891 27 2.145 1 97.69 149 VAL B O 1
ATOM 3116 N N . GLU B 1 150 ? -11.141 27.922 4.004 1 97.62 150 GLU B N 1
ATOM 3117 C CA . GLU B 1 150 ? -12.234 28.875 4.102 1 97.62 150 GLU B CA 1
ATOM 3118 C C . GLU B 1 150 ? -12.055 30.016 3.105 1 97.62 150 GLU B C 1
ATOM 3120 O O . GLU B 1 150 ? -13.031 30.562 2.584 1 97.62 150 GLU B O 1
ATOM 3125 N N . GLN B 1 151 ? -10.836 30.422 2.912 1 97.69 151 GLN B N 1
ATOM 3126 C CA . GLN B 1 151 ? -10.547 31.562 2.051 1 97.69 151 GLN B CA 1
ATOM 3127 C C . GLN B 1 151 ? -9.438 31.219 1.052 1 97.69 151 GLN B C 1
ATOM 3129 O O . GLN B 1 151 ? -8.391 31.875 1.041 1 97.69 151 GLN B O 1
ATOM 3134 N N . PRO B 1 152 ? -9.672 30.344 0.099 1 94.19 152 PRO B N 1
ATOM 3135 C CA . PRO B 1 152 ? -8.633 29.875 -0.818 1 94.19 152 PRO B CA 1
ATOM 3136 C C . PRO B 1 152 ? -8.18 30.953 -1.796 1 94.19 152 PRO B C 1
ATOM 3138 O O . PRO B 1 152 ? -7.113 30.828 -2.408 1 94.19 152 PRO B O 1
ATOM 3141 N N . SER B 1 153 ? -8.961 31.984 -1.977 1 93.75 153 SER B N 1
ATOM 3142 C CA . SER B 1 153 ? -8.562 33.094 -2.863 1 93.75 153 SER B CA 1
ATOM 3143 C C . SER B 1 153 ? -7.559 34 -2.186 1 93.75 153 SER B C 1
ATOM 3145 O O . SER B 1 153 ? -6.766 34.656 -2.857 1 93.75 153 SER B O 1
ATOM 3147 N N . THR B 1 154 ? -7.648 34.031 -0.862 1 97 154 THR B N 1
ATOM 3148 C CA . THR B 1 154 ? -6.824 34.969 -0.087 1 97 154 THR B CA 1
ATOM 3149 C C . THR B 1 154 ? -5.586 34.25 0.453 1 97 154 THR B C 1
ATOM 3151 O O . THR B 1 154 ? -4.504 34.844 0.517 1 97 154 THR B O 1
ATOM 3154 N N . TYR B 1 155 ? -5.77 33.031 0.875 1 97.56 155 TYR B N 1
ATOM 3155 C CA . TYR B 1 155 ? -4.684 32.281 1.472 1 97.56 155 TYR B CA 1
ATOM 3156 C C . TYR B 1 155 ? -4.316 31.078 0.599 1 97.56 155 TYR B C 1
ATOM 3158 O O . TYR B 1 155 ? -5.191 30.422 0.027 1 97.56 155 TYR B O 1
ATOM 3166 N N . LEU B 1 156 ? -3.004 30.844 0.544 1 95.5 156 LEU B N 1
ATOM 3167 C CA . LEU B 1 156 ? -2.494 29.797 -0.335 1 95.5 156 LEU B CA 1
ATOM 3168 C C . LEU B 1 156 ? -1.523 28.875 0.408 1 95.5 156 LEU B C 1
ATOM 3170 O O . LEU B 1 156 ? -0.681 29.359 1.172 1 95.5 156 LEU B O 1
ATOM 3174 N N . GLY B 1 157 ? -1.716 27.625 0.213 1 97.31 157 GLY B N 1
ATOM 3175 C CA . GLY B 1 157 ? -0.723 26.641 0.624 1 97.31 157 GLY B CA 1
ATOM 3176 C C . GLY B 1 157 ? 0.132 26.141 -0.525 1 97.31 157 GLY B C 1
ATOM 3177 O O . GLY B 1 157 ? -0.391 25.766 -1.573 1 97.31 157 GLY B O 1
ATOM 3178 N N . LEU B 1 158 ? 1.424 26.172 -0.291 1 96.19 158 LEU B N 1
ATOM 3179 C CA . LEU B 1 158 ? 2.346 25.766 -1.345 1 96.19 158 LEU B CA 1
ATOM 3180 C C . LEU B 1 158 ? 3.314 24.703 -0.84 1 96.19 158 LEU B C 1
ATOM 3182 O O . LEU B 1 158 ? 3.898 24.844 0.236 1 96.19 158 LEU B O 1
ATOM 3186 N N . LEU B 1 159 ? 3.459 23.672 -1.555 1 96.69 159 LEU B N 1
ATOM 3187 C CA . LEU B 1 159 ? 4.48 22.656 -1.304 1 96.69 159 LEU B CA 1
ATOM 3188 C C . LEU B 1 159 ? 5.5 22.625 -2.439 1 96.69 159 LEU B C 1
ATOM 3190 O O . LEU B 1 159 ? 5.16 22.266 -3.568 1 96.69 159 LEU B O 1
ATOM 3194 N N . VAL B 1 160 ? 6.633 22.938 -2.125 1 94.62 160 VAL B N 1
ATOM 3195 C CA . VAL B 1 160 ? 7.699 22.969 -3.119 1 94.62 160 VAL B CA 1
ATOM 3196 C C . VAL B 1 160 ? 8.602 21.734 -2.938 1 94.62 160 VAL B C 1
ATOM 3198 O O . VAL B 1 160 ? 9.305 21.625 -1.936 1 94.62 160 VAL B O 1
ATOM 3201 N N . LEU B 1 161 ? 8.641 20.922 -3.924 1 93.06 161 LEU B N 1
ATOM 3202 C CA . LEU B 1 161 ? 9.492 19.719 -3.887 1 93.06 161 LEU B CA 1
ATOM 3203 C C . LEU B 1 161 ? 10.875 20.031 -4.445 1 93.06 161 LEU B C 1
ATOM 3205 O O . LEU B 1 161 ? 11 20.609 -5.523 1 93.06 161 LEU B O 1
ATOM 3209 N N . ARG B 1 162 ? 11.797 19.578 -3.693 1 90.12 162 ARG B N 1
ATOM 3210 C CA . ARG B 1 162 ? 13.164 19.875 -4.094 1 90.12 162 ARG B CA 1
ATOM 3211 C C . ARG B 1 162 ? 13.844 18.625 -4.676 1 90.12 162 ARG B C 1
ATOM 3213 O O . ARG B 1 162 ? 13.375 17.516 -4.48 1 90.12 162 ARG B O 1
ATOM 3220 N N . ALA B 1 163 ? 14.961 18.828 -5.281 1 84.75 163 ALA B N 1
ATOM 3221 C CA . ALA B 1 163 ? 15.672 17.766 -5.984 1 84.75 163 ALA B CA 1
ATOM 3222 C C . ALA B 1 163 ? 16.266 16.766 -4.996 1 84.75 163 ALA B C 1
ATOM 3224 O O . ALA B 1 163 ? 16.406 15.586 -5.312 1 84.75 163 ALA B O 1
ATOM 3225 N N . ASP B 1 164 ? 16.609 17.266 -3.795 1 86.25 164 ASP B N 1
ATOM 3226 C CA . ASP B 1 164 ? 17.266 16.406 -2.814 1 86.25 164 ASP B CA 1
ATOM 3227 C C . ASP B 1 164 ? 16.234 15.547 -2.074 1 86.25 164 ASP B C 1
ATOM 3229 O O . ASP B 1 164 ? 16.594 14.812 -1.149 1 86.25 164 ASP B O 1
ATOM 3233 N N . GLY B 1 165 ? 15.039 15.648 -2.477 1 87 165 GLY B N 1
ATOM 3234 C CA . GLY B 1 165 ? 13.992 14.836 -1.863 1 87 165 GLY B CA 1
ATOM 3235 C C . GLY B 1 165 ? 13.281 15.547 -0.724 1 87 165 GLY B C 1
ATOM 3236 O O . GLY B 1 165 ? 12.281 15.047 -0.208 1 87 165 GLY B O 1
ATOM 3237 N N . SER B 1 166 ? 13.812 16.688 -0.35 1 93.5 166 SER B N 1
ATOM 3238 C CA . SER B 1 166 ? 13.156 17.5 0.678 1 93.5 166 SER B CA 1
ATOM 3239 C C . SER B 1 166 ? 12.055 18.359 0.079 1 93.5 166 SER B C 1
ATOM 3241 O O . SER B 1 166 ? 11.859 18.375 -1.137 1 93.5 166 SER B O 1
ATOM 3243 N N . ALA B 1 167 ? 11.273 18.969 0.968 1 96.25 167 ALA B N 1
ATOM 3244 C CA . ALA B 1 167 ? 10.219 19.875 0.522 1 96.25 167 ALA B CA 1
ATOM 3245 C C . ALA B 1 167 ? 10.047 21.047 1.49 1 96.25 167 ALA B C 1
ATOM 3247 O O . ALA B 1 167 ? 10.555 21 2.615 1 96.25 167 ALA B O 1
ATOM 3248 N N . VAL B 1 168 ? 9.469 22.094 0.984 1 96.69 168 VAL B N 1
ATOM 3249 C CA . VAL B 1 168 ? 9.117 23.234 1.814 1 96.69 168 VAL B CA 1
ATOM 3250 C C . VAL B 1 168 ? 7.609 23.484 1.732 1 96.69 168 VAL B C 1
ATOM 3252 O O . VAL B 1 168 ? 7.055 23.609 0.639 1 96.69 168 VAL B O 1
ATOM 3255 N N . LEU B 1 169 ? 7.016 23.484 2.824 1 97.69 169 LEU B N 1
ATOM 3256 C CA . LEU B 1 169 ? 5.609 23.859 2.918 1 97.69 169 LEU B CA 1
ATOM 3257 C C . LEU B 1 169 ? 5.465 25.328 3.305 1 97.69 169 LEU B C 1
ATOM 3259 O O . LEU B 1 169 ? 5.949 25.75 4.355 1 97.69 169 LEU B O 1
ATOM 3263 N N . GLU B 1 170 ? 4.738 26.031 2.43 1 97.12 170 GLU B N 1
ATOM 3264 C CA . GLU B 1 170 ? 4.609 27.484 2.641 1 97.12 170 GLU B CA 1
ATOM 3265 C C . GLU B 1 170 ? 3.141 27.891 2.725 1 97.12 170 GLU B C 1
ATOM 3267 O O . GLU B 1 170 ? 2.326 27.484 1.898 1 97.12 170 GLU B O 1
ATOM 3272 N N . PHE B 1 171 ? 2.844 28.609 3.789 1 98 171 PHE B N 1
ATOM 3273 C CA . PHE B 1 171 ? 1.567 29.312 3.908 1 98 171 PHE B CA 1
ATOM 3274 C C . PHE B 1 171 ? 1.706 30.766 3.506 1 98 171 PHE B C 1
ATOM 3276 O O . PHE B 1 171 ? 2.508 31.5 4.086 1 98 171 PHE B O 1
ATOM 3283 N N . ALA B 1 172 ? 0.891 31.078 2.512 1 97.38 172 ALA B N 1
ATOM 3284 C CA . ALA B 1 172 ? 1.037 32.438 2.002 1 97.38 172 ALA B CA 1
ATOM 3285 C C . ALA B 1 172 ? -0.311 33.156 1.949 1 97.38 172 ALA B C 1
ATOM 3287 O O . ALA B 1 172 ? -1.357 32.5 1.843 1 97.38 172 ALA B O 1
ATOM 3288 N N . GLN B 1 173 ? -0.311 34.406 2.162 1 97 173 GLN B N 1
ATOM 3289 C CA . GLN B 1 173 ? -1.472 35.25 1.973 1 97 173 GLN B CA 1
ATOM 3290 C C . GLN B 1 173 ? -1.341 36.094 0.697 1 97 173 GLN B C 1
ATOM 3292 O O . GLN B 1 173 ? -0.303 36.719 0.458 1 97 173 GLN B O 1
ATOM 3297 N N . ASN B 1 174 ? -2.332 36 -0.076 1 94.5 174 ASN B N 1
ATOM 3298 C CA . ASN B 1 174 ? -2.377 36.844 -1.279 1 94.5 174 ASN B CA 1
ATOM 3299 C C . ASN B 1 174 ? -2.791 38.281 -0.962 1 94.5 174 ASN B C 1
ATOM 3301 O O . ASN B 1 174 ? -3.963 38.531 -0.692 1 94.5 174 ASN B O 1
ATOM 3305 N N . LEU B 1 175 ? -1.848 39.062 -0.988 1 92 175 LEU B N 1
ATOM 3306 C CA . LEU B 1 175 ? -2.141 40.5 -0.86 1 92 175 LEU B CA 1
ATOM 3307 C C . LEU B 1 175 ? -2.459 41.094 -2.219 1 92 175 LEU B C 1
ATOM 3309 O O . LEU B 1 175 ? -2.555 40.375 -3.221 1 92 175 LEU B O 1
ATOM 3313 N N . GLU B 1 176 ? -2.863 42.375 -2.291 1 90.19 176 GLU B N 1
ATOM 3314 C CA . GLU B 1 176 ? -3.287 43.062 -3.516 1 90.19 176 GLU B CA 1
ATOM 3315 C C . GLU B 1 176 ? -2.207 42.969 -4.59 1 90.19 176 GLU B C 1
ATOM 3317 O O . GLU B 1 176 ? -2.502 42.719 -5.758 1 90.19 176 GLU B O 1
ATOM 3322 N N . PHE B 1 177 ? -0.958 43.094 -4.199 1 91.44 177 PHE B N 1
ATOM 3323 C CA . PHE B 1 177 ? 0.087 43.25 -5.207 1 91.44 177 PHE B CA 1
ATOM 3324 C C . PHE B 1 177 ? 1.146 42.156 -5.059 1 91.44 177 PHE B C 1
ATOM 3326 O O . PHE B 1 177 ? 2.051 42.062 -5.887 1 91.44 177 PHE B O 1
ATOM 3333 N N . LYS B 1 178 ? 1.06 41.344 -4.004 1 91.06 178 LYS B N 1
ATOM 3334 C CA . LYS B 1 178 ? 2.059 40.312 -3.805 1 91.06 178 LYS B CA 1
ATOM 3335 C C . LYS B 1 178 ? 1.543 39.219 -2.854 1 91.06 178 LYS B C 1
ATOM 3337 O O . LYS B 1 178 ? 0.559 39.438 -2.143 1 91.06 178 LYS B O 1
ATOM 3342 N N . ALA B 1 179 ? 2.297 38.094 -2.896 1 89.69 179 ALA B N 1
ATOM 3343 C CA . ALA B 1 179 ? 2.037 37.031 -1.921 1 89.69 179 ALA B CA 1
ATOM 3344 C C . ALA B 1 179 ? 2.998 37.125 -0.739 1 89.69 179 ALA B C 1
ATOM 3346 O O . ALA B 1 179 ? 4.207 37.281 -0.924 1 89.69 179 ALA B O 1
ATOM 3347 N N . MET B 1 180 ? 2.432 37.156 0.463 1 94.69 180 MET B N 1
ATOM 3348 C CA . MET B 1 180 ? 3.248 37.219 1.674 1 94.69 180 MET B CA 1
ATOM 3349 C C . MET B 1 180 ? 3.334 35.844 2.328 1 94.69 180 MET B C 1
ATOM 3351 O O . MET B 1 180 ? 2.311 35.188 2.57 1 94.69 180 MET B O 1
ATOM 3355 N N . SER B 1 181 ? 4.547 35.469 2.625 1 94.5 181 SER B N 1
ATOM 3356 C CA . SER B 1 181 ? 4.742 34.188 3.344 1 94.5 181 SER B CA 1
ATOM 3357 C C . SER B 1 181 ? 4.438 34.344 4.828 1 94.5 181 SER B C 1
ATOM 3359 O O . SER B 1 181 ? 5 35.219 5.492 1 94.5 181 SER B O 1
ATOM 3361 N N . LEU B 1 182 ? 3.527 33.594 5.316 1 97.06 182 LEU B N 1
ATOM 3362 C CA . LEU B 1 182 ? 3.15 33.656 6.727 1 97.06 182 LEU B CA 1
ATOM 3363 C C . LEU B 1 182 ? 3.953 32.625 7.535 1 97.06 182 LEU B C 1
ATOM 3365 O O . LEU B 1 182 ? 4.344 32.906 8.672 1 97.06 182 LEU B O 1
ATOM 3369 N N . LEU B 1 183 ? 4.176 31.516 6.98 1 97.69 183 LEU B N 1
ATOM 3370 C CA . LEU B 1 183 ? 4.887 30.422 7.617 1 97.69 183 LEU B CA 1
ATOM 3371 C C . LEU B 1 183 ? 5.531 29.516 6.578 1 97.69 183 LEU B C 1
ATOM 3373 O O . LEU B 1 183 ? 4.914 29.188 5.559 1 97.69 183 LEU B O 1
ATOM 3377 N N . SER B 1 184 ? 6.73 29.188 6.863 1 97.12 184 SER B N 1
ATOM 3378 C CA . SER B 1 184 ? 7.469 28.266 6.004 1 97.12 184 SER B CA 1
ATOM 3379 C C . SER B 1 184 ? 8.164 27.188 6.824 1 97.12 184 SER B C 1
ATOM 3381 O O . SER B 1 184 ? 8.797 27.484 7.844 1 97.12 184 SER B O 1
ATOM 3383 N N . MET B 1 185 ? 8.016 25.953 6.363 1 96 185 MET B N 1
ATOM 3384 C CA . MET B 1 185 ? 8.625 24.859 7.105 1 96 185 MET B CA 1
ATOM 3385 C C . MET B 1 185 ? 9.258 23.844 6.152 1 96 185 MET B C 1
ATOM 3387 O O . MET B 1 185 ? 8.672 23.5 5.121 1 96 185 MET B O 1
ATOM 3391 N N . ARG B 1 186 ? 10.336 23.359 6.609 1 96.44 186 ARG B N 1
ATOM 3392 C CA . ARG B 1 186 ? 11 22.297 5.859 1 96.44 186 ARG B CA 1
ATOM 3393 C C . ARG B 1 186 ? 10.375 20.938 6.168 1 96.44 186 ARG B C 1
ATOM 3395 O O . ARG B 1 186 ? 10.102 20.625 7.328 1 96.44 186 ARG B O 1
ATOM 3402 N N . MET B 1 187 ? 10.18 20.234 5.07 1 97.62 187 MET B N 1
ATOM 3403 C CA . MET B 1 187 ? 9.609 18.891 5.215 1 97.62 187 MET B CA 1
ATOM 3404 C C . MET B 1 187 ? 10.547 17.844 4.633 1 97.62 187 MET B C 1
ATOM 3406 O O . MET B 1 187 ? 11.375 18.141 3.773 1 97.62 187 MET B O 1
ATOM 3410 N N . GLU B 1 188 ? 10.398 16.703 5.188 1 97.31 188 GLU B N 1
ATOM 3411 C CA . GLU B 1 188 ? 11.156 15.547 4.691 1 97.31 188 GLU B CA 1
ATOM 3412 C C . GLU B 1 188 ? 10.234 14.391 4.34 1 97.31 188 GLU B C 1
ATOM 3414 O O . GLU B 1 188 ? 9.188 14.203 4.973 1 97.31 188 GLU B O 1
ATOM 3419 N N . ALA B 1 189 ? 10.695 13.719 3.33 1 96.25 189 ALA B N 1
ATOM 3420 C CA . ALA B 1 189 ? 9.953 12.492 3.025 1 96.25 189 ALA B CA 1
ATOM 3421 C C . ALA B 1 189 ? 9.992 11.516 4.195 1 96.25 189 ALA B C 1
ATOM 3423 O O . ALA B 1 189 ? 11.047 11.312 4.801 1 96.25 189 ALA B O 1
ATOM 3424 N N . VAL B 1 190 ? 8.859 10.992 4.512 1 96.5 190 VAL B N 1
ATOM 3425 C CA . VAL B 1 190 ? 8.789 10 5.578 1 96.5 190 VAL B CA 1
ATOM 3426 C C . VAL B 1 190 ? 9.523 8.734 5.156 1 96.5 190 VAL B C 1
ATOM 3428 O O . VAL B 1 190 ? 9.445 8.32 3.998 1 96.5 190 VAL B O 1
ATOM 3431 N N . PRO B 1 191 ? 10.273 8.148 6.066 1 94.56 191 PRO B N 1
ATOM 3432 C CA . PRO B 1 191 ? 11.008 6.922 5.734 1 94.56 191 PRO B CA 1
ATOM 3433 C C . PRO B 1 191 ? 10.094 5.82 5.203 1 94.56 191 PRO B C 1
ATOM 3435 O O . PRO B 1 191 ? 8.945 5.691 5.645 1 94.56 191 PRO B O 1
ATOM 3438 N N . GLN B 1 192 ? 10.656 5.02 4.414 1 92.38 192 GLN B N 1
ATOM 3439 C CA . GLN B 1 192 ? 9.906 3.994 3.697 1 92.38 192 GLN B CA 1
ATOM 3440 C C . GLN B 1 192 ? 9.211 3.043 4.668 1 92.38 192 GLN B C 1
ATOM 3442 O O . GLN B 1 192 ? 8.062 2.658 4.449 1 92.38 192 GLN B O 1
ATOM 3447 N N . ALA B 1 193 ? 9.891 2.646 5.68 1 91.81 193 ALA B N 1
ATOM 3448 C CA . ALA B 1 193 ? 9.312 1.728 6.652 1 91.81 193 ALA B CA 1
ATOM 3449 C C . ALA B 1 193 ? 8.047 2.311 7.273 1 91.81 193 ALA B C 1
ATOM 3451 O O . ALA B 1 193 ? 7.051 1.605 7.438 1 91.81 193 ALA B O 1
ATOM 3452 N N . MET B 1 194 ? 8.039 3.541 7.547 1 94.12 194 MET B N 1
ATOM 3453 C CA . MET B 1 194 ? 6.883 4.203 8.133 1 94.12 194 MET B CA 1
ATOM 3454 C C . MET B 1 194 ? 5.773 4.371 7.098 1 94.12 194 MET B C 1
ATOM 3456 O O . MET B 1 194 ? 4.594 4.195 7.414 1 94.12 194 MET B O 1
ATOM 3460 N N . VAL B 1 195 ? 6.156 4.73 5.883 1 95.88 195 VAL B N 1
ATOM 3461 C CA . VAL B 1 195 ? 5.18 4.879 4.809 1 95.88 195 VAL B CA 1
ATOM 3462 C C . VAL B 1 195 ? 4.441 3.561 4.594 1 95.88 195 VAL B C 1
ATOM 3464 O O . VAL B 1 195 ? 3.221 3.545 4.418 1 95.88 195 VAL B O 1
ATOM 3467 N N . ARG B 1 196 ? 5.16 2.461 4.648 1 94.62 196 ARG B N 1
ATOM 3468 C CA . ARG B 1 196 ? 4.531 1.152 4.504 1 94.62 196 ARG B CA 1
ATOM 3469 C C . ARG B 1 196 ? 3.482 0.924 5.586 1 94.62 196 ARG B C 1
ATOM 3471 O O . ARG B 1 196 ? 2.416 0.367 5.32 1 94.62 196 ARG B O 1
ATOM 3478 N N . GLY B 1 197 ? 3.854 1.379 6.77 1 94.62 197 GLY B N 1
ATOM 3479 C CA . GLY B 1 197 ? 2.891 1.295 7.855 1 94.62 197 GLY B CA 1
ATOM 3480 C C . GLY B 1 197 ? 1.626 2.092 7.598 1 94.62 197 GLY B C 1
ATOM 3481 O O . GLY B 1 197 ? 0.518 1.599 7.812 1 94.62 197 GLY B O 1
ATOM 3482 N N . TYR B 1 198 ? 1.764 3.221 7.109 1 95.5 198 TYR B N 1
ATOM 3483 C CA . TYR B 1 198 ? 0.62 4.074 6.812 1 95.5 198 TYR B CA 1
ATOM 3484 C C . TYR B 1 198 ? -0.228 3.486 5.691 1 95.5 198 TYR B C 1
ATOM 3486 O O . TYR B 1 198 ? -1.459 3.5 5.766 1 95.5 198 TYR B O 1
ATOM 3494 N N . VAL B 1 199 ? 0.448 3.053 4.695 1 95.5 199 VAL B N 1
ATOM 3495 C CA . VAL B 1 199 ? -0.255 2.469 3.557 1 95.5 199 VAL B CA 1
ATOM 3496 C C . VAL B 1 199 ? -1.045 1.243 4.012 1 95.5 199 VAL B C 1
ATOM 3498 O O . VAL B 1 199 ? -2.207 1.071 3.635 1 95.5 199 VAL B O 1
ATOM 3501 N N . THR B 1 200 ? -0.409 0.407 4.789 1 94.44 200 THR B N 1
ATOM 3502 C CA . THR B 1 200 ? -1.086 -0.765 5.332 1 94.44 200 THR B CA 1
ATOM 3503 C C . THR B 1 200 ? -2.309 -0.352 6.148 1 94.44 200 THR B C 1
ATOM 3505 O O . THR B 1 200 ? -3.385 -0.935 6.004 1 94.44 200 THR B O 1
ATOM 3508 N N . MET B 1 201 ? -2.137 0.618 6.965 1 93.75 201 MET B N 1
ATOM 3509 C CA . MET B 1 201 ? -3.236 1.122 7.785 1 93.75 201 MET B CA 1
ATOM 3510 C C . MET B 1 201 ? -4.387 1.608 6.91 1 93.75 201 MET B C 1
ATOM 3512 O O . MET B 1 201 ? -5.551 1.297 7.18 1 93.75 201 MET B O 1
ATOM 3516 N N . ARG B 1 202 ? -4.039 2.367 5.945 1 94 202 ARG B N 1
ATOM 3517 C CA . ARG B 1 202 ? -5.055 2.885 5.039 1 94 202 ARG B CA 1
ATOM 3518 C C . ARG B 1 202 ? -5.77 1.749 4.312 1 94 202 ARG B C 1
ATOM 3520 O O . ARG B 1 202 ? -6.996 1.765 4.18 1 94 202 ARG B O 1
ATOM 3527 N N . HIS B 1 203 ? -4.984 0.84 3.85 1 94.19 203 HIS B N 1
ATOM 3528 C CA . HIS B 1 203 ? -5.551 -0.312 3.158 1 94.19 203 HIS B CA 1
ATOM 3529 C C . HIS B 1 203 ? -6.5 -1.087 4.066 1 94.19 203 HIS B C 1
ATOM 3531 O O . HIS B 1 203 ? -7.609 -1.437 3.658 1 94.19 203 HIS B O 1
ATOM 3537 N N . ASN B 1 204 ? -6.082 -1.33 5.246 1 94.19 204 ASN B N 1
ATOM 3538 C CA . ASN B 1 204 ? -6.906 -2.061 6.199 1 94.19 204 ASN B CA 1
ATOM 3539 C C . ASN B 1 204 ? -8.188 -1.297 6.531 1 94.19 204 ASN B C 1
ATOM 3541 O O . ASN B 1 204 ? -9.242 -1.901 6.723 1 94.19 204 ASN B O 1
ATOM 3545 N N . SER B 1 205 ? -8.078 -0.052 6.609 1 94.19 205 SER B N 1
ATOM 3546 C CA . SER B 1 205 ? -9.258 0.77 6.875 1 94.19 205 SER B CA 1
ATOM 3547 C C . SER B 1 205 ? -10.305 0.6 5.781 1 94.19 205 SER B C 1
ATOM 3549 O O . SER B 1 205 ? -11.5 0.483 6.074 1 94.19 205 SER B O 1
ATOM 3551 N N . VAL B 1 206 ? -9.875 0.597 4.586 1 94.31 206 VAL B N 1
ATOM 3552 C CA . VAL B 1 206 ? -10.797 0.438 3.469 1 94.31 206 VAL B CA 1
ATOM 3553 C C . VAL B 1 206 ? -11.383 -0.973 3.475 1 94.31 206 VAL B C 1
ATOM 3555 O O . VAL B 1 206 ? -12.562 -1.165 3.18 1 94.31 206 VAL B O 1
ATOM 3558 N N . LEU B 1 207 ? -10.57 -1.958 3.807 1 94.75 207 LEU B N 1
ATOM 3559 C CA . LEU B 1 207 ? -11.047 -3.332 3.92 1 94.75 207 LEU B CA 1
ATOM 3560 C C . LEU B 1 207 ? -12.148 -3.438 4.973 1 94.75 207 LEU B C 1
ATOM 3562 O O . LEU B 1 207 ? -13.164 -4.098 4.746 1 94.75 207 LEU B O 1
ATOM 3566 N N . GLU B 1 208 ? -11.883 -2.809 6.055 1 95.75 208 GLU B N 1
ATOM 3567 C CA . GLU B 1 208 ? -12.875 -2.809 7.125 1 95.75 208 GLU B CA 1
ATOM 3568 C C . GLU B 1 208 ? -14.18 -2.148 6.672 1 95.75 208 GLU B C 1
ATOM 3570 O O . GLU B 1 208 ? -15.266 -2.645 6.965 1 95.75 208 GLU B O 1
ATOM 3575 N N . ARG B 1 209 ? -14.055 -1.079 6.004 1 96.62 209 ARG B N 1
ATOM 3576 C CA . ARG B 1 209 ? -15.227 -0.395 5.48 1 96.62 209 ARG B CA 1
ATOM 3577 C C . ARG B 1 209 ? -16 -1.292 4.52 1 96.62 209 ARG B C 1
ATOM 3579 O O . ARG B 1 209 ? -17.234 -1.331 4.551 1 96.62 209 ARG B O 1
ATOM 3586 N N . CYS B 1 210 ? -15.312 -1.961 3.699 1 96.5 210 CYS B N 1
ATOM 3587 C CA . CYS B 1 210 ? -15.938 -2.898 2.773 1 96.5 210 CYS B CA 1
ATOM 3588 C C . CYS B 1 210 ? -16.703 -3.979 3.527 1 96.5 210 CYS B C 1
ATOM 3590 O O . CYS B 1 210 ? -17.844 -4.305 3.172 1 96.5 210 CYS B O 1
ATOM 3592 N N . ALA B 1 211 ? -16.062 -4.469 4.477 1 96.44 211 ALA B N 1
ATOM 3593 C CA . ALA B 1 211 ? -16.688 -5.512 5.281 1 96.44 211 ALA B CA 1
ATOM 3594 C C . ALA B 1 211 ? -17.969 -4.996 5.941 1 96.44 211 ALA B C 1
ATOM 3596 O O . ALA B 1 211 ? -18.969 -5.707 6.004 1 96.44 211 ALA B O 1
ATOM 3597 N N . GLU B 1 212 ? -17.906 -3.805 6.441 1 97.12 212 GLU B N 1
ATOM 3598 C CA . GLU B 1 212 ? -19.062 -3.176 7.059 1 97.12 212 GLU B CA 1
ATOM 3599 C C . GLU B 1 212 ? -20.203 -3.016 6.055 1 97.12 212 GLU B C 1
ATOM 3601 O O . GLU B 1 212 ? -21.359 -3.305 6.371 1 97.12 212 GLU B O 1
ATOM 3606 N N . LEU B 1 213 ? -19.875 -2.535 4.926 1 96.81 213 LEU B N 1
ATOM 3607 C CA . LEU B 1 213 ? -20.875 -2.328 3.881 1 96.81 213 LEU B CA 1
ATOM 3608 C C . LEU B 1 213 ? -21.484 -3.654 3.451 1 96.81 213 LEU B C 1
ATOM 3610 O O . LEU B 1 213 ? -22.703 -3.734 3.223 1 96.81 213 LEU B O 1
ATOM 3614 N N . GLU B 1 214 ? -20.703 -4.66 3.34 1 97 214 GLU B N 1
ATOM 3615 C CA . GLU B 1 214 ? -21.188 -5.988 2.992 1 97 214 GLU B CA 1
ATOM 3616 C C . GLU B 1 214 ? -22.156 -6.512 4.043 1 97 214 GLU B C 1
ATOM 3618 O O . GLU B 1 214 ? -23.203 -7.086 3.709 1 97 214 GLU B O 1
ATOM 3623 N N . ALA B 1 215 ? -21.781 -6.324 5.246 1 96.81 215 ALA B N 1
ATOM 3624 C CA . ALA B 1 215 ? -22.641 -6.75 6.348 1 96.81 215 ALA B CA 1
ATOM 3625 C C . ALA B 1 215 ? -23.969 -5.996 6.328 1 96.81 215 ALA B C 1
ATOM 3627 O O . ALA B 1 215 ? -25.031 -6.59 6.523 1 96.81 215 ALA B O 1
ATOM 3628 N N . GLU B 1 216 ? -23.891 -4.727 6.125 1 95.56 216 GLU B N 1
ATOM 3629 C CA . GLU B 1 216 ? -25.094 -3.904 6.051 1 95.56 216 GLU B CA 1
ATOM 3630 C C . GLU B 1 216 ? -25.984 -4.344 4.895 1 95.56 216 GLU B C 1
ATOM 3632 O O . GLU B 1 216 ? -27.203 -4.418 5.043 1 95.56 216 GLU B O 1
ATOM 3637 N N . LEU B 1 217 ? -25.422 -4.566 3.783 1 95.12 217 LEU B N 1
ATOM 3638 C CA . LEU B 1 217 ? -26.156 -5.004 2.605 1 95.12 217 LEU B CA 1
ATOM 3639 C C . LEU B 1 217 ? -26.828 -6.352 2.85 1 95.12 217 LEU B C 1
ATOM 3641 O O . LEU B 1 217 ? -27.984 -6.559 2.463 1 95.12 217 LEU B O 1
ATOM 3645 N N . PHE B 1 218 ? -26.062 -7.172 3.453 1 95.06 218 PHE B N 1
ATOM 3646 C CA . PHE B 1 218 ? -26.609 -8.492 3.77 1 95.06 218 PHE B CA 1
ATOM 3647 C C . PHE B 1 218 ? -27.812 -8.375 4.699 1 95.06 218 PHE B C 1
ATOM 3649 O O . PHE B 1 218 ? -28.828 -9.016 4.473 1 95.06 218 PHE B O 1
ATOM 3656 N N . GLU B 1 219 ? -27.672 -7.574 5.691 1 93.06 219 GLU B N 1
ATOM 3657 C CA . GLU B 1 219 ? -28.75 -7.363 6.645 1 93.06 219 GLU B CA 1
ATOM 3658 C C . GLU B 1 219 ? -29.969 -6.766 5.961 1 93.06 219 GLU B C 1
ATOM 3660 O O . GLU B 1 219 ? -31.109 -7.207 6.203 1 93.06 219 GLU B O 1
ATOM 3665 N N . LEU B 1 220 ? -29.797 -5.844 5.18 1 91.81 220 LEU B N 1
ATOM 3666 C CA . LEU B 1 220 ? -30.906 -5.191 4.484 1 91.81 220 LEU B CA 1
ATOM 3667 C C . LEU B 1 220 ? -31.594 -6.156 3.523 1 91.81 220 LEU B C 1
ATOM 3669 O O . LEU B 1 220 ? -32.812 -6.176 3.43 1 91.81 220 LEU B O 1
ATOM 3673 N N . ARG B 1 221 ? -30.828 -6.922 2.857 1 91.19 221 ARG B N 1
ATOM 3674 C CA . ARG B 1 221 ? -31.391 -7.914 1.944 1 91.19 221 ARG B CA 1
ATOM 3675 C C . ARG B 1 221 ? -32.219 -8.938 2.699 1 91.19 221 ARG B C 1
ATOM 3677 O O . ARG B 1 221 ? -33.312 -9.336 2.234 1 91.19 221 ARG B O 1
ATOM 3684 N N . SER B 1 222 ? -31.672 -9.336 3.799 1 90.88 222 SER B N 1
ATOM 3685 C CA . SER B 1 222 ? -32.406 -10.289 4.625 1 90.88 222 SER B CA 1
ATOM 3686 C C . SER B 1 222 ? -33.719 -9.703 5.105 1 90.88 222 SER B C 1
ATOM 3688 O O . SER B 1 222 ? -34.75 -10.391 5.109 1 90.88 222 SER B O 1
ATOM 3690 N N . LEU B 1 223 ? -33.688 -8.469 5.445 1 86.12 223 LEU B N 1
ATOM 3691 C CA . LEU B 1 223 ? -34.906 -7.781 5.898 1 86.12 223 LEU B CA 1
ATOM 3692 C C . LEU B 1 223 ? -35.906 -7.66 4.766 1 86.12 223 LEU B C 1
ATOM 3694 O O . LEU B 1 223 ? -37.125 -7.871 4.973 1 86.12 223 LEU B O 1
ATOM 3698 N N . VAL B 1 224 ? -35.469 -7.348 3.629 1 86.56 224 VAL B N 1
ATOM 3699 C CA . VAL B 1 224 ? -36.344 -7.191 2.469 1 86.56 224 VAL B CA 1
ATOM 3700 C C . VAL B 1 224 ? -36.938 -8.539 2.09 1 86.56 224 VAL B C 1
ATOM 3702 O O . VAL B 1 224 ? -38.125 -8.625 1.762 1 86.56 224 VAL B O 1
ATOM 3705 N N . ARG B 1 225 ? -36.156 -9.57 2.104 1 87.38 225 ARG B N 1
ATOM 3706 C CA . ARG B 1 225 ? -36.625 -10.914 1.792 1 87.38 225 ARG B CA 1
ATOM 3707 C C . ARG B 1 225 ? -37.719 -11.344 2.762 1 87.38 225 ARG B C 1
ATOM 3709 O O . ARG B 1 225 ? -38.688 -12.008 2.367 1 87.38 225 ARG B O 1
ATOM 3716 N N . GLN B 1 226 ? -37.531 -10.953 3.949 1 84.75 226 GLN B N 1
ATOM 3717 C CA . GLN B 1 226 ? -38.5 -11.352 4.988 1 84.75 226 GLN B CA 1
ATOM 3718 C C . GLN B 1 226 ? -39.781 -10.523 4.918 1 84.75 226 GLN B C 1
ATOM 3720 O O . GLN B 1 226 ? -40.875 -11.062 5.066 1 84.75 226 GLN B O 1
ATOM 3725 N N . ARG B 1 227 ? -39.688 -9.219 4.617 1 81.69 227 ARG B N 1
ATOM 3726 C CA . ARG B 1 227 ? -40.844 -8.32 4.805 1 81.69 227 ARG B CA 1
ATOM 3727 C C . ARG B 1 227 ? -4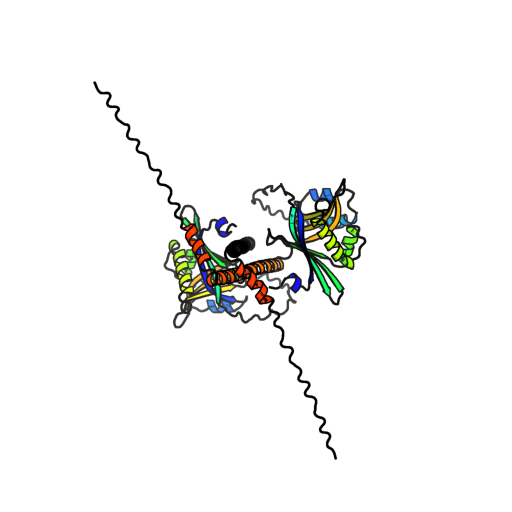1.438 -7.902 3.465 1 81.69 227 ARG B C 1
ATOM 3729 O O . ARG B 1 227 ? -42.594 -7.492 3.398 1 81.69 227 ARG B O 1
ATOM 3736 N N . CYS B 1 228 ? -40.656 -7.863 2.447 1 77.81 228 CYS B N 1
ATOM 3737 C CA . CYS B 1 228 ? -41.156 -7.457 1.13 1 77.81 228 CYS B CA 1
ATOM 3738 C C . CYS B 1 228 ? -40.656 -8.422 0.052 1 77.81 228 CYS B C 1
ATOM 3740 O O . CYS B 1 228 ? -39.875 -8.039 -0.821 1 77.81 228 CYS B O 1
ATOM 3742 N N . PRO B 1 229 ? -41 -9.672 0.148 1 72.88 229 PRO B N 1
ATOM 3743 C CA . PRO B 1 229 ? -40.469 -10.68 -0.78 1 72.88 229 PRO B CA 1
ATOM 3744 C C . PRO B 1 229 ? -40.719 -10.312 -2.244 1 72.88 229 PRO B C 1
ATOM 3746 O O . PRO B 1 229 ? -39.938 -10.727 -3.119 1 72.88 229 PRO B O 1
ATOM 3749 N N . ASN B 1 230 ? -41.812 -9.492 -2.518 1 71.94 230 ASN B N 1
ATOM 3750 C CA . ASN B 1 230 ? -42.125 -9.156 -3.9 1 71.94 230 ASN B CA 1
ATOM 3751 C C . ASN B 1 230 ? -41.125 -8.164 -4.484 1 71.94 230 ASN B C 1
ATOM 3753 O O . ASN B 1 230 ? -41.094 -7.957 -5.699 1 71.94 230 ASN B O 1
ATOM 3757 N N . LEU B 1 231 ? -40.312 -7.5 -3.691 1 67.56 231 LEU B N 1
ATOM 3758 C CA . LEU B 1 231 ? -39.406 -6.465 -4.141 1 67.56 231 LEU B CA 1
ATOM 3759 C C . LEU B 1 231 ? -38.188 -7.086 -4.84 1 67.56 231 LEU B C 1
ATOM 3761 O O . LEU B 1 231 ? -37.656 -6.504 -5.785 1 67.56 231 LEU B O 1
ATOM 3765 N N . LEU B 1 232 ? -37.656 -8.172 -4.367 1 61.38 232 LEU B N 1
ATOM 3766 C CA . LEU B 1 232 ? -36.438 -8.75 -4.93 1 61.38 232 LEU B CA 1
ATOM 3767 C C . LEU B 1 232 ? -36.75 -9.508 -6.215 1 61.38 232 LEU B C 1
ATOM 3769 O O . LEU B 1 232 ? -35.844 -9.734 -7.031 1 61.38 232 LEU B O 1
ATOM 3773 N N . GLN B 1 233 ? -37.969 -9.945 -6.352 1 57.28 233 GLN B N 1
ATOM 3774 C CA . GLN B 1 233 ? -38.375 -10.633 -7.57 1 57.28 233 GLN B CA 1
ATOM 3775 C C . GLN B 1 233 ? -38.312 -9.695 -8.773 1 57.28 233 GLN B C 1
ATOM 3777 O O . GLN B 1 233 ? -38.062 -10.133 -9.898 1 57.28 233 GLN B O 1
ATOM 3782 N N . LEU B 1 234 ? -38.594 -8.469 -8.57 1 49.12 234 LEU B N 1
ATOM 3783 C CA . LEU B 1 234 ? -38.688 -7.547 -9.703 1 49.12 234 LEU B CA 1
ATOM 3784 C C . LEU B 1 234 ? -37.281 -7.215 -10.227 1 49.12 234 LEU B C 1
ATOM 3786 O O . LEU B 1 234 ? -37.125 -6.973 -11.422 1 49.12 234 LEU B O 1
ATOM 3790 N N . GLY B 1 235 ? -36.312 -7.188 -9.445 1 48.28 235 GLY B N 1
ATOM 3791 C CA . GLY B 1 235 ? -35.031 -6.832 -10.008 1 48.28 235 GLY B CA 1
ATOM 3792 C C . GLY B 1 235 ? -34.531 -7.852 -11.008 1 48.28 235 GLY B C 1
ATOM 3793 O O . GLY B 1 235 ? -33.719 -7.52 -11.891 1 48.28 235 GLY B O 1
ATOM 3794 N N . LYS B 1 236 ? -34.781 -9.164 -10.961 1 45.94 236 LYS B N 1
ATOM 3795 C CA . LYS B 1 236 ? -34.469 -10.133 -12.008 1 45.94 236 LYS B CA 1
ATOM 3796 C C . LYS B 1 236 ? -35.406 -9.969 -13.195 1 45.94 236 LYS B C 1
ATOM 3798 O O . LYS B 1 236 ? -35.031 -10.25 -14.336 1 45.94 236 LYS B O 1
ATOM 3803 N N . THR B 1 237 ? -36.625 -9.664 -12.992 1 39.84 237 THR B N 1
ATOM 3804 C CA . THR B 1 237 ? -37.594 -9.57 -14.094 1 39.84 237 THR B CA 1
ATOM 3805 C C . THR B 1 237 ? -37.312 -8.328 -14.938 1 39.84 237 THR B C 1
ATOM 3807 O O . THR B 1 237 ? -37.719 -8.25 -16.094 1 39.84 237 THR B O 1
ATOM 3810 N N . ALA B 1 238 ? -36.875 -7.238 -14.297 1 40.34 238 ALA B N 1
ATOM 3811 C CA . ALA B 1 238 ? -36.656 -6.109 -15.195 1 40.34 238 ALA B CA 1
ATOM 3812 C C . ALA B 1 238 ? -35.531 -6.414 -16.172 1 40.34 238 ALA B C 1
ATOM 3814 O O . ALA B 1 238 ? -35.406 -5.762 -17.219 1 40.34 238 ALA B O 1
ATOM 3815 N N . ARG B 1 239 ? -34.5 -7.125 -15.734 1 38.31 239 ARG B N 1
ATOM 3816 C CA . ARG B 1 239 ? -33.5 -7.391 -16.766 1 38.31 239 ARG B CA 1
ATOM 3817 C C . ARG B 1 239 ? -34.031 -8.359 -17.812 1 38.31 239 ARG B C 1
ATOM 3819 O O . ARG B 1 239 ? -33.531 -8.43 -18.938 1 38.31 239 ARG B O 1
ATOM 3826 N N . ALA B 1 240 ? -34.906 -9.203 -17.406 1 37.75 240 ALA B N 1
ATOM 3827 C CA . ALA B 1 240 ? -35.312 -10.188 -18.391 1 37.75 240 ALA B CA 1
ATOM 3828 C C . ALA B 1 240 ? -36.281 -9.578 -19.422 1 37.75 240 ALA B C 1
ATOM 3830 O O . ALA B 1 240 ? -36.875 -10.289 -20.219 1 37.75 240 ALA B O 1
ATOM 3831 N N . SER B 1 241 ? -36.719 -8.32 -19.141 1 35.03 241 SER B N 1
ATOM 3832 C CA . SER B 1 241 ? -37.656 -8.016 -20.219 1 35.03 241 SER B CA 1
ATOM 3833 C C . SER B 1 241 ? -37 -8.117 -21.578 1 35.03 241 SER B C 1
ATOM 3835 O O . SER B 1 241 ? -36.031 -7.414 -21.859 1 35.03 241 SER B O 1
ATOM 3837 N N . PRO B 1 242 ? -36.906 -9.305 -22.094 1 34.69 242 PRO B N 1
ATOM 3838 C CA . PRO B 1 242 ? -36.469 -9.43 -23.484 1 34.69 242 PRO B CA 1
ATOM 3839 C C . PRO B 1 242 ? -37.031 -8.328 -24.375 1 34.69 242 PRO B C 1
ATOM 3841 O O . PRO B 1 242 ? -38.25 -8.078 -24.359 1 34.69 242 PRO B O 1
ATOM 3844 N N . MET B 1 243 ? -36.438 -7.184 -24.344 1 33.62 243 MET B N 1
ATOM 3845 C CA . MET B 1 243 ? -36.812 -6.234 -25.391 1 33.62 243 MET B CA 1
ATOM 3846 C C . MET B 1 243 ? -37.094 -6.961 -26.703 1 33.62 243 MET B C 1
ATOM 3848 O O . MET B 1 243 ? -36.219 -7.598 -27.281 1 33.62 243 MET B O 1
ATOM 3852 N N . THR B 1 244 ? -38.25 -7.652 -26.75 1 34.81 244 THR B N 1
ATOM 3853 C CA . THR B 1 244 ? -38.781 -8.109 -28.016 1 34.81 244 THR B CA 1
ATOM 3854 C C . THR B 1 244 ? -38.594 -7.039 -29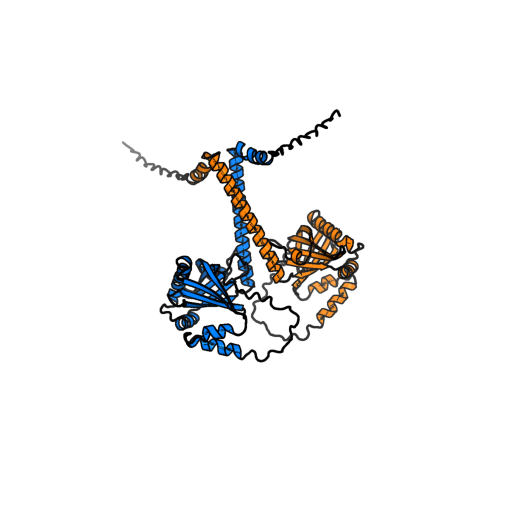.094 1 34.81 244 THR B C 1
ATOM 3856 O O . THR B 1 244 ? -39.094 -5.914 -28.938 1 34.81 244 THR B O 1
ATOM 3859 N N . SER B 1 245 ? -37.438 -6.93 -29.641 1 33.41 245 SER B N 1
ATOM 3860 C CA . SER B 1 245 ? -37.219 -6.094 -30.812 1 33.41 245 SER B CA 1
ATOM 3861 C C . SER B 1 245 ? -38.375 -6.195 -31.781 1 33.41 245 SER B C 1
ATOM 3863 O O . SER B 1 245 ? -38.844 -7.293 -32.094 1 33.41 245 SER B O 1
ATOM 3865 N N . PRO B 1 246 ? -39.312 -5.258 -31.75 1 31.67 246 PRO B N 1
ATOM 3866 C CA . PRO B 1 246 ? -40.438 -5.281 -32.688 1 31.67 246 PRO B CA 1
ATOM 3867 C C . PRO B 1 246 ? -40 -5.676 -34.094 1 31.67 246 PRO B C 1
ATOM 3869 O O . PRO B 1 246 ? -38.969 -5.199 -34.594 1 31.67 246 PRO B O 1
ATOM 3872 N N . ALA B 1 247 ? -40.062 -6.992 -34.531 1 28.89 247 ALA B N 1
ATOM 3873 C CA . ALA B 1 247 ? -39.906 -7.449 -35.906 1 28.89 247 ALA B CA 1
ATOM 3874 C C . ALA B 1 247 ? -40.594 -6.504 -36.875 1 28.89 247 ALA B C 1
ATOM 3876 O O . ALA B 1 247 ? -41.75 -6.18 -36.719 1 28.89 247 ALA B O 1
ATOM 3877 N N . SER B 1 248 ? -39.812 -5.473 -37.312 1 27.19 248 SER B N 1
ATOM 3878 C CA . SER B 1 248 ? -40.188 -4.609 -38.438 1 27.19 248 SER B CA 1
ATOM 3879 C C . SER B 1 248 ? -40.906 -5.395 -39.5 1 27.19 248 SER B C 1
ATOM 3881 O O . SER B 1 248 ? -40.406 -6.383 -40.031 1 27.19 248 SER B O 1
ATOM 3883 N N . MET B 1 249 ? -42.25 -5.566 -39.406 1 28.02 249 MET B N 1
ATOM 3884 C CA . MET B 1 249 ? -43.188 -6.051 -40.406 1 28.02 249 MET B CA 1
ATOM 3885 C C . MET B 1 249 ? -42.844 -5.508 -41.781 1 28.02 249 MET B C 1
ATOM 3887 O O . MET B 1 249 ? -42.812 -4.293 -42 1 28.02 249 MET B O 1
ATOM 3891 N N . ARG B 1 250 ? -41.844 -6.07 -42.5 1 26.52 250 ARG B N 1
ATOM 3892 C CA . ARG B 1 250 ? -41.594 -5.781 -43.906 1 26.52 250 ARG B CA 1
ATOM 3893 C C . ARG B 1 250 ? -42.875 -5.871 -44.719 1 26.52 250 ARG B C 1
ATOM 3895 O O . ARG B 1 250 ? -43.469 -6.941 -44.844 1 26.52 250 ARG B O 1
ATOM 3902 N N . SER B 1 251 ? -43.781 -4.84 -44.594 1 26.83 251 SER B N 1
ATOM 3903 C CA . SER B 1 251 ? -44.938 -4.66 -45.438 1 26.83 251 SER B CA 1
ATOM 3904 C C . SER B 1 251 ? -44.594 -4.926 -46.906 1 26.83 251 SER B C 1
ATOM 3906 O O . SER B 1 251 ? -43.656 -4.305 -47.438 1 26.83 251 SER B O 1
ATOM 3908 N N . THR B 1 252 ? -44.469 -6.18 -47.312 1 26.39 252 THR B N 1
ATOM 3909 C CA . THR B 1 252 ? -44.406 -6.574 -48.719 1 26.39 252 THR B CA 1
ATOM 3910 C C . THR B 1 252 ? -45.531 -5.902 -49.531 1 26.39 252 THR B C 1
ATOM 3912 O O . THR B 1 252 ? -46.688 -6.223 -49.344 1 26.39 252 THR B O 1
ATOM 3915 N N . GLN B 1 253 ? -45.5 -4.559 -49.625 1 24.39 253 GLN B N 1
ATOM 3916 C CA . GLN B 1 253 ? -46.438 -3.91 -50.531 1 24.39 253 GLN B CA 1
ATOM 3917 C C . GLN B 1 253 ? -46.375 -4.531 -51.938 1 24.39 253 GLN B C 1
ATOM 3919 O O . GLN B 1 253 ? -45.312 -4.617 -52.531 1 24.39 253 GLN B O 1
ATOM 3924 N N . SER B 1 254 ? -47.156 -5.57 -52.188 1 27.92 254 SER B N 1
ATOM 3925 C CA . SER B 1 254 ? -47.469 -6.168 -53.469 1 27.92 254 SER B CA 1
ATOM 3926 C C . SER B 1 254 ? -47.812 -5.102 -54.5 1 27.92 254 SER B C 1
ATOM 3928 O O . SER B 1 254 ? -48.594 -4.191 -54.219 1 27.92 254 SER B O 1
ATOM 3930 N N . PRO B 1 255 ? -46.875 -4.73 -55.375 1 27.28 255 PRO B N 1
ATOM 3931 C CA . PRO B 1 255 ? -47.188 -3.863 -56.531 1 27.28 255 PRO B CA 1
ATOM 3932 C C . PRO B 1 255 ? -48.406 -4.32 -57.281 1 27.28 255 PRO B C 1
ATOM 3934 O O . PRO B 1 255 ? -48.562 -5.508 -57.594 1 27.28 255 PRO B O 1
ATOM 3937 N N . THR B 1 256 ? -49.594 -3.92 -56.906 1 24.83 256 THR B N 1
ATOM 3938 C CA . THR B 1 256 ? -50.844 -4.121 -57.656 1 24.83 256 THR B CA 1
ATOM 3939 C C . THR B 1 256 ? -50.656 -3.807 -59.125 1 24.83 256 THR B C 1
ATOM 3941 O O . THR B 1 256 ? -50 -2.811 -59.469 1 24.83 256 THR B O 1
ATOM 3944 N N . HIS B 1 257 ? -50.469 -4.859 -59.875 1 28.59 257 HIS B N 1
ATOM 3945 C CA . HIS B 1 257 ? -50.594 -4.945 -61.344 1 28.59 257 HIS B CA 1
ATOM 3946 C C . HIS B 1 257 ? -51.844 -4.23 -61.844 1 28.59 257 HIS B C 1
ATOM 3948 O O . HIS B 1 257 ? -52.969 -4.562 -61.438 1 28.59 257 HIS B O 1
ATOM 3954 N N . ASN B 1 258 ? -51.781 -2.939 -61.938 1 23.83 258 ASN B N 1
ATOM 3955 C CA . ASN B 1 258 ? -52.844 -2.197 -62.625 1 23.83 258 ASN B CA 1
ATOM 3956 C C . ASN B 1 258 ? -53.219 -2.855 -63.938 1 23.83 258 ASN B C 1
ATOM 3958 O O . ASN B 1 258 ? -52.375 -3.049 -64.812 1 23.83 258 ASN B O 1
ATOM 3962 N N . ASN B 1 259 ? -54.219 -3.727 -63.938 1 25.38 259 ASN B N 1
ATOM 3963 C CA . ASN B 1 259 ? -55 -4.25 -65.062 1 25.38 259 ASN B CA 1
ATOM 3964 C C . ASN B 1 259 ? -55.469 -3.135 -66 1 25.38 259 ASN B C 1
ATOM 3966 O O . ASN B 1 259 ? -56.344 -2.344 -65.625 1 25.38 259 ASN B O 1
ATOM 3970 N N . TYR B 1 260 ? -54.625 -2.336 -66.562 1 21.53 260 TYR B N 1
ATOM 3971 C CA . TYR B 1 260 ? -55.219 -1.579 -67.625 1 21.53 260 TYR B CA 1
ATOM 3972 C C . TYR B 1 260 ? -55.875 -2.512 -68.625 1 21.53 260 TYR B C 1
ATOM 3974 O O . TYR B 1 260 ? -55.188 -3.352 -69.25 1 21.53 260 TYR B O 1
ATOM 3982 N N . ALA B 1 261 ? -57.156 -2.922 -68.5 1 24.09 261 ALA B N 1
ATOM 3983 C CA . ALA B 1 261 ? -58.25 -3.43 -69.312 1 24.09 261 ALA B CA 1
ATOM 3984 C C . ALA B 1 261 ? -58.188 -2.842 -70.75 1 24.09 261 ALA B C 1
ATOM 3986 O O . ALA B 1 261 ? -57.531 -1.837 -71 1 24.09 261 ALA B O 1
ATOM 3987 N N . MET B 1 262 ? -59.5 -2.994 -71.5 1 24.22 262 MET B N 1
ATOM 3988 C CA . MET B 1 262 ? -60.094 -2.699 -72.812 1 24.22 262 MET B CA 1
ATOM 3989 C C . MET B 1 262 ? -60.031 -1.202 -73.062 1 24.22 262 MET B C 1
ATOM 3991 O O . MET B 1 262 ? -60.406 -0.389 -72.25 1 24.22 262 MET B O 1
#

Nearest PDB structures (foldseek):
  4ttz-assembly2_B  TM=8.807E-01  e=4.207E-10  Chlamydomonas reinhardtii
  4ckp-assembly1_B  TM=7.660E-01  e=9.085E-11  Leishmania major
  4ckn-assembly1_B  TM=7.723E-01  e=4.712E-10  Leishmania major
  4ckp-assembly1_E  TM=7.213E-01  e=3.167E-10  Leishmania major
  4ckm-assembly1_A-2  TM=8.448E-01  e=1.782E-08  Leishmania major

Secondary structure (DSSP, 8-state):
---HHHHTTEEEEEEEEEEEEEEE--SSSHHHHHHSSTTS-THHHHHHHHHHHGGG---------S------------EEEEEEEEEEEEETTEEEEEEEEEE-SS-TT-EEEEEE-HHHHHHHHHHHT--S-GGGHHHHHHHHHHHHHH-TTTEEEEEEE-TTS-EEEEEEEE-SS-EEEEEEEEEEEPPHHHHHHHHHHHHHHHHHHHHHHHHHHHHHHHHHHHH-HHHHHHHHHHHT----------------------/---HHHHTTEEEEEEEEEEEEEEE--SSSHHHHHHSSTTS-GGGTHHHHHHHHGGG---------S------------EEEEEEEEEEEEETTEEEEEEEEEE-SS-TT-EEEEEE-HHHHHHHHHHHT--S-GGGHHHHHHHHHHHHHH-TTTEEEEEEE-TTS-EEEEEEEE-SS-EEEEEEEEEEEPPHHHHHHHHHHHHHHHHHHHHHHHHHHHHHHHHHHHH-HHHHHHHHHTTT----------------------

Sequence (524 aa):
MEDPAQVLGYSELFQRVVPIELRSFPSSTLLQRLFTSSSCPSGLKELYSDLSDSAEGTSKSTLSGCSSPMSTTNSSAGVEMMKVRVLSHVVGGITTSVRVELSCDASLFFHYSANVSPSAYEDIKEDCGLVVDFASFPALLLKLLNLLVEQPSTYLGLLVLRADGSAVLEFAQNLEFKAMSLLSMRMEAVPQAMVRGYVTMRHNSVLERCAELEAELFELRSLVRQRCPNLLQLGKTARASPMTSPASMRSTQSPTHNNYAMMEDPAQVLGYSELFQRVVPIELRSFPSSTLLQRLFTSSSCPSGLKELYSDLSDSAEGTSKSTLSGCSSPMSTTNSSAGVEMMKVRVLSHVVGGITTSVRVELSCDASLFFHYSANVSPSAYEDIKEDCGLVVDFASFPALLLKLLNLLVEQPSTYLGLLVLRADGSAVLEFAQNLEFKAMSLLSMRMEAVPQAMVRGYVTMRHNSVLERCAELEAELFELRSLVRQRCPNLLQLGKTARASPMTSPASMRSTQSPTHNNYAM

Radius of gyration: 34.14 Å; Cα contacts (8 Å, |Δi|>4): 645; chains: 2; bounding box: 97×86×152 Å